Protein AF-A0AAF0ZI24-F1 (afdb_monomer_lite)

Secondary structure (DSSP, 8-state):
----------PPPTTTTTGGGS-----------HHHHHHHHHHHHHHHHHHHHHHHHHHHHHHHHHHHHHHHHHHHHHHHHHHHHHHHH-GGGGGS-HHHHHHHHHS-HHHHHHHHHHHHHHHHHHHHHHS----S----TT-SB-PPP-----S-----------TT-S---HHHHHHHIIIII-EEE-TT-SSEEEPPEE-STTEEEEEEEEEEETTTTEEEEEEEEEETTEEEEEEEEEEEEEEE---------PPEEE--TTSBPPSEEEE--TT---TT-EEESEEEEE-SSS---SPPP-GGGS-TT-SS--EEEEE-PPPPPPPPPSS-PEEEEEEE--SSS-EEEESSSTTTS-B-TT--EEEEEEEEEE-TT-EEEE-S-EEEEE-S-EEE-SS-EEEEPTT--EEEEE-TT--EEEEES-PPTT-EEEEEEEEEEEEEES--SSSSSEEEEEEEEEE-SS---S--EEE---BSTTTSTT--EEEPP--------EEEEEEEEEEEEEEEE--

pLDDT: mean 76.44, std 18.34, range [29.88, 98.5]

Radius of gyration: 43.98 Å; chains: 1; bounding box: 102×53×142 Å

Foldseek 3Di:
DDDDDDDDDDDDDPPPPPVPPDDPPDDDDDDDDPPVVVVVVVVVVVVVVVVVVVVVVVVVVVVVLVVQQVLQVVLQVVLLVLVLVLCLLVVLVQQDWVVVVQVLLLDPLVVVVVSSVVSLVVVVVVVVVPPPPPDDDDDPLQDQFLDPDDDDDDDDDDPDPDPPPDLSDDDDDSVVSNVSCCQSQVFHDDPPDSGTDWDWHDPPPQKTKTWDTWAHDPPFSGIKTWMWMGHPHFIKIKIFTWGWDWDQPFDDPPPDFDFDFADQQPPFDAQEEAEADQLFDCALEAEQGEHEYADNGSDGNYDDDDQVSHDPPHPGGYHYTYGNFDDDAQADDPDDAAEDEAAEDDDDAEEAEPPPDLVPFDADPVSEGGHEYAEYHAEDAYEYEYAAAYEYAYAAEYDHYHHYEYHYDVPYEYEYGYDPRYAEYEAELQYDAPHHYEYAHANYEYEYEYHYPHVQSAEEHYYYHHYPPDNHPYHHYRYNYDIVCVHHPPDTGRRGDNPPRPPRNTNRPRGGPGPDMDMDGDD

Organism: NCBI:txid3090662

Sequence (523 aa):
MLTNNQNKNQKKPLVTNFIRNLLPFGVRSQQGSTLPMAIGLGSAMMIVGAVAVMKGGQENTNTISSEQTKQAMAAAEGGITNIQAFLAENPALAMIDSSDWEKIVEEPTTKTEDIVKKGNLDLEKKINDKTPTSSNNNNDENSLICKDSPVGANSAKPTSTSSTVSPLGDEFSADEIKTGLESVVGIKLDSSSSDAKPEWVSMGNNQYYKFIGYTRNSNNDGGQVIIQGKKGDAVAQLVADLKGTYQVNGGTSSSSSSPTMVDGSSEGAPVLWVTDSKNNSFGNNNFDGIVKISQASCTFEGEKPTQSKNFEQTTNKLSLLLTKEVMPSVPTPLVTPKKIGAINSPKGNSTLTFPLDATNDPKDSEGRYYYEVSSIDLSGKTTVNIEKNVVFYLTGNMTMSGNPDFVTKNGSKLEIYGGNGTTNITLNGKATAGANIFIHAPNAHIGVNGGGSSNPNIAGSIWAKSWGLSDSNSGILIGKPGTYGDYIVGENRQVPETSTPSNPVTTYDNVGQMSRVTRQAVK

Structure (mmCIF, N/CA/C/O backbone):
data_AF-A0AAF0ZI24-F1
#
_entry.id   AF-A0AAF0ZI24-F1
#
loop_
_atom_site.group_PDB
_atom_site.id
_atom_site.type_symbol
_atom_site.label_atom_id
_atom_site.label_alt_id
_atom_site.label_comp_id
_atom_site.label_asym_id
_atom_site.label_entity_id
_atom_site.label_seq_id
_atom_site.pdbx_PDB_ins_code
_atom_site.Cartn_x
_atom_site.Cartn_y
_atom_site.Cartn_z
_atom_site.occupancy
_atom_site.B_iso_or_equiv
_atom_site.auth_seq_id
_atom_site.auth_comp_id
_atom_site.auth_asym_id
_atom_site.auth_atom_id
_atom_site.pdbx_PDB_model_num
ATOM 1 N N . MET A 1 1 ? -9.743 3.721 70.268 1.00 43.56 1 MET A N 1
ATOM 2 C CA . MET A 1 1 ? -10.210 4.364 71.514 1.00 43.56 1 MET A CA 1
ATOM 3 C C . MET A 1 1 ? -11.560 5.006 71.230 1.00 43.56 1 MET A C 1
ATOM 5 O O . MET A 1 1 ? -11.693 5.610 70.177 1.00 43.56 1 MET A O 1
ATOM 9 N N . LEU A 1 2 ? -12.491 4.855 72.176 1.00 35.06 2 LEU A N 1
ATOM 10 C CA . LEU A 1 2 ? -13.892 5.305 72.222 1.00 35.06 2 LEU A CA 1
ATOM 11 C C . LEU A 1 2 ? -14.953 4.397 71.561 1.00 35.06 2 LEU A C 1
ATOM 13 O O . LEU A 1 2 ? -14.939 4.073 70.381 1.00 35.06 2 LEU A O 1
ATOM 17 N N . THR A 1 3 ? -15.835 3.967 72.459 1.00 48.78 3 THR A N 1
ATOM 18 C CA . THR A 1 3 ? -16.891 2.950 72.469 1.00 48.78 3 THR A CA 1
ATOM 19 C C . THR A 1 3 ? -18.224 3.468 71.927 1.00 48.78 3 THR A C 1
ATOM 21 O O . THR A 1 3 ? -18.543 4.633 72.150 1.00 48.78 3 THR A O 1
ATOM 24 N N . ASN A 1 4 ? -19.058 2.597 71.338 1.00 37.44 4 ASN A N 1
ATOM 25 C CA . ASN A 1 4 ? -20.461 2.916 71.046 1.00 37.44 4 ASN A CA 1
ATOM 26 C C . ASN A 1 4 ? -21.437 1.862 71.605 1.00 37.44 4 ASN A C 1
ATOM 28 O O . ASN A 1 4 ? -21.208 0.656 71.540 1.00 37.44 4 ASN A O 1
ATOM 32 N N . ASN A 1 5 ? -22.502 2.407 72.185 1.00 41.59 5 ASN A N 1
ATOM 33 C CA . ASN A 1 5 ? -23.543 1.866 73.045 1.00 41.59 5 ASN A CA 1
ATOM 34 C C . ASN A 1 5 ? -24.371 0.727 72.434 1.00 41.59 5 ASN A C 1
ATOM 36 O O . ASN A 1 5 ? -24.978 0.884 71.376 1.00 41.59 5 ASN A O 1
ATOM 40 N N . GLN A 1 6 ? -24.550 -0.355 73.199 1.00 49.28 6 GLN A N 1
ATOM 41 C CA . GLN A 1 6 ? -25.682 -1.263 73.020 1.00 49.28 6 GLN A CA 1
ATOM 42 C C . GLN A 1 6 ? -26.887 -0.774 73.829 1.00 49.28 6 GLN A C 1
ATOM 44 O O . GLN A 1 6 ? -26.895 -0.800 75.058 1.00 49.28 6 GLN A O 1
ATOM 49 N N . ASN A 1 7 ? -27.931 -0.368 73.114 1.00 42.09 7 ASN A N 1
ATOM 50 C CA . ASN A 1 7 ? -29.231 -0.013 73.663 1.00 42.09 7 ASN A CA 1
ATOM 51 C C . ASN A 1 7 ? -30.033 -1.301 73.949 1.00 42.09 7 ASN A C 1
ATOM 53 O O . ASN A 1 7 ? -30.626 -1.892 73.047 1.00 42.09 7 ASN A O 1
ATOM 57 N N . LYS A 1 8 ? -30.027 -1.768 75.205 1.00 48.06 8 LYS A N 1
ATOM 58 C CA . LYS A 1 8 ? -30.902 -2.847 75.691 1.00 48.06 8 LYS A CA 1
ATOM 59 C C . LYS A 1 8 ? -32.182 -2.245 76.267 1.00 48.06 8 LYS A C 1
ATOM 61 O O . LYS A 1 8 ? -32.219 -1.870 77.431 1.00 48.06 8 LYS A O 1
ATOM 66 N N . ASN A 1 9 ? -33.250 -2.244 75.475 1.00 45.41 9 ASN A N 1
ATOM 67 C CA . ASN A 1 9 ? -34.617 -2.070 75.966 1.00 45.41 9 ASN A CA 1
ATOM 68 C C . ASN A 1 9 ? -35.477 -3.254 75.510 1.00 45.41 9 ASN A C 1
ATOM 70 O O . ASN A 1 9 ? -36.255 -3.167 74.562 1.00 45.41 9 ASN A O 1
ATOM 74 N N . GLN A 1 10 ? -35.323 -4.389 76.197 1.00 48.28 10 GLN A N 1
ATOM 75 C CA . GLN A 1 10 ? -36.285 -5.485 76.120 1.00 48.28 10 GLN A CA 1
ATOM 76 C C . GLN A 1 10 ? -37.523 -5.107 76.939 1.00 48.28 10 GLN A C 1
ATOM 78 O O . GLN A 1 10 ? -37.496 -5.071 78.171 1.00 48.28 10 GLN A O 1
ATOM 83 N N . LYS A 1 11 ? -38.621 -4.813 76.238 1.00 47.69 11 LYS A N 1
ATOM 84 C CA . LYS A 1 11 ? -39.953 -4.692 76.832 1.00 47.69 11 LYS A CA 1
ATOM 85 C C . LYS A 1 11 ? -40.331 -6.037 77.461 1.00 47.69 11 LYS A C 1
ATOM 87 O O . LYS A 1 11 ? -40.371 -7.057 76.779 1.00 47.69 11 LYS A O 1
ATOM 92 N N . LYS A 1 12 ? -40.598 -6.026 78.767 1.00 52.97 12 LYS A N 1
ATOM 93 C CA . LYS A 1 12 ? -41.117 -7.179 79.515 1.00 52.97 12 LYS A CA 1
ATOM 94 C C . LYS A 1 12 ? -42.516 -7.552 78.989 1.00 52.97 12 LYS A C 1
ATOM 96 O O . LYS A 1 12 ? -43.306 -6.642 78.728 1.00 52.97 12 LYS A O 1
ATOM 101 N N . PRO A 1 13 ? -42.857 -8.844 78.853 1.00 49.12 13 PRO A N 1
ATOM 102 C CA . PRO A 1 13 ? -44.186 -9.256 78.419 1.00 49.12 13 PRO A CA 1
ATOM 103 C C . PRO A 1 13 ? -45.222 -8.927 79.502 1.00 49.12 13 PRO A C 1
ATOM 105 O O . PRO A 1 13 ? -45.109 -9.341 80.653 1.00 49.12 13 PRO A O 1
ATOM 108 N N . LEU A 1 14 ? -46.250 -8.176 79.105 1.00 51.66 14 LEU A N 1
ATOM 109 C CA . LEU A 1 14 ? -47.316 -7.632 79.958 1.00 51.66 14 LEU A CA 1
ATOM 110 C C . LEU A 1 14 ? -48.260 -8.707 80.541 1.00 51.66 14 LEU A C 1
ATOM 112 O O . LEU A 1 14 ? -49.133 -8.400 81.344 1.00 51.66 14 LEU A O 1
ATOM 116 N N . VAL A 1 15 ? -48.095 -9.970 80.145 1.00 52.34 15 VAL A N 1
ATOM 117 C CA . VAL A 1 15 ? -49.034 -11.057 80.463 1.00 52.34 15 VAL A CA 1
ATOM 118 C C . VAL A 1 15 ? -48.737 -11.712 81.820 1.00 52.34 15 VAL A C 1
ATOM 120 O O . VAL A 1 15 ? -49.634 -12.272 82.444 1.00 52.34 15 VAL A O 1
ATOM 123 N N . THR A 1 16 ? -47.521 -11.580 82.358 1.00 51.69 16 THR A N 1
ATOM 124 C CA . THR A 1 16 ? -47.131 -12.323 83.573 1.00 51.69 16 THR A CA 1
ATOM 125 C C . THR A 1 16 ? -47.638 -11.694 84.881 1.00 51.69 16 THR A C 1
ATOM 127 O O . THR A 1 16 ? -47.695 -12.378 85.899 1.00 51.69 16 THR A O 1
ATOM 130 N N . ASN A 1 17 ? -48.069 -10.426 84.873 1.00 50.66 17 ASN A N 1
ATOM 131 C CA . ASN A 1 17 ? -48.539 -9.742 86.089 1.00 50.66 17 ASN A CA 1
ATOM 132 C C . ASN A 1 17 ? -50.061 -9.779 86.303 1.00 50.66 17 ASN A C 1
ATOM 134 O O . ASN A 1 17 ? -50.508 -9.464 87.402 1.00 50.66 17 ASN A O 1
ATOM 138 N N . PHE A 1 18 ? -50.864 -10.189 85.316 1.00 52.50 18 PHE A N 1
ATOM 139 C CA . PHE A 1 18 ? -52.326 -10.173 85.470 1.00 52.50 18 PHE A CA 1
ATOM 140 C C . PHE A 1 18 ? -52.888 -11.458 86.105 1.00 52.50 18 PHE A C 1
ATOM 142 O O . PHE A 1 18 ? -53.883 -11.413 86.821 1.00 52.50 18 PHE A O 1
ATOM 149 N N . ILE A 1 19 ? -52.218 -12.604 85.936 1.00 54.50 19 ILE A N 1
ATOM 150 C CA . ILE A 1 19 ? -52.713 -13.889 86.467 1.00 54.50 19 ILE A CA 1
ATOM 151 C C . ILE A 1 19 ? -52.469 -14.031 87.983 1.00 54.50 19 ILE A C 1
ATOM 153 O O . ILE A 1 19 ? -53.156 -14.799 88.651 1.00 54.50 19 ILE A O 1
ATOM 157 N N . ARG A 1 20 ? -51.551 -13.254 88.576 1.00 50.59 20 ARG A N 1
ATOM 158 C CA . ARG A 1 20 ? -51.190 -13.409 89.998 1.00 50.59 20 ARG A CA 1
ATOM 159 C C . ARG A 1 20 ? -52.122 -12.709 90.997 1.00 50.59 20 ARG A C 1
ATOM 161 O O . ARG A 1 20 ? -52.015 -13.003 92.180 1.00 50.59 20 ARG A O 1
ATOM 168 N N . ASN A 1 21 ? -53.043 -11.852 90.543 1.00 54.25 21 ASN A N 1
ATOM 169 C CA . ASN A 1 21 ? -53.924 -11.068 91.426 1.00 54.25 21 ASN A CA 1
ATOM 170 C C . ASN A 1 21 ? -55.412 -11.462 91.392 1.00 54.25 21 ASN A C 1
ATOM 172 O O . ASN A 1 21 ? -56.217 -10.793 92.034 1.00 54.25 21 ASN A O 1
ATOM 176 N N . LEU A 1 22 ? -55.801 -12.529 90.682 1.00 50.00 22 LEU A N 1
ATOM 177 C CA . LEU A 1 22 ? -57.220 -12.865 90.481 1.00 50.00 22 LEU A CA 1
ATOM 178 C C . LEU A 1 22 ? -57.751 -14.073 91.266 1.00 50.00 22 LEU A C 1
ATOM 180 O O . LEU A 1 22 ? -58.924 -14.396 91.116 1.00 50.00 22 LEU A O 1
ATOM 184 N N . LEU A 1 23 ? -56.959 -14.729 92.121 1.00 54.88 23 LEU A N 1
ATOM 185 C CA . LEU A 1 23 ? -57.441 -15.898 92.873 1.00 54.88 23 LEU A CA 1
ATOM 186 C C . LEU A 1 23 ? -56.956 -15.912 94.333 1.00 54.88 23 LEU A C 1
ATOM 188 O O . LEU A 1 23 ? -55.953 -16.558 94.639 1.00 54.88 23 LEU A O 1
ATOM 192 N N . PRO A 1 24 ? -57.673 -15.264 95.270 1.00 54.31 24 PRO A N 1
ATOM 193 C CA . PRO A 1 24 ? -57.571 -15.607 96.676 1.00 54.31 24 PRO A CA 1
ATOM 194 C C . PRO A 1 24 ? -58.468 -16.826 96.931 1.00 54.31 24 PRO A C 1
ATOM 196 O O . PRO A 1 24 ? -59.661 -16.693 97.195 1.00 54.31 24 PRO A O 1
ATOM 199 N N . PHE A 1 25 ? -57.918 -18.039 96.843 1.00 51.34 25 PHE A N 1
ATOM 200 C CA . PHE A 1 25 ? -58.625 -19.224 97.334 1.00 51.34 25 PHE A CA 1
ATOM 201 C C . PHE A 1 25 ? -58.533 -19.284 98.863 1.00 51.34 25 PHE A C 1
ATOM 203 O O . PHE A 1 25 ? -57.652 -19.921 99.436 1.00 51.34 25 PHE A O 1
ATOM 210 N N . GLY A 1 26 ? -59.463 -18.581 99.512 1.00 50.00 26 GLY A N 1
ATOM 211 C CA . GLY A 1 26 ? -59.862 -18.795 100.899 1.00 50.00 26 GLY A CA 1
ATOM 212 C C . GLY A 1 26 ? -60.972 -19.847 100.975 1.00 50.00 26 GLY A C 1
ATOM 213 O O . GLY A 1 26 ? -61.963 -19.789 100.257 1.00 50.00 26 GLY A O 1
ATOM 214 N N . VAL A 1 27 ? -60.759 -20.835 101.835 1.00 50.91 27 VAL A N 1
ATOM 215 C CA . VAL A 1 27 ? -61.528 -22.073 1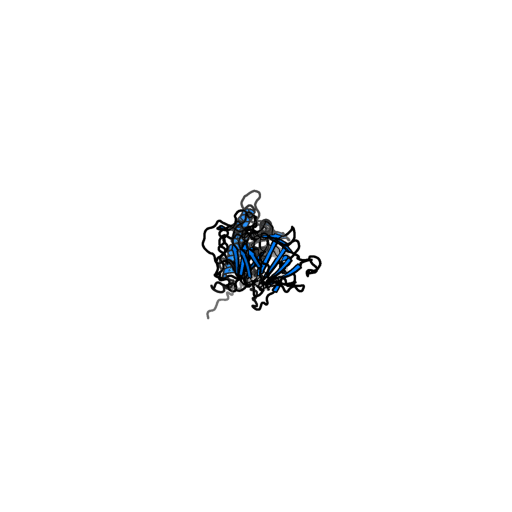02.024 1.00 50.91 27 VAL A CA 1
ATOM 216 C C . VAL A 1 27 ? -62.935 -21.813 102.591 1.00 50.91 27 VAL A C 1
ATOM 218 O O . VAL A 1 27 ? -63.045 -21.089 103.577 1.00 50.91 27 VAL A O 1
ATOM 221 N N . ARG A 1 28 ? -63.980 -22.488 102.077 1.00 43.72 28 ARG A N 1
ATOM 222 C CA . ARG A 1 28 ? -64.942 -23.307 102.862 1.00 43.72 28 ARG A CA 1
ATOM 223 C C . ARG A 1 28 ? -66.083 -23.870 102.003 1.00 43.72 28 ARG A C 1
ATOM 225 O O . ARG A 1 28 ? -66.711 -23.178 101.215 1.00 43.72 28 ARG A O 1
ATOM 232 N N . SER A 1 29 ? -66.331 -25.157 102.233 1.00 59.34 29 SER A N 1
ATOM 233 C CA . SER A 1 29 ? -67.521 -25.934 101.878 1.00 59.34 29 SER A CA 1
ATOM 234 C C . SER A 1 29 ? -68.821 -25.141 102.057 1.00 59.34 29 SER A C 1
ATOM 236 O O . SER A 1 29 ? -69.067 -24.692 103.172 1.00 59.34 29 SER A O 1
ATOM 238 N N . GLN A 1 30 ? -69.671 -25.080 101.027 1.00 45.03 30 GLN A N 1
ATOM 239 C CA . GLN A 1 30 ? -71.009 -25.696 101.013 1.00 45.03 30 GLN A CA 1
ATOM 240 C C . GLN A 1 30 ? -71.532 -25.790 99.569 1.00 45.03 30 GLN A C 1
ATOM 242 O O . GLN A 1 30 ? -71.268 -24.938 98.723 1.00 45.03 30 GLN A O 1
ATOM 247 N N . GLN A 1 31 ? -72.216 -26.898 99.293 1.00 53.00 31 GLN A N 1
ATOM 248 C CA . GLN A 1 31 ? -72.790 -27.273 98.007 1.00 53.00 31 GLN A CA 1
ATOM 249 C C . GLN A 1 31 ? -73.945 -26.338 97.619 1.00 53.00 31 GLN A C 1
ATOM 251 O O . GLN A 1 31 ? -74.803 -26.049 98.445 1.00 53.00 31 GLN A O 1
ATOM 256 N N . GLY A 1 32 ? -73.997 -25.946 96.340 1.00 57.88 32 GLY A N 1
ATOM 257 C CA . GLY A 1 32 ? -75.212 -25.406 95.718 1.00 57.88 32 GLY A CA 1
ATOM 258 C C . GLY A 1 32 ? -75.060 -24.060 95.008 1.00 57.88 32 GLY A C 1
ATOM 259 O O . GLY A 1 32 ? -75.695 -23.100 95.416 1.00 57.88 32 GLY A O 1
ATOM 260 N N . SER A 1 33 ? -74.260 -23.973 93.935 1.00 53.72 33 SER A N 1
ATOM 261 C CA . SER A 1 33 ? -74.394 -22.903 92.917 1.00 53.72 33 SER A CA 1
ATOM 262 C C . SER A 1 33 ? -73.585 -23.203 91.640 1.00 53.72 33 SER A C 1
ATOM 264 O O . SER A 1 33 ? -72.758 -22.416 91.187 1.00 53.72 33 SER A O 1
ATOM 266 N N . THR A 1 34 ? -73.766 -24.385 91.049 1.00 55.75 34 THR A N 1
ATOM 267 C CA . THR A 1 34 ? -73.040 -24.789 89.828 1.00 55.75 34 THR A CA 1
ATOM 268 C C . THR A 1 34 ? -73.540 -24.091 88.556 1.00 55.75 34 THR A C 1
ATOM 270 O O . THR A 1 34 ? -72.796 -24.000 87.583 1.00 55.75 34 THR A O 1
ATOM 273 N N . LEU A 1 35 ? -74.764 -23.550 88.547 1.00 49.00 35 LEU A N 1
ATOM 274 C CA . LEU A 1 35 ? -75.384 -23.002 87.332 1.00 49.00 35 LEU A CA 1
ATOM 275 C C . LEU A 1 35 ? -74.891 -21.586 86.940 1.00 49.00 35 LEU A C 1
ATOM 277 O O . LEU A 1 35 ? -74.519 -21.402 85.780 1.00 49.00 35 LEU A O 1
ATOM 281 N N . PRO A 1 36 ? -74.796 -20.587 87.848 1.00 56.88 36 PRO A N 1
ATOM 282 C CA . PRO A 1 36 ? -74.312 -19.248 87.483 1.00 56.88 36 PRO A CA 1
ATOM 283 C C . PRO A 1 36 ? -72.812 -19.243 87.163 1.00 56.88 36 PRO A C 1
ATOM 285 O O . PRO A 1 36 ? -72.349 -18.474 86.322 1.00 56.88 36 PRO A O 1
ATOM 288 N N . MET A 1 37 ? -72.056 -20.144 87.798 1.00 57.75 37 MET A N 1
ATOM 289 C CA . MET A 1 37 ? -70.620 -20.293 87.573 1.00 57.75 37 MET A CA 1
ATOM 290 C C . MET A 1 37 ? -70.321 -20.870 86.180 1.00 57.75 37 MET A C 1
ATOM 292 O O . MET A 1 37 ? -69.396 -20.404 85.520 1.00 57.75 37 MET A O 1
ATOM 296 N N . ALA A 1 38 ? -71.139 -21.815 85.695 1.00 58.22 38 ALA A N 1
ATOM 297 C CA . ALA A 1 38 ? -71.006 -22.385 84.352 1.00 58.22 38 ALA A CA 1
ATOM 298 C C . ALA A 1 38 ? -71.324 -21.366 83.241 1.00 58.22 38 ALA A C 1
ATOM 300 O O . ALA A 1 38 ? -70.604 -21.295 82.245 1.00 58.22 38 ALA A O 1
ATOM 301 N N . ILE A 1 39 ? -72.348 -20.525 83.428 1.00 61.91 39 ILE A N 1
ATOM 302 C CA . ILE A 1 39 ? -72.706 -19.465 82.468 1.00 61.91 39 ILE A CA 1
ATOM 303 C C . ILE A 1 39 ? -71.651 -18.342 82.474 1.00 61.91 39 ILE A C 1
ATOM 305 O O . ILE A 1 39 ? -71.244 -17.864 81.412 1.00 61.91 39 ILE A O 1
ATOM 309 N N . GLY A 1 40 ? -71.133 -17.972 83.651 1.00 60.16 40 GLY A N 1
ATOM 310 C CA . GLY A 1 40 ? -70.045 -16.999 83.782 1.00 60.16 40 GLY A CA 1
ATOM 311 C C . GLY A 1 40 ? -68.749 -17.458 83.106 1.00 60.16 40 GLY A C 1
ATOM 312 O O . GLY A 1 40 ? -68.169 -16.705 82.324 1.00 60.16 40 GLY A O 1
ATOM 313 N N . LEU A 1 41 ? -68.339 -18.714 83.314 1.00 60.84 41 LEU A N 1
ATOM 314 C CA . LEU A 1 41 ? -67.166 -19.296 82.646 1.00 60.84 41 LEU A CA 1
ATOM 315 C C . LEU A 1 41 ? -67.353 -19.450 81.128 1.00 60.84 41 LEU A C 1
ATOM 317 O O . LEU A 1 41 ? -66.418 -19.171 80.376 1.00 60.84 41 LEU A O 1
ATOM 321 N N . GLY A 1 42 ? -68.554 -19.818 80.667 1.00 64.12 42 GLY A N 1
ATOM 322 C CA . GLY A 1 42 ? -68.875 -19.900 79.237 1.00 64.12 42 GLY A CA 1
ATOM 323 C C . GLY A 1 42 ? -68.761 -18.548 78.523 1.00 64.12 42 GLY A C 1
ATOM 324 O O . GLY A 1 42 ? -68.137 -18.452 77.466 1.00 64.12 42 GLY A O 1
ATOM 325 N N . SER A 1 43 ? -69.286 -17.479 79.132 1.00 58.84 43 SER A N 1
ATOM 326 C CA . SER A 1 43 ? -69.198 -16.117 78.579 1.00 58.84 43 SER A CA 1
ATOM 327 C C . SER A 1 43 ? -67.761 -15.577 78.546 1.00 58.84 43 SER A C 1
ATOM 329 O O . SER A 1 43 ? -67.340 -14.999 77.542 1.00 58.84 43 SER A O 1
ATOM 331 N N . ALA A 1 44 ? -66.964 -15.841 79.587 1.00 61.44 44 ALA A N 1
ATOM 332 C CA . ALA A 1 44 ? -65.557 -15.452 79.628 1.00 61.44 44 ALA A CA 1
ATOM 333 C C . ALA A 1 44 ? -64.730 -16.161 78.539 1.00 61.44 44 ALA A C 1
ATOM 335 O O . ALA A 1 44 ? -63.922 -15.516 77.870 1.00 61.44 44 ALA A O 1
ATOM 336 N N . MET A 1 45 ? -64.964 -17.458 78.296 1.00 67.62 45 MET A N 1
ATOM 337 C CA . MET A 1 45 ? -64.304 -18.179 77.200 1.00 67.62 45 MET A CA 1
ATOM 338 C C . MET A 1 45 ? -64.712 -17.660 75.817 1.00 67.62 45 MET A C 1
ATOM 340 O O . MET A 1 45 ? -63.863 -17.585 74.929 1.00 67.62 45 MET A O 1
ATOM 344 N N . MET A 1 46 ? -65.966 -17.242 75.629 1.00 69.94 46 MET A N 1
ATOM 345 C CA . MET A 1 46 ? -66.422 -16.689 74.350 1.00 69.94 46 MET A CA 1
ATOM 346 C C . MET A 1 46 ? -65.773 -15.329 74.043 1.00 69.94 46 MET A C 1
ATOM 348 O O . MET A 1 46 ? -65.359 -15.087 72.910 1.00 69.94 46 MET A O 1
ATOM 352 N N . ILE A 1 47 ? -65.598 -14.472 75.057 1.00 64.56 47 ILE A N 1
ATOM 353 C CA . ILE A 1 47 ? -64.892 -13.187 74.915 1.00 64.56 47 ILE A CA 1
ATOM 354 C C . ILE A 1 47 ? -63.406 -13.417 74.600 1.00 64.56 47 ILE A C 1
ATOM 356 O O . ILE A 1 47 ? -62.861 -12.779 73.699 1.00 64.56 47 ILE A O 1
ATOM 360 N N . VAL A 1 48 ? -62.751 -14.364 75.280 1.00 66.06 48 VAL A N 1
ATOM 361 C CA . VAL A 1 48 ? -61.345 -14.713 75.001 1.00 66.06 48 VAL A CA 1
ATOM 362 C C . VAL A 1 48 ? -61.185 -15.301 73.593 1.00 66.06 48 VAL A C 1
ATOM 364 O O . VAL A 1 48 ? -60.240 -14.941 72.891 1.00 66.06 48 VAL A O 1
ATOM 367 N N . GLY A 1 49 ? -62.128 -16.134 73.140 1.00 69.50 49 GLY A N 1
ATOM 368 C CA . GLY A 1 49 ? -62.157 -16.671 71.777 1.00 69.50 49 GLY A CA 1
ATOM 369 C C . GLY A 1 49 ? -62.312 -15.583 70.711 1.00 69.50 49 GLY A C 1
ATOM 370 O O . GLY A 1 49 ? -61.550 -15.558 69.746 1.00 69.50 49 GLY A O 1
ATOM 371 N N . ALA A 1 50 ? -63.227 -14.630 70.909 1.00 65.25 50 ALA A N 1
ATOM 372 C CA . ALA A 1 50 ? -63.420 -13.508 69.989 1.00 65.25 50 ALA A CA 1
ATOM 373 C C . ALA A 1 50 ? -62.172 -12.610 69.896 1.00 65.25 50 ALA A C 1
ATOM 375 O O . ALA A 1 50 ? -61.763 -12.232 68.798 1.00 65.25 50 ALA A O 1
ATOM 376 N N . VAL A 1 51 ? -61.513 -12.327 71.026 1.00 59.53 51 VAL A N 1
ATOM 377 C CA . VAL A 1 51 ? -60.268 -11.540 71.053 1.00 59.53 51 VAL A CA 1
ATOM 378 C C . VAL A 1 51 ? -59.114 -12.288 70.376 1.00 59.53 51 VAL A C 1
ATOM 380 O O . VAL A 1 51 ? -58.341 -11.668 69.647 1.00 59.53 51 VAL A O 1
ATOM 383 N N . ALA A 1 52 ? -59.002 -13.607 70.554 1.00 65.25 52 ALA A N 1
ATOM 384 C CA . ALA A 1 52 ? -57.984 -14.414 69.880 1.00 65.25 52 ALA A CA 1
ATOM 385 C C . ALA A 1 52 ? -58.185 -14.450 68.353 1.00 65.25 52 ALA A C 1
ATOM 387 O O . ALA A 1 52 ? -57.214 -14.319 67.610 1.00 65.25 52 ALA A O 1
ATOM 388 N N . VAL A 1 53 ? -59.434 -14.541 67.878 1.00 67.50 53 VAL A N 1
ATOM 389 C CA . VAL A 1 53 ? -59.765 -14.497 66.441 1.00 67.50 53 VAL A CA 1
ATOM 390 C C . VAL A 1 53 ? -59.511 -13.106 65.849 1.00 67.50 53 VAL A C 1
ATOM 392 O O . VAL A 1 53 ? -58.906 -12.995 64.784 1.00 67.50 53 VAL A O 1
ATOM 395 N N . MET A 1 54 ? -59.889 -12.032 66.552 1.00 62.69 54 MET A N 1
ATOM 396 C CA . MET A 1 54 ? -59.614 -10.658 66.107 1.00 62.69 54 MET A CA 1
ATOM 397 C C . MET A 1 54 ? -58.112 -10.355 66.051 1.00 62.69 54 MET A C 1
ATOM 399 O O . MET A 1 54 ? -57.637 -9.734 65.098 1.00 62.69 54 MET A O 1
ATOM 403 N N . LYS A 1 55 ? -57.345 -10.826 67.040 1.00 58.38 55 LYS A N 1
ATOM 404 C CA . LYS A 1 55 ? -55.892 -10.640 67.079 1.00 58.38 55 LYS A CA 1
ATOM 405 C C . LYS A 1 55 ? -55.174 -11.493 66.026 1.00 58.38 55 LYS A C 1
ATOM 407 O O . LYS A 1 55 ? -54.262 -10.994 65.372 1.00 58.38 55 LYS A O 1
ATOM 412 N N . GLY A 1 56 ? -55.653 -12.716 65.779 1.00 58.28 56 GLY A N 1
ATOM 413 C CA . GLY A 1 56 ? -55.180 -13.564 64.681 1.00 58.28 56 GLY A CA 1
ATOM 414 C C . GLY A 1 56 ? -55.419 -12.945 63.298 1.00 58.28 56 GLY A C 1
ATOM 415 O O . GLY A 1 56 ? -54.555 -13.038 62.431 1.00 58.28 56 GLY A O 1
ATOM 416 N N . GLY A 1 57 ? -56.536 -12.232 63.103 1.00 56.53 57 GLY A N 1
ATOM 417 C CA . GLY A 1 57 ? -56.815 -11.493 61.865 1.00 56.53 57 GLY A CA 1
ATOM 418 C C . GLY A 1 57 ? -55.830 -10.346 61.601 1.00 56.53 57 GLY A C 1
ATOM 419 O O . GLY A 1 57 ? -55.319 -10.225 60.490 1.00 56.53 57 GLY A O 1
ATOM 420 N N . GLN A 1 58 ? -55.508 -9.548 62.626 1.00 55.88 58 GLN A N 1
ATOM 421 C CA . GLN A 1 58 ? -54.551 -8.435 62.512 1.00 55.88 58 GLN A CA 1
ATOM 422 C C . GLN A 1 58 ? -53.101 -8.908 62.306 1.00 55.88 58 GLN A C 1
ATOM 424 O O . GLN A 1 58 ? -52.332 -8.281 61.573 1.00 55.88 58 GLN A O 1
ATOM 429 N N . GLU A 1 59 ? -52.709 -10.023 62.926 1.00 60.50 59 GLU A N 1
ATOM 430 C CA . GLU A 1 59 ? -51.386 -10.625 62.723 1.00 60.50 59 GLU A CA 1
ATOM 431 C C . GLU A 1 59 ? -51.255 -11.238 61.314 1.00 60.50 59 GLU A C 1
ATOM 433 O O . GLU A 1 59 ? -50.201 -11.120 60.683 1.00 60.50 59 GLU A O 1
ATOM 438 N N . ASN A 1 60 ? -52.342 -11.785 60.757 1.00 62.00 60 ASN A N 1
ATOM 439 C CA . ASN A 1 60 ? -52.365 -12.306 59.388 1.00 62.00 60 ASN A CA 1
ATOM 440 C C . ASN A 1 60 ? -52.288 -11.186 58.327 1.00 62.00 60 ASN A C 1
ATOM 442 O O . ASN A 1 60 ? -51.553 -11.298 57.351 1.00 62.00 60 ASN A O 1
ATOM 446 N N . THR A 1 61 ? -52.962 -10.047 58.530 1.00 65.31 61 THR A N 1
ATOM 447 C CA . THR A 1 61 ? -52.851 -8.901 57.601 1.00 65.31 61 THR A CA 1
ATOM 448 C C . THR A 1 61 ? -51.460 -8.267 57.616 1.00 65.31 61 THR A C 1
ATOM 450 O O . THR A 1 61 ? -50.930 -7.907 56.565 1.00 65.31 61 THR A O 1
ATOM 453 N N . ASN A 1 62 ? -50.826 -8.180 58.790 1.00 69.44 62 ASN A N 1
ATOM 454 C CA . ASN A 1 62 ? -49.472 -7.635 58.912 1.00 69.44 62 ASN A CA 1
ATOM 455 C C . ASN A 1 62 ? -48.416 -8.556 58.280 1.00 69.44 62 ASN A C 1
ATOM 457 O O . ASN A 1 62 ? -47.458 -8.074 57.674 1.00 69.44 62 ASN A O 1
ATOM 461 N N . THR A 1 63 ? -48.591 -9.876 58.388 1.00 74.31 63 THR A N 1
ATOM 462 C CA . THR A 1 63 ? -47.680 -10.854 57.772 1.00 74.31 63 THR A CA 1
ATOM 463 C C . THR A 1 63 ? -47.839 -10.910 56.254 1.00 74.31 63 THR A C 1
ATOM 465 O O . THR A 1 63 ? -46.826 -10.895 55.558 1.00 74.31 63 THR A O 1
ATOM 468 N N . ILE A 1 64 ? -49.067 -10.852 55.723 1.00 74.88 64 ILE A N 1
ATOM 469 C CA . ILE A 1 64 ? -49.317 -10.765 54.272 1.00 74.88 64 ILE A CA 1
ATOM 470 C C . ILE A 1 64 ? -48.735 -9.471 53.684 1.00 74.88 64 ILE A C 1
ATOM 472 O O . ILE A 1 64 ? -48.039 -9.520 52.672 1.00 74.88 64 ILE A O 1
ATOM 476 N N . SER A 1 65 ? -48.960 -8.320 54.329 1.00 77.44 65 SER A N 1
ATOM 477 C CA . SER A 1 65 ? -48.414 -7.032 53.873 1.00 77.44 65 SER A CA 1
ATOM 478 C C . SER A 1 65 ? -46.878 -7.014 53.895 1.00 77.44 65 SER A C 1
ATOM 480 O O . SER A 1 65 ? -46.235 -6.545 52.949 1.00 77.44 65 SER A O 1
ATOM 482 N N . SER A 1 66 ? -46.269 -7.588 54.939 1.00 82.12 66 SER A N 1
ATOM 483 C CA . SER A 1 66 ? -44.814 -7.754 55.010 1.00 82.12 66 SER A CA 1
ATOM 484 C C . SER A 1 66 ? -44.281 -8.650 53.890 1.00 82.12 66 SER A C 1
ATOM 486 O O . SER A 1 66 ? -43.269 -8.316 53.273 1.00 82.12 66 SER A O 1
ATOM 488 N N . GLU A 1 67 ? -44.965 -9.753 53.593 1.00 86.88 67 GLU A N 1
ATOM 489 C CA . GLU A 1 67 ? -44.560 -10.688 52.545 1.00 86.88 67 GLU A CA 1
ATOM 490 C C . GLU A 1 67 ? -44.684 -10.068 51.148 1.00 86.88 67 GLU A C 1
ATOM 492 O O . GLU A 1 67 ? -43.750 -10.141 50.350 1.00 86.88 67 GLU A O 1
ATOM 497 N N . GLN A 1 68 ? -45.777 -9.355 50.871 1.00 87.62 68 GLN A N 1
ATOM 498 C CA . GLN A 1 68 ? -45.938 -8.612 49.619 1.00 87.62 68 GLN A CA 1
ATOM 499 C C . GLN A 1 68 ? -44.864 -7.528 49.454 1.00 87.62 68 GLN A C 1
ATOM 501 O O . GLN A 1 68 ? -44.333 -7.365 48.360 1.00 87.62 68 GLN A O 1
ATOM 506 N N . THR A 1 69 ? -44.475 -6.842 50.534 1.00 88.38 69 THR A N 1
ATOM 507 C CA . THR A 1 69 ? -43.393 -5.842 50.503 1.00 88.38 69 THR A CA 1
ATOM 508 C C . THR A 1 69 ? -42.036 -6.486 50.205 1.00 88.38 69 THR A C 1
ATOM 510 O O . THR A 1 69 ? -41.256 -5.941 49.426 1.00 88.38 69 THR A O 1
ATOM 513 N N . LYS A 1 70 ? -41.745 -7.668 50.767 1.00 88.12 70 LYS A N 1
ATOM 514 C CA . LYS A 1 70 ? -40.529 -8.429 50.425 1.00 88.12 70 LYS A CA 1
ATOM 515 C C . LYS A 1 70 ? -40.531 -8.857 48.962 1.00 88.12 70 LYS A C 1
ATOM 517 O O . LYS A 1 70 ? -39.511 -8.732 48.295 1.00 88.12 70 LYS A O 1
ATOM 522 N N . GLN A 1 71 ? -41.671 -9.316 48.454 1.00 92.12 71 GLN A N 1
ATOM 523 C CA . GLN A 1 71 ? -41.810 -9.692 47.049 1.00 92.12 71 GLN A CA 1
ATOM 524 C C . GLN A 1 71 ? -41.709 -8.482 46.113 1.00 92.12 71 GLN A C 1
ATOM 526 O O . GLN A 1 71 ? -41.134 -8.604 45.038 1.00 92.12 71 GLN A O 1
ATOM 531 N N . ALA A 1 72 ? -42.212 -7.316 46.521 1.00 90.19 72 ALA A N 1
ATOM 532 C CA . ALA A 1 72 ? -42.023 -6.058 45.809 1.00 90.19 72 ALA A CA 1
ATOM 533 C C . ALA A 1 72 ? -40.546 -5.617 45.821 1.00 90.19 72 ALA A C 1
ATOM 535 O O . ALA A 1 72 ? -40.046 -5.133 44.813 1.00 90.19 72 ALA A O 1
ATOM 536 N N . MET A 1 73 ? -39.807 -5.839 46.915 1.00 88.62 73 MET A N 1
ATOM 537 C CA . MET A 1 73 ? -38.354 -5.619 46.931 1.00 88.62 73 MET A CA 1
ATOM 538 C C . MET A 1 73 ? -37.615 -6.581 46.003 1.00 88.62 73 MET A C 1
ATOM 540 O O . MET A 1 73 ? -36.769 -6.131 45.241 1.00 88.62 73 MET A O 1
ATOM 544 N N . ALA A 1 74 ? -37.957 -7.872 46.024 1.00 88.12 74 ALA A N 1
ATOM 545 C CA . ALA A 1 74 ? -37.374 -8.856 45.112 1.00 88.12 74 ALA A CA 1
ATOM 546 C C . ALA A 1 74 ? -37.639 -8.484 43.644 1.00 88.12 74 ALA A C 1
ATOM 548 O O . ALA A 1 74 ? -36.768 -8.624 42.792 1.00 88.12 74 ALA A O 1
ATOM 549 N N . ALA A 1 75 ? -38.824 -7.935 43.364 1.00 91.25 75 ALA A N 1
ATOM 550 C CA . ALA A 1 75 ? -39.166 -7.400 42.058 1.00 91.25 75 ALA A CA 1
ATOM 551 C C . ALA A 1 75 ? -38.271 -6.205 41.667 1.00 91.25 75 ALA A C 1
ATOM 553 O O . ALA A 1 75 ? -37.742 -6.160 40.559 1.00 91.25 75 ALA A O 1
ATOM 554 N N . ALA A 1 76 ? -38.043 -5.260 42.583 1.00 91.69 76 ALA A N 1
ATOM 555 C CA . ALA A 1 76 ? -37.127 -4.147 42.336 1.00 91.69 76 ALA A CA 1
ATOM 556 C C . ALA A 1 76 ? -35.683 -4.630 42.093 1.00 91.69 76 ALA A C 1
ATOM 558 O O . ALA A 1 76 ? -35.015 -4.110 41.205 1.00 91.69 76 ALA A O 1
ATOM 559 N N . GLU A 1 77 ? -35.215 -5.636 42.840 1.00 87.06 77 GLU A N 1
ATOM 560 C CA . GLU A 1 77 ? -33.892 -6.252 42.652 1.00 87.06 77 GLU A CA 1
ATOM 561 C C . GLU A 1 77 ? -33.757 -6.897 41.266 1.00 87.06 77 GLU A C 1
ATOM 563 O O . GLU A 1 77 ? -32.763 -6.650 40.586 1.00 87.06 77 GLU A O 1
ATOM 568 N N . GLY A 1 78 ? -34.777 -7.633 40.809 1.00 89.25 78 GLY A N 1
ATOM 569 C CA . GLY A 1 78 ? -34.817 -8.186 39.451 1.00 89.25 78 GLY A CA 1
ATOM 570 C C . GLY A 1 78 ? -34.746 -7.105 38.370 1.00 89.25 78 GLY A C 1
ATOM 571 O O . GLY A 1 78 ? -33.976 -7.229 37.419 1.00 89.25 78 GLY A O 1
ATOM 572 N N . GLY A 1 79 ? -35.463 -5.992 38.561 1.00 90.00 79 GLY A N 1
ATOM 573 C CA . GLY A 1 79 ? -35.359 -4.830 37.677 1.00 90.00 79 GLY A CA 1
ATOM 574 C C . GLY A 1 79 ? -33.941 -4.253 37.611 1.00 90.00 79 GLY A C 1
ATOM 575 O O . GLY A 1 79 ? -33.481 -3.881 36.534 1.00 90.00 79 GLY A O 1
ATOM 576 N N . ILE A 1 80 ? -33.216 -4.213 38.739 1.00 88.56 80 ILE A N 1
ATOM 577 C CA . ILE A 1 80 ? -31.837 -3.699 38.768 1.00 88.56 80 ILE A CA 1
ATOM 578 C C . ILE A 1 80 ? -30.923 -4.613 37.963 1.00 88.56 80 ILE A C 1
ATOM 580 O O . ILE A 1 80 ? -30.132 -4.115 37.165 1.00 88.56 80 ILE A O 1
ATOM 584 N N . THR A 1 81 ? -31.057 -5.929 38.124 1.00 87.06 81 THR A N 1
ATOM 585 C CA . THR A 1 81 ? -30.290 -6.905 37.343 1.00 87.06 81 THR A CA 1
ATOM 586 C C . THR A 1 81 ? -30.534 -6.753 35.841 1.00 87.06 81 THR A C 1
ATOM 588 O O . THR A 1 81 ? -29.574 -6.777 35.074 1.00 87.06 81 THR A O 1
ATOM 591 N N . ASN A 1 82 ? -31.778 -6.514 35.416 1.00 89.06 82 ASN A N 1
ATOM 592 C CA . ASN A 1 82 ? -32.082 -6.304 33.999 1.00 89.06 82 ASN A CA 1
ATOM 593 C C . ASN A 1 82 ? -31.411 -5.033 33.449 1.00 89.06 82 ASN A C 1
ATOM 595 O O . ASN A 1 82 ? -30.792 -5.077 32.389 1.00 89.06 82 ASN A O 1
ATOM 599 N N . ILE A 1 83 ? -31.465 -3.915 34.184 1.00 89.25 83 ILE A N 1
ATOM 600 C CA . ILE A 1 83 ? -30.805 -2.666 33.760 1.00 89.25 83 ILE A CA 1
ATOM 601 C C . ILE A 1 83 ? -29.282 -2.825 33.720 1.00 89.25 83 ILE A C 1
ATOM 603 O O . ILE A 1 83 ? -28.631 -2.300 32.822 1.00 89.25 83 ILE A O 1
ATOM 607 N N . GLN A 1 84 ? -28.702 -3.561 34.667 1.00 86.75 84 GLN A N 1
ATOM 608 C CA . GLN A 1 84 ? -27.266 -3.844 34.668 1.00 86.75 84 GLN A CA 1
ATOM 609 C C . GLN A 1 84 ? -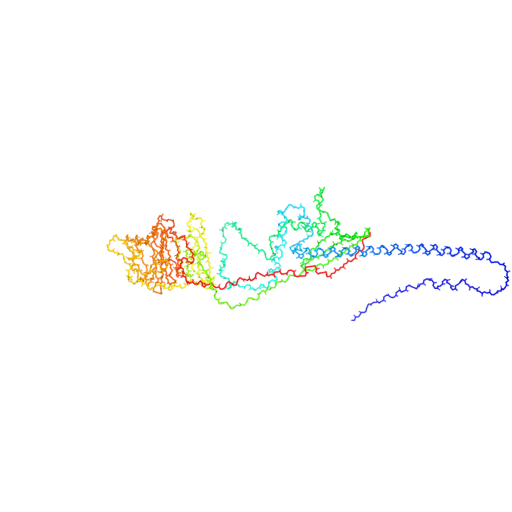26.837 -4.628 33.431 1.00 86.75 84 GLN A C 1
ATOM 611 O O . GLN A 1 84 ? -25.858 -4.245 32.799 1.00 86.75 84 GLN A O 1
ATOM 616 N N . ALA A 1 85 ? -27.578 -5.681 33.074 1.00 84.31 85 ALA A N 1
ATOM 617 C CA . ALA A 1 85 ? -27.315 -6.456 31.865 1.00 84.31 85 ALA A CA 1
ATOM 618 C C . ALA A 1 85 ? -27.401 -5.572 30.611 1.00 84.31 85 ALA A C 1
ATOM 620 O O . ALA A 1 85 ? -26.479 -5.561 29.802 1.00 84.31 85 ALA A O 1
ATOM 621 N N . PHE A 1 86 ? -28.439 -4.737 30.518 1.00 87.25 86 PHE A N 1
ATOM 622 C CA . PHE A 1 86 ? -28.616 -3.820 29.393 1.00 87.25 86 PHE A CA 1
ATOM 623 C C . PHE A 1 86 ? -27.474 -2.800 29.252 1.00 87.25 86 PHE A C 1
ATOM 625 O O . PHE A 1 86 ? -26.994 -2.560 28.145 1.00 87.25 86 PHE A O 1
ATOM 632 N N . LEU A 1 87 ? -26.995 -2.221 30.360 1.00 88.00 87 LEU A N 1
ATOM 633 C CA . LEU A 1 87 ? -25.854 -1.296 30.345 1.00 88.00 87 LEU A CA 1
ATOM 634 C C . LEU A 1 87 ? -24.518 -1.995 30.066 1.00 88.00 87 LEU A C 1
ATOM 636 O O . LEU A 1 87 ? -23.604 -1.358 29.548 1.00 88.00 87 LEU A O 1
ATOM 640 N N . ALA A 1 88 ? -24.389 -3.278 30.412 1.00 82.25 88 ALA A N 1
ATOM 641 C CA . ALA A 1 88 ? -23.216 -4.075 30.066 1.00 82.25 88 ALA A CA 1
ATOM 642 C C . ALA A 1 88 ? -23.152 -4.359 28.558 1.00 82.25 88 ALA A C 1
ATOM 644 O O . ALA A 1 88 ? -22.074 -4.293 27.974 1.00 82.25 88 ALA A O 1
ATOM 645 N N . GLU A 1 89 ? -24.304 -4.611 27.933 1.00 82.81 89 GLU A N 1
ATOM 646 C CA . GLU A 1 89 ? -24.433 -4.750 26.477 1.00 82.81 89 GLU A CA 1
ATOM 647 C C . GLU A 1 89 ? -24.266 -3.404 25.750 1.00 82.81 89 GLU A C 1
ATOM 649 O O . GLU A 1 89 ? -23.762 -3.365 24.633 1.00 82.81 89 GLU A O 1
ATOM 654 N N . ASN A 1 90 ? -24.636 -2.292 26.398 1.00 85.25 90 ASN A N 1
ATOM 655 C CA . ASN A 1 90 ? -24.635 -0.949 25.812 1.00 85.25 90 ASN A CA 1
ATOM 656 C C . ASN A 1 90 ? -23.832 0.054 26.671 1.00 85.25 90 ASN A C 1
ATOM 658 O O . ASN A 1 90 ? -24.409 0.979 27.258 1.00 85.25 90 ASN A O 1
ATOM 662 N N . PRO A 1 91 ? -22.492 -0.071 26.742 1.00 83.12 91 PRO A N 1
ATOM 663 C CA . PRO A 1 91 ? -21.643 0.718 27.644 1.00 83.12 91 PRO A CA 1
ATOM 664 C C . PRO A 1 91 ? -21.733 2.235 27.418 1.00 83.12 91 PRO A C 1
ATOM 666 O O . PRO A 1 91 ? -21.608 3.018 28.362 1.00 83.12 91 PRO A O 1
ATOM 669 N N . ALA A 1 92 ? -22.007 2.664 26.183 1.00 83.00 92 ALA A N 1
ATOM 670 C CA . ALA A 1 92 ? -22.194 4.069 25.828 1.00 83.00 92 ALA A CA 1
ATOM 671 C C . ALA A 1 92 ? -23.359 4.728 26.592 1.00 83.00 92 ALA A C 1
ATOM 673 O O . ALA A 1 92 ? -23.284 5.904 26.950 1.00 83.00 92 ALA A O 1
ATOM 674 N N . LEU A 1 93 ? -24.416 3.968 26.903 1.00 85.19 93 LEU A N 1
ATOM 675 C CA . LEU A 1 93 ? -25.590 4.484 27.614 1.00 85.19 93 LEU A CA 1
ATOM 676 C C . LEU A 1 93 ? -25.304 4.761 29.091 1.00 85.19 93 LEU A C 1
ATOM 678 O O . LEU A 1 93 ? -25.907 5.661 29.674 1.00 85.19 93 LEU A O 1
ATOM 682 N N . ALA A 1 94 ? -24.342 4.053 29.692 1.00 86.19 94 ALA A N 1
ATOM 683 C CA . ALA A 1 94 ? -23.911 4.316 31.064 1.00 86.19 94 ALA A CA 1
ATOM 684 C C . ALA A 1 94 ? -23.213 5.685 31.203 1.00 86.19 94 ALA A C 1
ATOM 686 O O . ALA A 1 94 ? -23.109 6.220 32.314 1.00 86.19 94 ALA A O 1
ATOM 687 N N . MET A 1 95 ? -22.752 6.261 30.084 1.00 82.38 95 MET A N 1
ATOM 688 C CA . MET A 1 95 ? -22.061 7.551 30.018 1.00 82.38 95 MET A CA 1
ATOM 689 C C . MET A 1 95 ? -22.987 8.759 29.844 1.00 82.38 95 MET A C 1
ATOM 691 O O . MET A 1 95 ? -22.502 9.890 29.885 1.00 82.38 95 MET A O 1
ATOM 695 N N . ILE A 1 96 ? -24.295 8.557 29.712 1.00 84.25 96 ILE A N 1
ATOM 696 C CA . ILE A 1 96 ? -25.281 9.635 29.554 1.00 84.25 96 ILE A CA 1
ATOM 697 C C . ILE A 1 96 ? -26.344 9.561 30.662 1.00 84.25 96 ILE A C 1
ATOM 699 O O . ILE A 1 96 ? -26.578 8.500 31.238 1.00 84.25 96 ILE A O 1
ATOM 703 N N . ASP A 1 97 ? -26.948 10.697 31.013 1.00 85.19 97 ASP A N 1
ATOM 704 C CA . ASP A 1 97 ? -27.969 10.771 32.068 1.00 85.19 97 ASP A CA 1
ATOM 705 C C . ASP A 1 97 ? -29.346 10.296 31.571 1.00 85.19 97 ASP A C 1
ATOM 707 O O . ASP A 1 97 ? -29.627 10.316 30.373 1.00 85.19 97 ASP A O 1
ATOM 711 N N . SER A 1 98 ? -30.244 9.916 32.492 1.00 84.31 98 SER A N 1
ATOM 712 C CA . SER A 1 98 ? -31.595 9.435 32.133 1.00 84.31 98 SER A CA 1
ATOM 713 C C . SER A 1 98 ? -32.424 10.421 31.304 1.00 84.31 98 SER A C 1
ATOM 715 O O . SER A 1 98 ? -33.198 9.985 30.458 1.00 84.31 98 SER A O 1
ATOM 717 N N . SER A 1 99 ? -32.217 11.732 31.460 1.00 82.88 99 SER A N 1
ATOM 718 C CA . SER A 1 99 ? -32.881 12.739 30.619 1.00 82.88 99 SER A CA 1
ATOM 719 C C . SER A 1 99 ? -32.510 12.628 29.139 1.00 82.88 99 SER A C 1
ATOM 721 O O . SER A 1 99 ? -33.251 13.083 28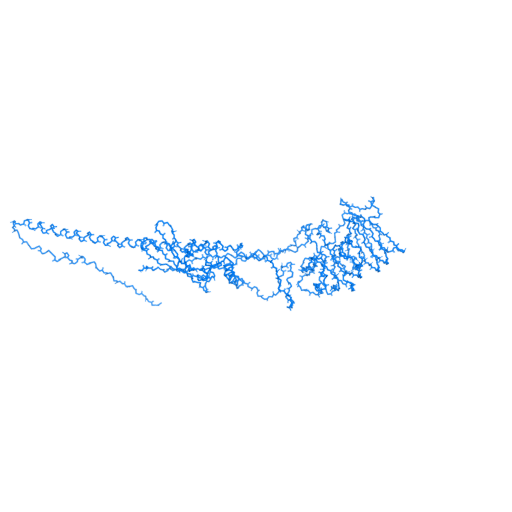.276 1.00 82.88 99 SER A O 1
ATOM 723 N N . ASP A 1 100 ? -31.334 12.079 28.833 1.00 84.62 100 ASP A N 1
ATOM 724 C CA . ASP A 1 100 ? -30.922 11.821 27.456 1.00 84.62 100 ASP A CA 1
ATOM 725 C C . ASP A 1 100 ? -31.456 10.465 26.962 1.00 84.62 100 ASP A C 1
ATOM 727 O O . ASP A 1 100 ? -31.702 10.321 25.768 1.00 84.62 100 ASP A O 1
ATOM 731 N N . TRP A 1 101 ? -31.731 9.503 27.856 1.00 84.62 101 TRP A N 1
ATOM 732 C CA . TRP A 1 101 ? -32.429 8.256 27.498 1.00 84.62 101 TRP A CA 1
ATOM 733 C C . TRP A 1 101 ? -33.869 8.525 27.059 1.00 84.62 101 TRP A C 1
ATOM 735 O O . TRP A 1 101 ? -34.327 7.943 26.081 1.00 84.62 101 TRP A O 1
ATOM 745 N N . GLU A 1 102 ? -34.570 9.431 27.743 1.00 80.44 102 GLU A N 1
ATOM 746 C CA . GLU A 1 102 ? -35.930 9.844 27.370 1.00 80.44 102 GLU A CA 1
ATOM 747 C C . GLU A 1 102 ? -35.952 10.450 25.958 1.00 80.44 102 GLU A C 1
ATOM 749 O O . GLU A 1 102 ? -36.729 10.011 25.111 1.00 80.44 102 GLU A O 1
ATOM 754 N N . LYS A 1 103 ? -35.002 11.343 25.646 1.00 83.06 103 LYS A N 1
ATOM 755 C CA . LYS A 1 103 ? -34.858 11.925 24.298 1.00 83.06 103 LYS A CA 1
ATOM 756 C C . LYS A 1 103 ? -34.572 10.879 23.224 1.00 83.06 103 LYS A C 1
ATOM 758 O O . LYS A 1 103 ? -35.095 10.997 22.123 1.00 83.06 103 LYS A O 1
ATOM 763 N N . ILE A 1 104 ? -33.764 9.859 23.528 1.00 82.00 104 ILE A N 1
ATOM 764 C CA . ILE A 1 104 ? -33.475 8.756 22.594 1.00 82.00 104 ILE A CA 1
ATOM 765 C C . ILE A 1 104 ? -34.757 8.009 22.207 1.00 82.00 104 ILE A C 1
ATOM 767 O O . ILE A 1 104 ? -34.904 7.585 21.061 1.00 82.00 104 ILE A O 1
ATOM 771 N N . VAL A 1 105 ? -35.682 7.835 23.154 1.00 81.00 105 VAL A N 1
ATOM 772 C CA . VAL A 1 105 ? -36.960 7.169 22.884 1.00 81.00 105 VAL A CA 1
ATOM 773 C C . VAL A 1 105 ? -37.893 8.097 22.096 1.00 81.00 105 VAL A C 1
ATOM 775 O O . VAL A 1 105 ? -38.533 7.630 21.150 1.00 81.00 105 VAL A O 1
ATOM 778 N N . GLU A 1 106 ? -37.935 9.390 22.443 1.00 79.69 106 GLU A N 1
ATOM 779 C CA . GLU A 1 106 ? -38.821 10.407 21.853 1.00 79.69 106 GLU A CA 1
ATOM 780 C C . GLU A 1 106 ? -38.447 10.843 20.427 1.00 79.69 106 GLU A C 1
ATOM 782 O O . GLU A 1 106 ? -39.330 11.122 19.611 1.00 79.69 106 GLU A O 1
ATOM 787 N N . GLU A 1 107 ? -37.156 10.925 20.109 1.00 77.44 107 GLU A N 1
ATOM 788 C CA . GLU A 1 107 ? -36.673 11.514 18.861 1.00 77.44 107 GLU A CA 1
ATOM 789 C C . GLU A 1 107 ? -36.535 10.497 17.704 1.00 77.44 107 GLU A C 1
ATOM 791 O O . GLU A 1 107 ? -36.408 9.289 17.917 1.00 77.44 107 GLU A O 1
ATOM 796 N N . PRO A 1 108 ? -36.573 10.959 16.435 1.00 67.81 108 PRO A N 1
ATOM 797 C CA . PRO A 1 108 ? -36.265 10.110 15.287 1.00 67.81 108 PRO A CA 1
ATOM 798 C C . PRO A 1 108 ? -34.818 9.601 15.346 1.00 67.81 108 PRO A C 1
ATOM 800 O O . PRO A 1 108 ? -33.917 10.302 15.811 1.00 67.81 108 PRO A O 1
ATOM 803 N N . THR A 1 109 ? -34.598 8.409 14.788 1.00 70.44 109 THR A N 1
ATOM 804 C CA . THR A 1 109 ? -33.337 7.641 14.818 1.00 70.44 109 THR A CA 1
ATOM 805 C C . THR A 1 109 ? -32.076 8.462 14.530 1.00 70.44 109 THR A C 1
ATOM 807 O O . THR A 1 109 ? -31.048 8.259 15.170 1.00 70.44 109 THR A O 1
ATOM 810 N N . THR A 1 110 ? -32.153 9.458 13.645 1.00 67.94 110 THR A N 1
ATOM 811 C CA . THR A 1 110 ? -31.013 10.313 13.280 1.00 67.94 110 THR A CA 1
ATOM 812 C C . THR A 1 110 ? -30.463 11.158 14.433 1.00 67.94 110 THR A C 1
ATOM 814 O O . THR A 1 110 ? -29.279 11.468 14.435 1.00 67.94 110 THR A O 1
ATOM 817 N N . LYS A 1 111 ? -31.290 11.560 15.410 1.00 74.81 111 LYS A N 1
ATOM 818 C CA . LYS A 1 111 ? -30.825 12.338 16.575 1.00 74.81 111 LYS A CA 1
ATOM 819 C C . LYS A 1 111 ? -30.348 11.447 17.723 1.00 74.81 111 LYS A C 1
ATOM 821 O O . LYS A 1 111 ? -29.442 11.828 18.463 1.00 74.81 111 LYS A O 1
ATOM 826 N N . THR A 1 112 ? -30.897 10.237 17.819 1.00 72.62 112 THR A N 1
ATOM 827 C CA . THR A 1 112 ? -30.417 9.182 18.721 1.00 72.62 112 THR A CA 1
ATOM 828 C C . THR A 1 112 ? -28.942 8.887 18.479 1.00 72.62 112 THR A C 1
ATOM 830 O O . THR A 1 112 ? -28.166 8.803 19.431 1.00 72.62 112 THR A O 1
ATOM 833 N N . GLU A 1 113 ? -28.526 8.826 17.213 1.00 73.94 113 GLU A N 1
ATOM 834 C CA . GLU A 1 113 ? -27.117 8.654 16.867 1.00 73.94 113 GLU A CA 1
ATOM 835 C C . GLU A 1 113 ? -26.221 9.755 17.442 1.00 73.94 113 GLU A C 1
ATOM 837 O O . GLU A 1 113 ? -25.130 9.455 17.914 1.00 73.94 113 GLU A O 1
ATOM 842 N N . ASP A 1 114 ? -26.649 11.019 17.433 1.00 78.69 114 ASP A N 1
ATOM 843 C CA . ASP A 1 114 ? -25.833 12.135 17.927 1.00 78.69 114 ASP A CA 1
ATOM 844 C C . ASP A 1 114 ? -25.645 12.081 19.451 1.00 78.69 114 ASP A C 1
ATOM 846 O O . ASP A 1 114 ? -24.553 12.351 19.963 1.00 78.69 114 ASP A O 1
ATOM 850 N N . ILE A 1 115 ? -26.684 11.674 20.186 1.00 77.06 115 ILE A N 1
ATOM 851 C CA . ILE A 1 115 ? -26.624 11.490 21.643 1.00 77.06 115 ILE A CA 1
ATOM 852 C C . ILE A 1 115 ? -25.713 10.306 21.997 1.00 77.06 115 ILE A C 1
ATOM 854 O O . ILE A 1 115 ? -24.858 10.424 22.878 1.00 77.06 115 ILE A O 1
ATOM 858 N N . VAL A 1 116 ? -25.836 9.185 21.281 1.00 77.88 116 VAL A N 1
ATOM 859 C CA . VAL A 1 116 ? -24.980 8.005 21.482 1.00 77.88 116 VAL A CA 1
ATOM 860 C C . VAL A 1 116 ? -23.529 8.311 21.094 1.00 77.88 116 VAL A C 1
ATOM 862 O O . VAL A 1 116 ? -22.614 7.977 21.846 1.00 77.88 116 VAL A O 1
ATOM 865 N N . LYS A 1 117 ? -23.297 9.044 19.995 1.00 79.25 117 LYS A N 1
ATOM 866 C CA . LYS A 1 117 ? -21.967 9.543 19.596 1.00 79.25 117 LYS A CA 1
ATOM 867 C C . LYS A 1 117 ? -21.344 10.400 20.693 1.00 79.25 117 LYS A C 1
ATOM 869 O O . LYS A 1 117 ? -20.164 10.234 20.982 1.00 79.25 117 LYS A O 1
ATOM 874 N N . LYS A 1 118 ? -22.113 11.271 21.356 1.00 80.88 118 LYS A N 1
ATOM 875 C CA . LYS A 1 118 ? -21.622 12.043 22.510 1.00 80.88 118 LYS A CA 1
ATOM 876 C C . LYS A 1 118 ? -21.179 11.130 23.661 1.00 80.88 118 LYS A C 1
ATOM 878 O O . LYS A 1 118 ? -20.114 11.362 24.229 1.00 80.88 118 LYS A O 1
ATOM 883 N N . GLY A 1 119 ? -21.954 10.091 23.980 1.00 74.00 119 GLY A N 1
ATOM 884 C CA . GLY A 1 119 ? -21.576 9.077 24.973 1.00 74.00 119 GLY A CA 1
ATOM 885 C C . GLY A 1 119 ? -20.290 8.329 24.598 1.00 74.00 119 GLY A C 1
ATOM 886 O O . GLY A 1 119 ? -19.406 8.166 25.440 1.00 74.00 119 GLY A O 1
ATOM 887 N N . ASN A 1 120 ? -20.147 7.959 23.322 1.00 75.56 120 ASN A N 1
ATOM 888 C CA . ASN A 1 120 ? -18.942 7.326 22.783 1.00 75.56 120 ASN A CA 1
ATOM 889 C C . ASN A 1 120 ? -17.721 8.249 22.837 1.00 75.56 120 ASN A C 1
ATOM 891 O O . ASN A 1 120 ? -16.653 7.806 23.237 1.00 75.56 120 ASN A O 1
ATOM 895 N N . LEU A 1 121 ? -17.868 9.536 22.521 1.00 78.12 121 LEU A N 1
ATOM 896 C CA . LEU A 1 121 ? -16.774 10.510 22.611 1.00 78.12 121 LEU A CA 1
ATOM 897 C C . LEU A 1 121 ? -16.267 10.675 24.051 1.00 78.12 121 LEU A C 1
ATOM 899 O O . LEU A 1 121 ? -15.060 10.715 24.292 1.00 78.12 121 LEU A O 1
ATOM 903 N N . ASP A 1 122 ? -17.181 10.744 25.022 1.00 74.38 122 ASP A N 1
ATOM 904 C CA . ASP A 1 122 ? -16.841 10.780 26.449 1.00 74.38 122 ASP A CA 1
ATOM 905 C C . ASP A 1 122 ? -16.104 9.505 26.890 1.00 74.38 122 ASP A C 1
ATOM 907 O O . ASP A 1 122 ? -15.182 9.559 27.711 1.00 74.38 122 ASP A O 1
ATOM 911 N N . LEU A 1 123 ? -16.519 8.359 26.349 1.00 71.88 123 LEU A N 1
ATOM 912 C CA . LEU A 1 123 ? -15.929 7.056 26.614 1.00 71.88 123 LEU A CA 1
ATOM 913 C C . LEU A 1 123 ? -14.522 6.929 26.010 1.00 71.88 123 LEU A C 1
ATOM 915 O O . LEU A 1 123 ? -13.574 6.598 26.721 1.00 71.88 123 LEU A O 1
ATOM 919 N N . GLU A 1 124 ? -14.360 7.276 24.736 1.00 72.44 124 GLU A N 1
ATOM 920 C CA . GLU A 1 124 ? -13.075 7.307 24.034 1.00 72.44 124 GLU A CA 1
ATOM 921 C C . GLU A 1 124 ? -12.079 8.234 24.730 1.00 72.44 124 GLU A C 1
ATOM 923 O O . GLU A 1 124 ? -10.928 7.857 24.948 1.00 72.44 124 GLU A O 1
ATOM 928 N N . LYS A 1 125 ? -12.522 9.420 25.166 1.00 78.50 125 LYS A N 1
ATOM 929 C CA . LYS A 1 125 ? -11.677 10.340 25.932 1.00 78.50 125 LYS A CA 1
ATOM 930 C C . LYS A 1 125 ? -11.138 9.687 27.209 1.00 78.50 125 LYS A C 1
ATOM 932 O O . LYS A 1 125 ? -9.947 9.786 27.483 1.00 78.50 125 LYS A O 1
ATOM 937 N N . LYS A 1 126 ? -11.981 8.971 27.961 1.00 70.00 126 LYS A N 1
ATOM 938 C CA . LYS A 1 126 ? -11.561 8.270 29.188 1.00 70.00 126 LYS A CA 1
ATOM 939 C C . LYS A 1 126 ? -10.630 7.091 28.919 1.00 70.00 126 LYS A C 1
ATOM 941 O O . LYS A 1 126 ? -9.728 6.849 29.719 1.00 70.00 126 LYS A O 1
ATOM 946 N N . ILE A 1 127 ? -10.837 6.365 27.821 1.00 67.56 127 ILE A N 1
ATOM 947 C CA . ILE A 1 127 ? -9.929 5.298 27.382 1.00 67.56 127 ILE A CA 1
ATOM 948 C C . ILE A 1 127 ? -8.558 5.898 27.055 1.00 67.56 127 ILE A C 1
ATOM 950 O O . ILE A 1 127 ? -7.540 5.395 27.529 1.00 67.56 127 ILE A O 1
ATOM 954 N N . ASN A 1 128 ? -8.528 7.014 26.328 1.00 68.44 128 ASN A N 1
ATOM 955 C CA . ASN A 1 128 ? -7.294 7.707 25.963 1.00 68.44 128 ASN A CA 1
ATOM 956 C C . ASN A 1 128 ? -6.564 8.300 27.181 1.00 68.44 128 ASN A C 1
ATOM 958 O O . ASN A 1 128 ? -5.341 8.229 27.234 1.00 68.44 128 ASN A O 1
ATOM 962 N N . ASP A 1 129 ? -7.294 8.814 28.177 1.00 70.25 129 ASP A N 1
ATOM 963 C CA . ASP A 1 129 ? -6.714 9.351 29.418 1.00 70.25 129 ASP A CA 1
ATOM 964 C C . ASP A 1 129 ? -6.148 8.248 30.346 1.00 70.25 129 ASP A C 1
ATOM 966 O O . ASP A 1 129 ? -5.225 8.506 31.121 1.00 70.25 129 ASP A O 1
ATOM 970 N N . LYS A 1 130 ? -6.707 7.024 30.311 1.00 61.75 130 LYS A N 1
ATOM 971 C CA . LYS A 1 130 ? -6.284 5.888 31.164 1.00 61.75 130 LYS A CA 1
ATOM 972 C C . LYS A 1 130 ? -5.286 4.944 30.512 1.00 61.75 130 LYS A C 1
ATOM 974 O O . LYS A 1 130 ? -4.557 4.255 31.227 1.00 61.75 130 LYS A O 1
ATOM 979 N N . THR A 1 131 ? -5.259 4.878 29.186 1.00 55.53 131 THR A N 1
ATOM 980 C CA . THR A 1 131 ? -4.157 4.221 28.485 1.00 55.53 131 THR A CA 1
ATOM 981 C C . THR A 1 131 ? -2.903 4.989 28.884 1.00 55.53 131 THR A C 1
ATOM 983 O O . THR A 1 131 ? -2.921 6.214 28.769 1.00 55.53 131 THR A O 1
ATOM 986 N N . PRO A 1 132 ? -1.845 4.349 29.418 1.00 46.34 132 PRO A N 1
ATOM 987 C CA . PRO A 1 132 ? -0.632 5.067 29.756 1.00 46.34 132 PRO A CA 1
ATOM 988 C C . PRO A 1 132 ? -0.140 5.718 28.471 1.00 46.34 132 PRO A C 1
ATOM 990 O O . PRO A 1 132 ? 0.413 5.051 27.600 1.00 46.34 132 PRO A O 1
ATOM 993 N N . THR A 1 133 ? -0.377 7.023 28.339 1.00 43.16 133 THR A N 1
ATOM 994 C CA . THR A 1 133 ? 0.314 7.853 27.373 1.00 43.16 133 THR A CA 1
ATOM 995 C C . THR A 1 133 ? 1.778 7.658 27.703 1.00 43.16 133 THR A C 1
ATOM 997 O O . THR A 1 133 ? 2.282 8.224 28.678 1.00 43.16 133 THR A O 1
ATOM 1000 N N . SER A 1 134 ? 2.457 6.812 26.927 1.00 40.75 134 SER A N 1
ATOM 1001 C CA . SER A 1 134 ? 3.886 6.944 26.749 1.00 40.75 134 SER A CA 1
ATOM 1002 C C . SER A 1 134 ? 4.075 8.388 26.317 1.00 40.75 134 SER A C 1
ATOM 1004 O O . SER A 1 134 ? 3.703 8.787 25.214 1.00 40.75 134 SER A O 1
ATOM 1006 N N . SER A 1 135 ? 4.494 9.179 27.295 1.00 34.78 135 SER A N 1
ATOM 1007 C CA . SER A 1 135 ? 4.849 10.577 27.210 1.00 34.78 135 SER A CA 1
ATOM 1008 C C . SER A 1 135 ? 5.392 10.927 25.830 1.00 34.78 135 SER A C 1
ATOM 1010 O O . SER A 1 135 ? 6.361 10.313 25.395 1.00 34.78 135 SER A O 1
ATOM 1012 N N . ASN A 1 136 ? 4.784 11.935 25.201 1.00 39.00 136 ASN A N 1
ATOM 1013 C CA . ASN A 1 136 ? 5.416 12.900 24.305 1.00 39.00 136 ASN A CA 1
ATOM 1014 C C . ASN A 1 136 ? 6.830 12.518 23.850 1.00 39.00 136 ASN A C 1
ATOM 1016 O O . ASN A 1 136 ? 7.809 12.929 24.467 1.00 39.00 136 ASN A O 1
ATOM 1020 N N . ASN A 1 137 ? 6.911 11.750 22.770 1.00 37.19 137 ASN A N 1
ATOM 1021 C CA . ASN A 1 137 ? 7.924 11.883 21.736 1.00 37.19 137 ASN A CA 1
ATOM 1022 C C . ASN A 1 137 ? 7.348 11.244 20.476 1.00 37.19 137 ASN A C 1
ATOM 1024 O O . ASN A 1 137 ? 6.977 10.073 20.469 1.00 37.19 137 ASN A O 1
ATOM 1028 N N . ASN A 1 138 ? 7.236 12.056 19.428 1.00 45.78 138 ASN A N 1
ATOM 1029 C CA . ASN A 1 138 ? 7.001 11.605 18.066 1.00 45.78 138 ASN A CA 1
ATOM 1030 C C . ASN A 1 138 ? 7.950 10.444 17.774 1.00 45.78 138 ASN A C 1
ATOM 1032 O O . ASN A 1 138 ? 9.154 10.663 17.849 1.00 45.78 138 ASN A O 1
ATOM 1036 N N . ASN A 1 139 ? 7.406 9.252 17.530 1.00 44.69 139 ASN A N 1
ATOM 1037 C CA . ASN A 1 139 ? 7.940 8.181 16.688 1.00 44.69 139 ASN A CA 1
ATOM 1038 C C . ASN A 1 139 ? 7.139 6.907 16.992 1.00 44.69 139 ASN A C 1
ATOM 1040 O O . ASN A 1 139 ? 7.530 6.095 17.827 1.00 44.69 139 ASN A O 1
ATOM 1044 N N . ASP A 1 140 ? 6.026 6.708 16.280 1.00 43.81 140 ASP A N 1
ATOM 1045 C CA . ASP A 1 140 ? 5.460 5.366 16.104 1.00 43.81 140 ASP A CA 1
ATOM 1046 C C . ASP A 1 140 ? 6.476 4.556 15.266 1.00 43.81 140 ASP A C 1
ATOM 1048 O O . ASP A 1 140 ? 6.326 4.411 14.052 1.00 43.81 140 ASP A O 1
ATOM 1052 N N . GLU A 1 141 ? 7.568 4.076 15.880 1.00 49.19 141 GLU A N 1
ATOM 1053 C CA . GLU A 1 141 ? 8.658 3.384 15.172 1.00 49.19 141 GLU A CA 1
ATOM 1054 C C . GLU A 1 141 ? 8.201 2.091 14.477 1.00 49.19 141 GLU A C 1
ATOM 1056 O O . GLU A 1 141 ? 8.875 1.633 13.555 1.00 49.19 141 GLU A O 1
ATOM 1061 N N . ASN A 1 142 ? 7.027 1.560 14.820 1.00 46.19 142 ASN A N 1
ATOM 1062 C CA . ASN A 1 142 ? 6.517 0.315 14.248 1.00 46.19 142 ASN A CA 1
ATOM 1063 C C . ASN A 1 142 ? 5.414 0.499 13.188 1.00 46.19 142 ASN A C 1
ATOM 1065 O O . ASN A 1 142 ? 4.931 -0.488 12.636 1.00 46.19 142 ASN A O 1
ATOM 1069 N N . SER A 1 143 ? 5.011 1.733 12.860 1.00 49.28 143 SER A N 1
ATOM 1070 C CA . SER A 1 143 ? 4.083 1.956 11.743 1.00 49.28 143 SER A CA 1
ATOM 1071 C C . SER A 1 143 ? 4.824 1.868 10.403 1.00 49.28 143 SER A C 1
ATOM 1073 O O . SER A 1 143 ? 5.775 2.610 10.154 1.00 49.28 143 SER A O 1
ATOM 1075 N N . LEU A 1 144 ? 4.357 0.984 9.512 1.00 54.12 144 LEU A N 1
ATOM 1076 C CA . LEU A 1 144 ? 4.828 0.864 8.121 1.00 54.12 144 LEU A CA 1
ATOM 1077 C C . LEU A 1 144 ? 4.576 2.111 7.284 1.00 54.12 144 LEU A C 1
ATOM 1079 O O . LEU A 1 144 ? 5.283 2.342 6.303 1.00 54.12 144 LEU A O 1
ATOM 1083 N N . ILE A 1 145 ? 3.547 2.868 7.655 1.00 74.81 145 ILE A N 1
ATOM 1084 C CA . ILE A 1 145 ? 3.167 4.121 7.023 1.00 74.81 145 ILE A 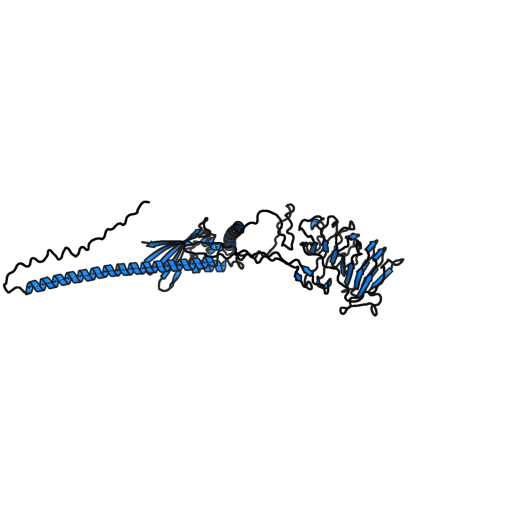CA 1
ATOM 1085 C C . ILE A 1 145 ? 3.677 5.234 7.925 1.00 74.81 145 ILE A C 1
ATOM 1087 O O . ILE A 1 145 ? 3.265 5.343 9.085 1.00 74.81 145 ILE A O 1
ATOM 1091 N N . CYS A 1 146 ? 4.569 6.063 7.397 1.00 76.19 146 CYS A N 1
ATOM 1092 C CA . CYS A 1 146 ? 4.970 7.270 8.098 1.00 76.19 146 CYS A CA 1
ATOM 1093 C C . CYS A 1 146 ? 3.775 8.227 8.074 1.00 76.19 146 CYS A C 1
ATOM 1095 O O . CYS A 1 146 ? 3.381 8.701 7.008 1.00 76.19 146 CYS A O 1
ATOM 1097 N N . LYS A 1 147 ? 3.164 8.480 9.237 1.00 68.19 147 LYS A N 1
ATOM 1098 C CA . LYS A 1 147 ? 2.130 9.510 9.361 1.00 68.19 147 LYS A CA 1
ATOM 1099 C C . LYS A 1 147 ? 2.789 10.847 9.044 1.00 68.19 147 LYS A C 1
ATOM 1101 O O . LYS A 1 147 ? 3.738 11.238 9.723 1.00 68.19 147 LYS A O 1
ATOM 1106 N N . ASP A 1 148 ? 2.309 11.528 8.010 1.00 53.59 148 ASP A N 1
ATOM 1107 C CA . ASP A 1 148 ? 2.748 12.889 7.735 1.00 53.59 148 ASP A CA 1
ATOM 1108 C C . ASP A 1 148 ? 2.445 13.752 8.965 1.00 53.59 148 ASP A C 1
ATOM 1110 O O . ASP A 1 148 ? 1.293 13.897 9.378 1.00 53.59 148 ASP A O 1
ATOM 1114 N N . SER A 1 149 ? 3.490 14.316 9.573 1.00 41.16 149 SER A N 1
ATOM 1115 C CA . SER A 1 149 ? 3.322 15.409 10.530 1.00 41.16 149 SER A CA 1
ATOM 1116 C C . SER A 1 149 ? 2.554 16.536 9.824 1.00 41.16 149 SER A C 1
ATOM 1118 O O . SER A 1 149 ? 2.864 16.818 8.663 1.00 41.16 149 SER A O 1
ATOM 1120 N N . PRO A 1 150 ? 1.550 17.172 10.455 1.00 40.38 150 PRO A N 1
ATOM 1121 C CA . PRO A 1 150 ? 0.679 18.117 9.768 1.00 40.38 150 PRO A CA 1
ATOM 1122 C C . PRO A 1 150 ? 1.483 19.334 9.299 1.00 40.38 150 PRO A C 1
ATOM 1124 O O . PRO A 1 150 ? 1.818 20.228 10.076 1.00 40.38 150 PRO A O 1
ATOM 1127 N N . VAL A 1 151 ? 1.786 19.377 8.004 1.00 35.59 151 VAL A N 1
ATOM 1128 C CA . VAL A 1 151 ? 2.306 20.567 7.337 1.00 35.59 151 VAL A CA 1
ATOM 1129 C C . VAL A 1 151 ? 1.116 21.479 7.043 1.00 35.59 151 VAL A C 1
ATOM 1131 O O . VAL A 1 151 ? 0.273 21.140 6.225 1.00 35.59 151 VAL A O 1
ATOM 1134 N N . GLY A 1 152 ? 1.064 22.619 7.737 1.00 34.88 152 GLY A N 1
ATOM 1135 C CA . GLY A 1 152 ? 0.455 23.880 7.290 1.00 34.88 152 GLY A CA 1
ATOM 1136 C C . GLY A 1 152 ? -0.971 23.836 6.726 1.00 34.88 152 GLY A C 1
ATOM 1137 O O . GLY A 1 152 ? -1.195 23.515 5.565 1.00 34.88 152 GLY A O 1
ATOM 1138 N N . ALA A 1 153 ? -1.924 24.294 7.534 1.00 41.72 153 ALA A N 1
ATOM 1139 C CA . ALA A 1 153 ? -3.312 24.556 7.170 1.00 41.72 153 ALA A CA 1
ATOM 1140 C C . ALA A 1 153 ? -3.485 25.378 5.874 1.00 41.72 153 ALA A C 1
ATOM 1142 O O . ALA A 1 153 ? -2.990 26.499 5.782 1.00 41.72 153 ALA A O 1
ATOM 1143 N N . ASN A 1 154 ? -4.237 24.827 4.912 1.00 38.59 154 ASN A N 1
ATOM 1144 C CA . ASN A 1 154 ? -5.378 25.453 4.219 1.00 38.59 154 ASN A CA 1
ATOM 1145 C C . ASN A 1 154 ? -5.753 24.632 2.978 1.00 38.59 154 ASN A C 1
ATOM 1147 O O . ASN A 1 154 ? -5.352 24.944 1.861 1.00 38.59 154 ASN A O 1
ATOM 1151 N N . SER A 1 155 ? -6.577 23.603 3.157 1.00 32.75 155 SER A N 1
ATOM 1152 C CA . SER A 1 155 ? -7.286 22.979 2.038 1.00 32.75 155 SER A CA 1
ATOM 1153 C C . SER A 1 155 ? -8.509 22.234 2.552 1.00 32.75 155 SER A C 1
ATOM 1155 O O . SER A 1 155 ? -8.491 21.633 3.623 1.00 32.75 155 SER A O 1
ATOM 1157 N N . ALA A 1 156 ? -9.594 22.393 1.801 1.00 35.62 156 ALA A N 1
ATOM 1158 C CA . ALA A 1 156 ? -10.964 22.090 2.168 1.00 35.62 156 ALA A CA 1
ATOM 1159 C C . ALA A 1 156 ? -11.179 20.694 2.773 1.00 35.62 156 ALA A C 1
ATOM 1161 O O . ALA A 1 156 ? -10.563 19.711 2.369 1.00 35.62 156 ALA A O 1
ATOM 1162 N N . LYS A 1 157 ? -12.132 20.662 3.714 1.00 30.67 157 LYS A N 1
ATOM 1163 C CA . LYS A 1 157 ? -12.742 19.493 4.355 1.00 30.67 157 LYS A CA 1
ATOM 1164 C C . LYS A 1 157 ? -12.804 18.288 3.399 1.00 30.67 157 LYS A C 1
ATOM 1166 O O . LYS A 1 157 ? -13.615 18.314 2.471 1.00 30.67 157 LYS A O 1
ATOM 1171 N N . PRO A 1 158 ? -12.004 17.231 3.618 1.00 29.88 158 PRO A N 1
ATOM 1172 C CA . PRO A 1 158 ? -12.195 15.988 2.901 1.00 29.88 158 PRO A CA 1
ATOM 1173 C C . PRO A 1 158 ? -13.454 15.312 3.446 1.00 29.88 158 PRO A C 1
ATOM 1175 O O . PRO A 1 158 ? -13.536 14.932 4.613 1.00 29.88 158 PRO A O 1
ATOM 1178 N N . THR A 1 159 ? -14.458 15.166 2.589 1.00 33.56 159 THR A N 1
ATOM 1179 C CA . THR A 1 159 ? -15.497 14.147 2.732 1.00 33.56 159 THR A CA 1
ATOM 1180 C C . THR A 1 159 ? -14.839 12.799 2.451 1.00 33.56 159 THR A C 1
ATOM 1182 O O . THR A 1 159 ? -14.838 12.311 1.326 1.00 33.56 159 THR A O 1
ATOM 1185 N N . SER A 1 160 ? -14.196 12.230 3.467 1.00 32.31 160 SER A N 1
ATOM 1186 C CA . SER A 1 160 ? -13.736 10.846 3.456 1.00 32.31 160 SER A CA 1
ATOM 1187 C C . SER A 1 160 ? -14.622 10.036 4.389 1.00 32.31 160 SER A C 1
ATOM 1189 O O . SER A 1 160 ? -14.533 10.155 5.611 1.00 32.31 160 SER A O 1
ATOM 1191 N N . THR A 1 161 ? -15.461 9.199 3.790 1.00 32.16 161 THR A N 1
ATOM 1192 C CA . THR A 1 161 ? -15.969 7.949 4.356 1.00 32.16 161 THR A CA 1
ATOM 1193 C C . THR A 1 161 ? -14.776 7.046 4.671 1.00 32.16 161 THR A C 1
ATOM 1195 O O . THR A 1 161 ? -14.377 6.202 3.876 1.00 32.16 161 THR A O 1
ATOM 1198 N N . SER A 1 162 ? -14.145 7.302 5.813 1.00 33.12 162 SER A N 1
ATOM 1199 C CA . SER A 1 162 ? -13.184 6.414 6.454 1.00 33.12 162 SER A CA 1
ATOM 1200 C C . SER A 1 162 ? -13.951 5.657 7.522 1.00 33.12 162 SER A C 1
ATOM 1202 O O . SER A 1 162 ? -14.441 6.266 8.469 1.00 33.12 162 SER A O 1
ATOM 1204 N N . SER A 1 163 ? -14.057 4.346 7.350 1.00 34.81 163 SER A N 1
ATOM 1205 C CA . SER A 1 163 ? -14.559 3.389 8.329 1.00 34.81 163 SER A CA 1
ATOM 1206 C C . SER A 1 163 ? -13.721 3.454 9.609 1.00 34.81 163 SER A C 1
ATOM 1208 O O . SER A 1 163 ? -12.741 2.729 9.774 1.00 34.81 163 SER A O 1
ATOM 1210 N N . THR A 1 164 ? -14.093 4.356 10.514 1.00 33.09 164 THR A N 1
ATOM 1211 C CA . THR A 1 164 ? -13.776 4.260 11.935 1.00 33.09 164 THR A CA 1
ATOM 1212 C C . THR A 1 164 ? -14.593 3.105 12.490 1.00 33.09 164 THR A C 1
ATOM 1214 O O . THR A 1 164 ? -15.736 3.288 12.898 1.00 33.09 164 THR A O 1
ATOM 1217 N N . VAL A 1 165 ? -14.032 1.898 12.465 1.00 38.31 165 VAL A N 1
ATOM 1218 C CA . VAL A 1 165 ? -14.548 0.824 13.312 1.00 38.31 165 VAL A CA 1
ATOM 1219 C C . VAL A 1 165 ? -14.153 1.222 14.731 1.00 38.31 165 VAL A C 1
ATOM 1221 O O . VAL A 1 165 ? -12.994 1.067 15.119 1.00 38.31 165 VAL A O 1
ATOM 1224 N N . SER A 1 166 ? -15.078 1.861 15.457 1.00 43.38 166 SER A N 1
ATOM 1225 C CA . SER A 1 166 ? -14.878 2.155 16.876 1.00 43.38 166 SER A CA 1
ATOM 1226 C C . SER A 1 166 ? -14.515 0.848 17.587 1.00 43.38 166 SER A C 1
ATOM 1228 O O . SER A 1 166 ? -15.120 -0.189 17.312 1.00 43.38 166 SER A O 1
ATOM 1230 N N . PRO A 1 167 ? -13.588 0.865 18.555 1.00 38.97 167 PRO A N 1
ATOM 1231 C CA . PRO A 1 167 ? -13.253 -0.301 19.378 1.00 38.97 167 PRO A CA 1
ATOM 1232 C C . PRO A 1 167 ? -14.403 -0.755 20.309 1.00 38.97 167 PRO A C 1
ATOM 1234 O O . PRO A 1 167 ? -14.174 -1.526 21.236 1.00 38.97 167 PRO A O 1
ATOM 1237 N N . LEU A 1 168 ? -15.629 -0.272 20.076 1.00 47.22 168 LEU A N 1
ATOM 1238 C CA . LEU A 1 168 ? -16.827 -0.466 20.893 1.00 47.22 168 LEU A CA 1
ATOM 1239 C C . LEU A 1 168 ? -17.840 -1.454 20.284 1.00 47.22 168 LEU A C 1
ATOM 1241 O O . LEU A 1 168 ? -18.935 -1.582 20.818 1.00 47.22 168 LEU A O 1
ATOM 1245 N N . GLY A 1 169 ? -17.462 -2.189 19.232 1.00 45.50 169 GLY A N 1
ATOM 1246 C CA . GLY A 1 169 ? -18.340 -3.145 18.545 1.00 45.50 169 GLY A CA 1
ATOM 1247 C C . GLY A 1 169 ? -19.037 -2.536 17.327 1.00 45.50 169 GLY A C 1
ATOM 1248 O O . GLY A 1 169 ? -18.889 -1.344 17.065 1.00 45.50 169 GLY A O 1
ATOM 1249 N N . ASP A 1 170 ? -19.713 -3.394 16.557 1.00 48.03 170 ASP A N 1
ATOM 1250 C CA . ASP A 1 170 ? -20.381 -3.096 15.282 1.00 48.03 170 ASP A CA 1
ATOM 1251 C C . ASP A 1 170 ? -21.292 -1.850 15.336 1.00 48.03 170 ASP A C 1
ATOM 1253 O O . ASP A 1 170 ? -21.682 -1.395 16.410 1.00 48.03 170 ASP A O 1
ATOM 1257 N N . GLU A 1 171 ? -21.609 -1.273 14.168 1.00 58.59 171 GLU A N 1
ATOM 1258 C CA . GLU A 1 171 ? -22.469 -0.085 14.035 1.00 58.59 171 GLU A CA 1
ATOM 1259 C C . GLU A 1 171 ? -23.687 -0.150 14.973 1.00 58.59 171 GLU A C 1
ATOM 1261 O O . GLU A 1 171 ? -24.552 -1.012 14.838 1.00 58.59 171 GLU A O 1
ATOM 1266 N N . PHE A 1 172 ? -23.750 0.779 15.931 1.00 65.88 172 PHE A N 1
ATOM 1267 C CA . PHE A 1 172 ? -24.861 0.895 16.870 1.00 65.88 172 PHE A CA 1
ATOM 1268 C C . PHE A 1 172 ? -26.191 1.035 16.116 1.00 65.88 172 PHE A C 1
ATOM 1270 O O . PHE A 1 172 ? -26.417 2.038 15.435 1.00 65.88 172 PHE A O 1
ATOM 1277 N N . SER A 1 173 ? -27.105 0.079 16.288 1.00 79.69 173 SER A N 1
ATOM 1278 C CA . SER A 1 173 ? -28.473 0.205 15.788 1.00 79.69 173 SER A CA 1
ATOM 1279 C C . SER A 1 173 ? -29.309 1.033 16.765 1.00 79.69 173 SER A C 1
ATOM 1281 O O . SER A 1 173 ? -29.617 0.603 17.879 1.00 79.69 173 SER A O 1
ATOM 1283 N N . ALA A 1 174 ? -29.706 2.239 16.347 1.00 76.12 174 ALA A N 1
ATOM 1284 C CA . ALA A 1 174 ? -30.597 3.097 17.132 1.00 76.12 174 ALA A CA 1
ATOM 1285 C C . ALA A 1 174 ? -31.911 2.379 17.510 1.00 76.12 174 ALA A C 1
ATOM 1287 O O . ALA A 1 174 ? -32.448 2.601 18.597 1.00 76.12 174 ALA A O 1
ATOM 1288 N N . ASP A 1 175 ? -32.389 1.482 16.643 1.00 78.69 175 ASP A N 1
ATOM 1289 C CA . ASP A 1 175 ? -33.609 0.704 16.858 1.00 78.69 175 ASP A CA 1
ATOM 1290 C C . ASP A 1 175 ? -33.434 -0.374 17.937 1.00 78.69 175 ASP A C 1
ATOM 1292 O O . ASP A 1 175 ? -34.348 -0.602 18.732 1.00 78.69 175 ASP A O 1
ATOM 1296 N N . GLU A 1 176 ? -32.260 -1.006 18.026 1.00 82.06 176 GLU A N 1
ATOM 1297 C CA . GLU A 1 176 ? -31.958 -1.986 19.079 1.00 82.06 176 GLU A CA 1
ATOM 1298 C C . GLU A 1 176 ? -31.859 -1.311 20.448 1.00 82.06 176 GLU A C 1
ATOM 1300 O O . GLU A 1 176 ? -32.458 -1.787 21.414 1.00 82.06 176 GLU A O 1
ATOM 1305 N N . ILE A 1 177 ? -31.194 -0.152 20.522 1.00 81.62 177 ILE A N 1
ATOM 1306 C CA . ILE A 1 177 ? -31.112 0.655 21.748 1.00 81.62 177 ILE A CA 1
ATOM 1307 C C . ILE A 1 177 ? -32.509 1.080 22.201 1.00 81.62 177 ILE A C 1
ATOM 1309 O O . ILE A 1 177 ? -32.849 0.943 23.378 1.00 81.62 177 ILE A O 1
ATOM 1313 N N . LYS A 1 178 ? -33.334 1.572 21.272 1.00 83.25 178 LYS A N 1
ATOM 1314 C CA . LYS A 1 178 ? -34.709 1.977 21.568 1.00 83.25 178 LYS A CA 1
ATOM 1315 C C . LYS A 1 178 ? -35.542 0.798 22.068 1.00 83.25 178 LYS A C 1
ATOM 1317 O O . LYS A 1 178 ? -36.174 0.901 23.117 1.00 83.25 178 LYS A O 1
ATOM 1322 N N . THR A 1 179 ? -35.474 -0.341 21.381 1.00 84.25 179 THR A N 1
ATOM 1323 C CA . THR A 1 179 ? -36.169 -1.575 21.781 1.00 84.25 179 THR A CA 1
ATOM 1324 C C . THR A 1 179 ? -35.713 -2.052 23.163 1.00 84.25 179 THR A C 1
ATOM 1326 O O . THR A 1 179 ? -36.528 -2.481 23.984 1.00 84.25 179 THR A O 1
ATOM 1329 N N . GLY A 1 180 ? -34.418 -1.946 23.463 1.00 82.81 180 GLY A N 1
ATOM 1330 C CA . GLY A 1 180 ? -33.857 -2.260 24.774 1.00 82.81 180 GLY A CA 1
ATOM 1331 C C . GLY A 1 180 ? -34.354 -1.324 25.879 1.00 82.81 180 GLY A C 1
ATOM 1332 O O . GLY A 1 180 ? -34.799 -1.796 26.924 1.00 82.81 180 GLY A O 1
ATOM 1333 N N . LEU A 1 181 ? -34.379 -0.009 25.642 1.00 83.31 181 LEU A N 1
ATOM 1334 C CA . LEU A 1 181 ? -34.923 0.971 26.592 1.00 83.31 181 LEU A CA 1
ATOM 1335 C C . LEU A 1 181 ? -36.422 0.743 26.860 1.00 83.31 181 LEU A C 1
ATOM 1337 O O . LEU A 1 181 ? -36.862 0.769 28.013 1.00 83.31 181 LEU A O 1
ATOM 1341 N N . GLU A 1 182 ? -37.201 0.446 25.821 1.00 83.12 182 GLU A N 1
ATOM 1342 C CA . GLU A 1 182 ? -38.636 0.171 25.948 1.00 83.12 182 GLU A CA 1
ATOM 1343 C C . GLU A 1 182 ? -38.917 -1.136 26.705 1.00 83.12 182 GLU A C 1
ATOM 1345 O O . GLU A 1 182 ? -39.815 -1.186 27.551 1.00 83.12 182 GLU A O 1
ATOM 1350 N N . SER A 1 183 ? -38.143 -2.193 26.437 1.00 82.19 183 SER A N 1
ATOM 1351 C CA . SER A 1 183 ? -38.366 -3.527 27.012 1.00 82.19 183 SER A CA 1
ATOM 1352 C C . SER A 1 183 ? -37.766 -3.708 28.407 1.00 82.19 183 SER A C 1
ATOM 1354 O O . SER A 1 183 ? -38.426 -4.252 29.294 1.00 82.19 183 SER A O 1
ATOM 1356 N N . VAL A 1 184 ? -36.531 -3.249 28.622 1.00 79.38 184 VAL A N 1
ATOM 1357 C CA . VAL A 1 184 ? -35.778 -3.464 29.863 1.00 79.38 184 VAL A CA 1
ATOM 1358 C C . VAL A 1 184 ? -36.031 -2.353 30.869 1.00 79.38 184 VAL A C 1
ATOM 1360 O O . VAL A 1 184 ? -36.187 -2.624 32.060 1.00 79.38 184 VAL A O 1
ATOM 1363 N N . VAL A 1 185 ? -36.087 -1.103 30.418 1.00 77.69 185 VAL A N 1
ATOM 1364 C CA . VAL A 1 185 ? -36.246 0.049 31.314 1.00 77.69 185 VAL A CA 1
ATOM 1365 C C . VAL A 1 185 ? -37.729 0.397 31.495 1.00 77.69 185 VAL A C 1
ATOM 1367 O O . VAL A 1 185 ? -38.112 0.987 32.504 1.00 77.69 185 VAL A O 1
ATOM 1370 N N . GLY A 1 186 ? -38.592 -0.044 30.574 1.00 74.94 186 GLY A N 1
ATOM 1371 C CA . GLY A 1 186 ? -40.023 0.249 30.615 1.00 74.94 186 GLY A CA 1
ATOM 1372 C C . GLY A 1 186 ? -40.329 1.706 30.289 1.00 74.94 186 GLY A C 1
ATOM 1373 O O . GLY A 1 186 ? -41.372 2.211 30.695 1.00 74.94 186 GLY A O 1
ATOM 1374 N N . ILE A 1 187 ? -39.418 2.404 29.607 1.00 76.31 187 ILE A N 1
ATOM 1375 C CA . ILE A 1 187 ? -39.648 3.765 29.123 1.00 76.31 187 ILE A CA 1
ATOM 1376 C C . ILE A 1 187 ? -40.411 3.634 27.814 1.00 76.31 187 ILE A C 1
ATOM 1378 O O . ILE A 1 187 ? -39.835 3.212 26.818 1.00 76.31 187 ILE A O 1
ATOM 1382 N N . LYS A 1 188 ? -41.702 3.970 27.808 1.00 76.38 188 LYS A N 1
ATOM 1383 C CA . LYS A 1 188 ? -42.495 3.991 26.577 1.00 76.38 188 LYS A CA 1
ATOM 1384 C C . LYS A 1 188 ? -42.910 5.407 26.227 1.00 76.38 188 LYS A C 1
ATOM 1386 O O . LYS A 1 188 ? -43.225 6.214 27.104 1.00 76.38 188 LYS A O 1
ATOM 1391 N N . LEU A 1 189 ? -42.964 5.663 24.925 1.00 67.56 189 LEU A N 1
ATOM 1392 C CA . LEU A 1 189 ? -43.705 6.783 24.369 1.00 67.56 189 LEU A CA 1
ATOM 1393 C C . LEU A 1 189 ? -45.196 6.549 24.601 1.00 67.56 189 LEU A C 1
ATOM 1395 O O . LEU A 1 189 ? -45.764 5.553 24.145 1.00 67.56 189 LEU A O 1
ATOM 1399 N N . ASP A 1 190 ? -45.838 7.476 25.301 1.00 66.12 190 ASP A N 1
ATOM 1400 C CA . ASP A 1 190 ? -47.289 7.505 25.362 1.00 66.12 190 ASP A CA 1
ATOM 1401 C C . ASP A 1 190 ? -47.809 7.874 23.966 1.00 66.12 190 ASP A C 1
ATOM 1403 O O . ASP A 1 190 ? -47.562 8.964 23.461 1.00 66.12 190 ASP A O 1
ATOM 1407 N N . SER A 1 191 ? -48.558 6.980 23.319 1.00 61.09 191 SER A N 1
ATOM 1408 C CA . SER A 1 191 ? -49.150 7.258 21.997 1.00 61.09 191 SER A CA 1
ATOM 1409 C C . SER A 1 191 ? -50.026 8.526 21.955 1.00 61.09 191 SER A C 1
ATOM 1411 O O . SER A 1 191 ? -50.348 9.012 20.872 1.00 61.09 191 SER A O 1
ATOM 1413 N N . SER A 1 192 ? -50.410 9.061 23.122 1.00 62.84 192 SER A N 1
ATOM 1414 C CA . SER A 1 192 ? -51.214 10.270 23.285 1.00 62.84 192 SER A CA 1
ATOM 1415 C C . SER A 1 192 ? -50.455 11.495 23.823 1.00 62.84 192 SER A C 1
ATOM 1417 O O . SER A 1 192 ? -51.032 12.585 23.836 1.00 62.84 192 SER A O 1
ATOM 1419 N N . SER A 1 193 ? -49.178 11.373 24.220 1.00 62.88 193 SER A N 1
ATOM 1420 C CA . SER A 1 193 ? -48.350 12.510 24.657 1.00 62.88 193 SER A CA 1
ATOM 1421 C C . SER A 1 193 ? -46.900 12.383 24.201 1.00 62.88 193 SER A C 1
ATOM 1423 O O . SER A 1 193 ? -46.331 11.303 24.262 1.00 62.88 193 SER A O 1
ATOM 1425 N N . SER A 1 194 ? -46.265 13.496 23.826 1.00 63.81 194 SER A N 1
ATOM 1426 C CA . SER A 1 194 ? -44.834 13.531 23.478 1.00 63.81 194 SER A CA 1
ATOM 1427 C C . SER A 1 194 ? -43.900 13.121 24.618 1.00 63.81 194 SER A C 1
ATOM 1429 O O . SER A 1 194 ? -42.725 12.913 24.361 1.00 63.81 194 SER A O 1
ATOM 1431 N N . ASP A 1 195 ? -44.414 13.020 25.844 1.00 69.06 195 ASP A N 1
ATOM 1432 C CA . ASP A 1 195 ? -43.615 12.768 27.034 1.00 69.06 195 ASP A CA 1
ATOM 1433 C C . ASP A 1 195 ? -43.476 11.259 27.262 1.00 69.06 195 ASP A C 1
ATOM 1435 O O . ASP A 1 195 ? -44.472 10.552 27.482 1.00 69.06 195 ASP A O 1
ATOM 1439 N N . ALA A 1 196 ? -42.241 10.762 27.255 1.00 69.75 196 ALA A N 1
ATOM 1440 C CA . ALA A 1 196 ? -41.951 9.399 27.671 1.00 69.75 196 ALA A CA 1
ATOM 1441 C C . ALA A 1 196 ? -42.292 9.216 29.159 1.00 69.75 196 ALA A C 1
ATOM 1443 O O . ALA A 1 196 ? -41.900 10.011 30.017 1.00 69.75 196 ALA A O 1
ATOM 1444 N N . LYS A 1 197 ? -43.035 8.154 29.497 1.00 75.06 197 LYS A N 1
ATOM 1445 C CA . LYS A 1 197 ? -43.375 7.838 30.892 1.00 75.06 197 LYS A CA 1
ATOM 1446 C C . LYS A 1 197 ? -42.896 6.442 31.262 1.00 75.06 197 LYS A C 1
ATOM 1448 O O . LYS A 1 197 ? -43.092 5.499 30.496 1.00 75.06 197 LYS A O 1
ATOM 1453 N N . PRO A 1 198 ? -42.323 6.272 32.464 1.00 79.19 198 PRO A N 1
ATOM 1454 C CA . PRO A 1 198 ? -41.943 4.952 32.927 1.00 79.19 198 PRO A CA 1
ATOM 1455 C C . PRO A 1 198 ? -43.189 4.107 33.228 1.00 79.19 198 PRO A C 1
ATOM 1457 O O . PRO A 1 198 ? -44.061 4.500 34.015 1.00 79.19 198 PRO A O 1
ATOM 1460 N N . GLU A 1 199 ? -43.259 2.925 32.630 1.00 88.75 199 GLU A N 1
ATOM 1461 C CA . GLU A 1 199 ? -44.310 1.928 32.812 1.00 88.75 199 GLU A CA 1
ATOM 1462 C C . GLU A 1 199 ? -43.862 0.768 33.710 1.00 88.75 199 GLU A C 1
ATOM 1464 O O . GLU A 1 199 ? -42.683 0.566 33.998 1.00 88.75 199 GLU A O 1
ATOM 1469 N N . TRP A 1 200 ? -44.843 -0.001 34.187 1.00 92.06 200 TRP A N 1
ATOM 1470 C CA . TRP A 1 200 ? -44.588 -1.240 34.912 1.00 92.06 200 TRP A CA 1
ATOM 1471 C C . TRP A 1 200 ? -44.228 -2.359 33.932 1.00 92.06 200 TRP A C 1
ATOM 1473 O O . TRP A 1 200 ? -45.059 -2.780 33.129 1.00 92.06 200 TRP A O 1
ATOM 1483 N N . VAL A 1 201 ? -43.015 -2.886 34.052 1.00 91.94 201 VAL A N 1
ATOM 1484 C CA . VAL A 1 201 ? -42.526 -4.055 33.319 1.00 91.94 201 VAL A CA 1
ATOM 1485 C C . VAL A 1 201 ? -42.830 -5.313 34.129 1.00 91.94 201 VAL A C 1
ATOM 1487 O O . VAL A 1 201 ? -42.534 -5.381 35.324 1.00 91.94 201 VAL A O 1
ATOM 1490 N N . SER A 1 202 ? -43.461 -6.311 33.506 1.00 92.44 202 SER A N 1
ATOM 1491 C CA . SER A 1 202 ? -43.806 -7.571 34.176 1.00 92.44 202 SER A CA 1
ATOM 1492 C C . SER A 1 202 ? -42.601 -8.506 34.275 1.00 92.44 202 SER A C 1
ATOM 1494 O O . SER A 1 202 ? -41.886 -8.695 33.299 1.00 92.44 202 SER A O 1
ATOM 1496 N N . MET A 1 203 ? -42.429 -9.154 35.430 1.00 90.50 203 MET A N 1
ATOM 1497 C CA . MET A 1 203 ? -41.470 -10.257 35.628 1.00 90.50 203 MET A CA 1
ATOM 1498 C C . MET A 1 203 ? -42.168 -11.611 35.834 1.00 90.50 203 MET A C 1
ATOM 1500 O O . MET A 1 203 ? -41.552 -12.579 36.276 1.00 90.50 203 MET A 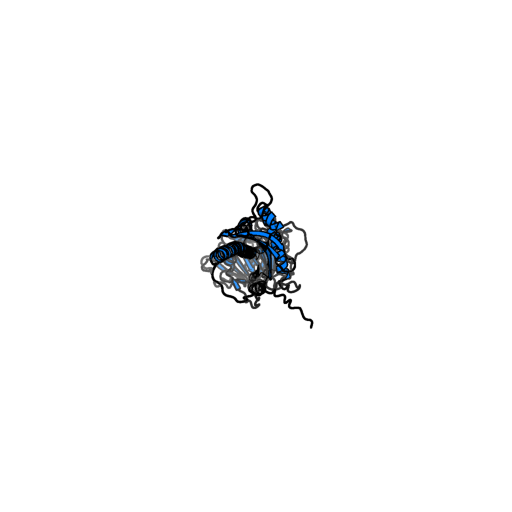O 1
ATOM 1504 N N . GLY A 1 204 ? -43.474 -11.686 35.558 1.00 91.12 204 GLY A N 1
ATOM 1505 C CA . GLY A 1 204 ? -44.303 -12.844 35.893 1.00 91.12 204 GLY A CA 1
ATOM 1506 C C . GLY A 1 204 ? -44.733 -12.872 37.365 1.00 91.12 204 GLY A C 1
ATOM 1507 O O . GLY A 1 204 ? -44.413 -11.987 38.154 1.00 91.12 204 GLY A O 1
ATOM 1508 N N . ASN A 1 205 ? -45.535 -13.871 37.748 1.00 92.19 205 ASN A N 1
ATOM 1509 C CA . ASN A 1 205 ? -46.027 -14.060 39.122 1.00 92.19 205 ASN A CA 1
ATOM 1510 C C . ASN A 1 205 ? -46.679 -12.810 39.757 1.00 92.19 205 ASN A C 1
ATOM 1512 O O . ASN A 1 205 ? -46.571 -12.611 40.968 1.00 92.19 205 ASN A O 1
ATOM 1516 N N . ASN A 1 206 ? -47.347 -11.951 38.977 1.00 93.31 206 ASN A N 1
ATOM 1517 C CA . ASN A 1 206 ? -47.887 -10.655 39.426 1.00 93.31 206 ASN A CA 1
ATOM 1518 C C . ASN A 1 206 ? -46.844 -9.727 40.081 1.00 93.31 206 ASN A C 1
ATOM 1520 O O . ASN A 1 206 ? -47.195 -8.908 40.934 1.00 93.31 206 ASN A O 1
ATOM 1524 N N . GLN A 1 207 ? -45.570 -9.885 39.726 1.00 94.06 207 GLN A N 1
ATOM 1525 C CA . GLN A 1 207 ? -44.486 -8.987 40.092 1.00 94.06 207 GLN A CA 1
ATOM 1526 C C . GLN A 1 207 ? -44.175 -8.064 38.923 1.00 94.06 207 GLN A C 1
ATOM 1528 O O . GLN A 1 207 ? -44.138 -8.486 37.764 1.00 94.06 207 GLN A O 1
ATOM 1533 N N . TYR A 1 208 ? -43.939 -6.802 39.250 1.00 94.81 208 TYR A N 1
ATOM 1534 C CA . TYR A 1 208 ? -43.611 -5.773 38.279 1.00 94.81 208 TYR A CA 1
ATOM 1535 C C . TYR A 1 208 ? -42.474 -4.916 38.811 1.00 94.81 208 TYR A C 1
ATOM 1537 O O . TYR A 1 208 ? -42.363 -4.740 40.025 1.00 94.81 208 TYR A O 1
ATOM 1545 N N . TYR A 1 209 ? -41.669 -4.347 37.926 1.00 95.62 209 TYR A N 1
ATOM 1546 C CA . TYR A 1 209 ? -40.758 -3.266 38.278 1.00 95.62 209 TYR A CA 1
ATOM 1547 C C . TYR A 1 209 ? -40.976 -2.063 37.371 1.00 95.62 209 TYR A C 1
ATOM 1549 O O . TYR A 1 209 ? -41.596 -2.166 36.318 1.00 95.62 209 TYR A O 1
ATOM 1557 N N . LYS A 1 210 ? -40.511 -0.906 37.814 1.00 93.31 210 LYS A N 1
ATOM 1558 C CA . LYS A 1 210 ? -40.614 0.358 37.105 1.00 93.31 210 LYS A CA 1
ATOM 1559 C C . LYS A 1 210 ? -39.332 1.137 37.334 1.00 93.31 210 LYS A C 1
ATOM 1561 O O . LYS A 1 210 ? -38.953 1.385 38.482 1.00 93.31 210 LYS A O 1
ATOM 1566 N N . PHE A 1 211 ? -38.665 1.511 36.251 1.00 92.00 211 PHE A N 1
ATOM 1567 C CA . PHE A 1 211 ? -37.541 2.432 36.312 1.00 92.00 211 PHE A CA 1
ATOM 1568 C C . PHE A 1 211 ? -38.028 3.826 36.706 1.00 92.00 211 PHE A C 1
ATOM 1570 O O . PHE A 1 211 ? -39.053 4.292 36.218 1.00 92.00 211 PHE A O 1
ATOM 1577 N N . ILE A 1 212 ? -37.314 4.481 37.616 1.00 91.62 212 ILE A N 1
ATOM 1578 C CA . ILE A 1 212 ? -37.646 5.834 38.077 1.00 91.62 212 ILE A CA 1
ATOM 1579 C C . ILE A 1 212 ? -36.606 6.844 37.608 1.00 91.62 212 ILE A C 1
ATOM 1581 O O . ILE A 1 212 ? -36.960 7.980 37.319 1.00 91.62 212 ILE A O 1
ATOM 1585 N N . GLY A 1 213 ? -35.335 6.449 37.542 1.00 90.06 213 GLY A N 1
ATOM 1586 C CA . GLY A 1 213 ? -34.286 7.335 37.063 1.00 90.06 213 GLY A CA 1
ATOM 1587 C C . GLY A 1 213 ? -32.896 6.721 37.130 1.00 90.06 213 GLY A C 1
ATOM 1588 O O . GLY A 1 213 ? -32.647 5.752 37.855 1.00 90.06 213 GLY A O 1
ATOM 1589 N N . TYR A 1 214 ? -31.993 7.332 36.369 1.00 91.69 214 TYR A N 1
ATOM 1590 C CA . TYR A 1 214 ? -30.563 7.053 36.368 1.00 91.69 214 TYR A CA 1
ATOM 1591 C C . TYR A 1 214 ? -29.790 8.371 36.421 1.00 91.69 214 TYR A C 1
ATOM 1593 O O . TYR A 1 214 ? -30.073 9.297 35.656 1.00 91.69 214 TYR A O 1
ATOM 1601 N N . THR A 1 215 ? -28.822 8.457 37.327 1.00 91.12 215 THR A N 1
ATOM 1602 C CA . THR A 1 215 ? -27.950 9.626 37.474 1.00 91.12 215 THR A CA 1
ATOM 1603 C C . THR A 1 215 ? -26.503 9.188 37.349 1.00 91.12 215 THR A C 1
ATOM 1605 O O . THR A 1 215 ? -26.025 8.391 38.162 1.00 91.12 215 THR A O 1
ATOM 1608 N N . ARG A 1 216 ? -25.784 9.715 36.355 1.00 88.75 216 ARG A N 1
ATOM 1609 C CA . ARG A 1 216 ? -24.365 9.415 36.166 1.00 88.75 216 ARG A CA 1
ATOM 1610 C C . ARG A 1 216 ? -23.559 9.961 37.343 1.00 88.75 216 ARG A C 1
ATOM 1612 O O . ARG A 1 216 ? -23.708 11.107 37.762 1.00 88.75 216 ARG A O 1
ATOM 1619 N N . ASN A 1 217 ? -22.648 9.147 37.863 1.00 85.50 217 ASN A N 1
ATOM 1620 C CA . ASN A 1 217 ? -21.643 9.587 38.818 1.00 85.50 217 ASN A CA 1
ATOM 1621 C C . ASN A 1 217 ? -20.370 9.954 38.053 1.00 85.50 217 ASN A C 1
ATOM 1623 O O . ASN A 1 217 ? -19.605 9.082 37.637 1.00 85.50 217 ASN A O 1
ATOM 1627 N N . SER A 1 218 ? -20.127 11.255 37.897 1.00 77.69 218 SER A N 1
ATOM 1628 C CA . SER A 1 218 ? -18.965 11.788 37.176 1.00 77.69 218 SER A CA 1
ATOM 1629 C C . SER A 1 218 ? -17.618 11.296 37.718 1.00 77.69 218 SER A C 1
ATOM 1631 O O . SER A 1 218 ? -16.655 11.237 36.956 1.00 77.69 218 SER A O 1
ATOM 1633 N N . ASN A 1 219 ? -17.552 10.898 38.994 1.00 78.38 219 ASN A N 1
ATOM 1634 C CA . ASN A 1 219 ? -16.304 10.542 39.670 1.00 78.38 219 ASN A CA 1
ATOM 1635 C C . ASN A 1 219 ? -15.906 9.063 39.535 1.00 78.38 219 ASN A C 1
ATOM 1637 O O . ASN A 1 219 ? -14.726 8.755 39.663 1.00 78.38 219 ASN A O 1
ATOM 1641 N N . ASN A 1 220 ? -16.855 8.144 39.311 1.00 70.56 220 ASN A N 1
ATOM 1642 C CA . ASN A 1 220 ? -16.617 6.696 39.461 1.00 70.56 220 ASN A CA 1
ATOM 1643 C C . ASN A 1 220 ? -16.989 5.864 38.225 1.00 70.56 220 ASN A C 1
ATOM 1645 O O . ASN A 1 220 ? -17.215 4.662 38.357 1.00 70.56 220 ASN A O 1
ATOM 1649 N N . ASP A 1 221 ? -17.076 6.492 37.047 1.00 74.31 221 ASP A N 1
ATOM 1650 C CA . ASP A 1 221 ? -17.361 5.809 35.773 1.00 74.31 221 ASP A CA 1
ATOM 1651 C C . ASP A 1 221 ? -18.619 4.916 35.804 1.00 74.31 221 ASP A C 1
ATOM 1653 O O . ASP A 1 221 ? -18.733 3.968 35.033 1.00 74.31 221 ASP A O 1
ATOM 1657 N N . GLY A 1 222 ? -19.558 5.227 36.699 1.00 81.88 222 GLY A N 1
ATOM 1658 C CA . GLY A 1 222 ? -20.799 4.495 36.933 1.00 81.88 222 GLY A CA 1
ATOM 1659 C C . GLY A 1 222 ? -21.948 5.456 37.230 1.00 81.88 222 GLY A C 1
ATOM 1660 O O . GLY A 1 222 ? -21.865 6.642 36.909 1.00 81.88 222 GLY A O 1
ATOM 1661 N N . GLY A 1 223 ? -23.009 4.985 37.879 1.00 88.81 223 GLY A N 1
ATOM 1662 C CA . GLY A 1 223 ? -24.192 5.806 38.145 1.00 88.81 223 GLY A CA 1
ATOM 1663 C C . GLY A 1 223 ? -25.113 5.221 39.205 1.00 88.81 223 GLY A C 1
ATOM 1664 O O . GLY A 1 223 ? -24.936 4.091 39.652 1.00 88.81 223 GLY A O 1
ATOM 1665 N N . GLN A 1 224 ? -26.086 6.012 39.638 1.00 91.56 224 GLN A N 1
ATOM 1666 C CA . GLN A 1 224 ? -27.111 5.601 40.584 1.00 91.56 224 GLN A CA 1
ATOM 1667 C C . GLN A 1 224 ? -28.402 5.291 39.831 1.00 91.56 224 GLN A C 1
ATOM 1669 O O . GLN A 1 224 ? -28.900 6.136 39.091 1.00 91.56 224 GLN A O 1
ATOM 1674 N N . VAL A 1 225 ? -28.947 4.094 40.037 1.00 91.75 225 VAL A N 1
ATOM 1675 C CA . VAL A 1 225 ? -30.223 3.654 39.465 1.00 91.75 225 VAL A CA 1
ATOM 1676 C C . VAL A 1 225 ? -31.302 3.613 40.543 1.00 91.75 225 VAL A C 1
ATOM 1678 O O . VAL A 1 225 ? -31.066 3.143 41.659 1.00 91.75 225 VAL A O 1
ATOM 1681 N N . ILE A 1 226 ? -32.495 4.103 40.207 1.00 92.69 226 ILE A N 1
ATOM 1682 C CA . ILE A 1 226 ? -33.674 4.092 41.075 1.00 92.69 226 ILE A CA 1
ATOM 1683 C C . ILE A 1 226 ? -34.752 3.233 40.414 1.00 92.69 226 ILE A C 1
ATOM 1685 O O . ILE A 1 226 ? -35.204 3.536 39.310 1.00 92.69 226 ILE A O 1
ATOM 1689 N N . ILE A 1 227 ? -35.186 2.175 41.102 1.00 93.12 227 ILE A N 1
ATOM 1690 C CA . ILE A 1 227 ? -36.224 1.250 40.627 1.00 93.12 227 ILE A CA 1
ATOM 1691 C C . ILE A 1 227 ? -37.289 1.065 41.698 1.00 93.12 227 ILE A C 1
ATOM 1693 O O . ILE A 1 227 ? -36.987 0.943 42.884 1.00 93.12 227 ILE A O 1
ATOM 1697 N N . GLN A 1 228 ? -38.546 1.005 41.275 1.00 94.50 228 GLN A N 1
ATOM 1698 C CA . GLN A 1 228 ? -39.653 0.551 42.102 1.00 94.50 228 GLN A CA 1
ATOM 1699 C C . GLN A 1 228 ? -40.073 -0.858 41.702 1.00 94.50 228 GLN A C 1
ATOM 1701 O O . GLN A 1 228 ? -40.130 -1.177 40.524 1.00 94.50 228 GLN A O 1
ATOM 1706 N N . GLY A 1 229 ? -40.388 -1.699 42.677 1.00 94.00 229 GLY A N 1
ATOM 1707 C CA . GLY A 1 229 ? -40.992 -3.009 42.474 1.00 94.00 229 GLY A CA 1
ATOM 1708 C C . GLY A 1 229 ? -42.391 -3.051 43.075 1.00 94.00 229 GLY A C 1
ATOM 1709 O O . GLY A 1 229 ? -42.666 -2.363 44.059 1.00 94.00 229 GLY A O 1
ATOM 1710 N N . LYS A 1 230 ? -43.283 -3.847 42.485 1.00 95.38 230 LYS A N 1
ATOM 1711 C CA . LYS A 1 230 ? -44.688 -3.973 42.884 1.00 95.38 230 LYS A CA 1
ATOM 1712 C C . LYS A 1 230 ? -45.130 -5.431 42.936 1.00 95.38 230 LYS A C 1
ATOM 1714 O O . LYS A 1 230 ? -44.830 -6.210 42.032 1.00 95.38 230 LYS A O 1
ATOM 1719 N N . LYS A 1 231 ? -45.893 -5.779 43.977 1.00 94.56 231 LYS A N 1
ATOM 1720 C CA . LYS A 1 231 ? -46.596 -7.062 44.133 1.00 94.56 231 LYS A CA 1
ATOM 1721 C C . LYS A 1 231 ? -47.980 -6.814 44.734 1.00 94.56 231 LYS A C 1
ATOM 1723 O O . LYS A 1 231 ? -48.094 -6.479 45.911 1.00 94.56 231 LYS A O 1
ATOM 1728 N N . GLY A 1 232 ? -49.035 -7.017 43.943 1.00 91.69 232 GLY A N 1
ATOM 1729 C CA . GLY A 1 232 ? -50.378 -6.577 44.342 1.00 91.69 232 GLY A CA 1
ATOM 1730 C C . GLY A 1 232 ? -50.390 -5.057 44.513 1.00 91.69 232 GLY A C 1
ATOM 1731 O O . GLY A 1 232 ? -49.949 -4.354 43.607 1.00 91.69 232 GLY A O 1
ATOM 1732 N N . ASP A 1 233 ? -50.811 -4.567 45.678 1.00 90.00 233 ASP A N 1
ATOM 1733 C CA . ASP A 1 233 ? -50.803 -3.132 46.005 1.00 90.00 233 ASP A CA 1
ATOM 1734 C C . ASP A 1 233 ? -49.518 -2.672 46.712 1.00 90.00 233 ASP A C 1
ATOM 1736 O O . ASP A 1 233 ? -49.287 -1.475 46.863 1.00 90.00 233 ASP A O 1
ATOM 1740 N N . ALA A 1 234 ? -48.653 -3.603 47.127 1.00 89.69 234 ALA A N 1
ATOM 1741 C CA . ALA A 1 234 ? -47.400 -3.258 47.787 1.00 89.69 234 ALA A CA 1
ATOM 1742 C C . ALA A 1 234 ? -46.376 -2.737 46.772 1.00 89.69 234 ALA A C 1
ATOM 1744 O O . ALA A 1 234 ? -46.100 -3.409 45.774 1.00 89.69 234 ALA A O 1
ATOM 1745 N N . VAL A 1 235 ? -45.777 -1.579 47.067 1.00 92.56 235 VAL A N 1
ATOM 1746 C CA . VAL A 1 235 ? -44.703 -0.958 46.280 1.00 92.56 235 VAL A CA 1
ATOM 1747 C C . VAL A 1 235 ? -43.472 -0.746 47.162 1.00 92.56 235 VAL A C 1
ATOM 1749 O O . VAL A 1 235 ? -43.560 -0.254 48.288 1.00 92.56 235 VAL A O 1
ATOM 1752 N N . ALA A 1 236 ? -42.303 -1.107 46.647 1.00 91.38 236 ALA A N 1
ATOM 1753 C CA . ALA A 1 236 ? -41.021 -0.871 47.297 1.00 91.38 236 ALA A CA 1
ATOM 1754 C C . ALA A 1 236 ? -40.084 -0.139 46.339 1.00 91.38 236 ALA A C 1
ATOM 1756 O O . ALA A 1 236 ? -40.107 -0.408 45.143 1.00 91.38 236 ALA A O 1
ATOM 1757 N N . GLN A 1 237 ? -39.246 0.754 46.862 1.00 93.50 237 GLN A N 1
ATOM 1758 C CA . GLN A 1 237 ? -38.229 1.450 46.082 1.00 93.50 237 GLN A CA 1
ATOM 1759 C C . GLN A 1 237 ? -36.830 1.006 46.497 1.00 93.50 237 GLN A C 1
ATOM 1761 O O . GLN A 1 237 ? -36.528 0.827 47.684 1.00 93.50 237 GLN A O 1
ATOM 1766 N N . LEU A 1 238 ? -35.981 0.863 45.488 1.00 90.75 238 LEU A N 1
ATOM 1767 C CA . LEU A 1 238 ? -34.595 0.469 45.594 1.00 90.75 238 LEU A CA 1
ATOM 1768 C C . LEU A 1 238 ? -33.720 1.500 44.886 1.00 90.75 238 LEU A C 1
ATOM 1770 O O . LEU A 1 238 ? -34.003 1.898 43.758 1.00 90.75 238 LEU A O 1
ATOM 1774 N N . VAL A 1 239 ? -32.660 1.927 45.566 1.00 90.06 239 VAL A N 1
ATOM 1775 C CA . VAL A 1 239 ? -31.614 2.780 44.994 1.00 90.06 239 VAL A CA 1
ATOM 1776 C C . VAL A 1 239 ? -30.315 1.991 45.016 1.00 90.06 239 VAL A C 1
ATOM 1778 O O . VAL A 1 239 ? -29.910 1.559 46.102 1.00 90.06 239 VAL A O 1
ATOM 1781 N N . ALA A 1 240 ? -29.683 1.800 43.855 1.00 87.81 240 ALA A N 1
ATOM 1782 C CA . ALA A 1 240 ? -28.399 1.115 43.753 1.00 87.81 240 ALA A CA 1
ATOM 1783 C C . ALA A 1 240 ? -27.328 1.951 43.057 1.00 87.81 240 ALA A C 1
ATOM 1785 O O . ALA A 1 240 ? -27.574 2.577 42.030 1.00 87.81 240 ALA A O 1
ATOM 1786 N N . ASP A 1 241 ? -26.119 1.895 43.608 1.00 87.31 241 ASP A N 1
ATOM 1787 C CA . ASP A 1 241 ? -24.929 2.504 43.021 1.00 87.31 241 ASP A CA 1
ATOM 1788 C C . ASP A 1 241 ? -24.206 1.468 42.143 1.00 87.31 241 ASP A C 1
ATOM 1790 O O . ASP A 1 241 ? -23.609 0.516 42.665 1.00 87.31 241 ASP A O 1
ATOM 1794 N N . LEU A 1 242 ? -24.265 1.662 40.824 1.00 85.81 242 LEU A N 1
ATOM 1795 C CA . LEU A 1 242 ? -23.591 0.862 39.803 1.00 85.81 242 LEU A CA 1
ATOM 1796 C C . LEU A 1 242 ? -22.156 1.368 39.627 1.00 85.81 242 LEU A C 1
ATOM 1798 O O . LEU A 1 242 ? -21.939 2.548 39.349 1.00 85.81 242 LEU A O 1
ATOM 1802 N N . LYS A 1 243 ? -21.168 0.484 39.782 1.00 80.56 243 LYS A N 1
ATOM 1803 C CA . LYS A 1 243 ? -19.772 0.776 39.426 1.00 80.56 243 LYS A CA 1
ATOM 1804 C C . LYS A 1 243 ? -19.505 0.407 37.967 1.00 80.56 243 LYS A C 1
ATOM 1806 O O . LYS A 1 243 ? -20.133 -0.512 37.453 1.00 80.56 243 LYS A O 1
ATOM 1811 N N . GLY A 1 244 ? -18.565 1.105 37.335 1.00 73.19 244 GLY A N 1
ATOM 1812 C CA . GLY A 1 244 ? -17.993 0.717 36.050 1.00 73.19 244 GLY A CA 1
ATOM 1813 C C . GLY A 1 244 ? -16.475 0.821 36.114 1.00 73.19 244 GLY A C 1
ATOM 1814 O O . GLY A 1 244 ? -15.944 1.834 36.566 1.00 73.19 244 GLY A O 1
ATOM 1815 N N . THR A 1 245 ? -15.758 -0.225 35.706 1.00 67.56 245 THR A N 1
ATOM 1816 C CA . THR A 1 245 ? -14.295 -0.186 35.604 1.00 67.56 245 THR A CA 1
ATOM 1817 C C . THR A 1 245 ? -13.874 -0.442 34.169 1.00 67.56 245 THR A C 1
ATOM 1819 O O . THR A 1 245 ? -14.090 -1.519 33.636 1.00 67.56 245 THR A O 1
ATOM 1822 N N . TYR A 1 246 ? -13.240 0.546 33.549 1.00 62.22 246 TYR A N 1
ATOM 1823 C CA . TYR A 1 246 ? -12.598 0.368 32.250 1.00 62.22 246 TYR A CA 1
ATOM 1824 C C . TYR A 1 246 ? -11.238 -0.290 32.452 1.00 62.22 246 TYR A C 1
ATOM 1826 O O . TYR A 1 246 ? -10.360 0.322 33.065 1.00 62.22 246 TYR A O 1
ATOM 1834 N N . GLN A 1 247 ? -11.078 -1.519 31.965 1.00 58.81 247 GLN A N 1
ATOM 1835 C CA . GLN A 1 247 ? -9.777 -2.172 31.860 1.00 58.81 247 GLN A CA 1
ATOM 1836 C C . GLN A 1 247 ? -9.354 -2.147 30.393 1.00 58.81 247 GLN A C 1
ATOM 1838 O O . GLN A 1 247 ? -10.041 -2.673 29.522 1.00 58.81 247 GLN A O 1
ATOM 1843 N N . VAL A 1 248 ? -8.219 -1.508 30.115 1.00 55.44 248 VAL A N 1
ATOM 1844 C CA . VAL A 1 248 ? -7.559 -1.607 28.812 1.00 55.44 248 VAL A CA 1
ATOM 1845 C C . VAL A 1 248 ? -6.522 -2.712 28.953 1.00 55.44 248 VAL A C 1
ATOM 1847 O O . VAL A 1 248 ? -5.429 -2.485 29.470 1.00 55.44 248 VAL A O 1
ATOM 1850 N N . ASN A 1 249 ? -6.873 -3.933 28.554 1.00 57.84 249 ASN A N 1
ATOM 1851 C CA . ASN A 1 249 ? -5.918 -5.037 28.549 1.00 57.84 249 ASN A CA 1
ATOM 1852 C C . ASN A 1 249 ? -4.965 -4.849 27.357 1.00 57.84 249 ASN A C 1
ATOM 1854 O O . ASN A 1 249 ? -5.273 -5.211 26.224 1.00 57.84 249 ASN A O 1
ATOM 1858 N N . GLY A 1 250 ? -3.822 -4.208 27.614 1.00 48.81 250 GLY A N 1
ATOM 1859 C CA . GLY A 1 250 ? -2.801 -3.921 26.610 1.00 48.81 250 GLY A CA 1
ATOM 1860 C C . GLY A 1 250 ? -2.028 -5.172 26.195 1.00 48.81 250 GLY A C 1
ATOM 1861 O O . GLY A 1 250 ? -1.385 -5.816 27.024 1.00 48.81 250 GLY A O 1
ATOM 1862 N N . GLY A 1 251 ? -2.059 -5.486 24.898 1.00 47.16 251 GLY A N 1
ATOM 1863 C CA . GLY A 1 251 ? -1.159 -6.456 24.285 1.00 47.16 251 GLY A CA 1
ATOM 1864 C C . GLY A 1 251 ? 0.292 -6.001 24.436 1.00 47.16 251 GLY A C 1
ATOM 1865 O O . GLY A 1 251 ? 0.657 -4.890 24.058 1.00 47.16 251 GLY A O 1
ATOM 1866 N N . THR A 1 252 ? 1.135 -6.851 25.012 1.00 44.44 252 THR A N 1
ATOM 1867 C CA . THR A 1 252 ? 2.582 -6.641 25.046 1.00 44.44 252 THR A CA 1
ATOM 1868 C C . THR A 1 252 ? 3.142 -6.731 23.629 1.00 44.44 252 THR A C 1
ATOM 1870 O O . THR A 1 252 ? 3.208 -7.819 23.060 1.00 44.44 252 THR A O 1
ATOM 1873 N N . SER A 1 253 ? 3.567 -5.599 23.070 1.00 46.69 253 SER A N 1
ATOM 1874 C CA . SER A 1 253 ? 4.319 -5.538 21.815 1.00 46.69 253 SER A CA 1
ATOM 1875 C C . SER A 1 253 ? 5.689 -6.201 21.998 1.00 46.69 253 SER A C 1
ATOM 1877 O O . SER A 1 253 ? 6.624 -5.574 22.494 1.00 46.69 253 SER A O 1
ATOM 1879 N N . SER A 1 254 ? 5.833 -7.475 21.629 1.00 45.41 254 SER A N 1
ATOM 1880 C CA . SER A 1 254 ? 7.151 -8.112 21.554 1.00 45.41 254 SER A CA 1
ATOM 1881 C C . SER A 1 254 ? 7.895 -7.602 20.317 1.00 45.41 254 SER A C 1
ATOM 1883 O O . SER A 1 254 ? 7.560 -7.942 19.186 1.00 45.41 254 SER A O 1
ATOM 1885 N N . SER A 1 255 ? 8.902 -6.764 20.539 1.00 46.97 255 SER A N 1
ATOM 1886 C CA . SER A 1 255 ? 9.705 -6.075 19.525 1.00 46.97 255 SER A CA 1
ATOM 1887 C C . SER A 1 255 ? 10.838 -6.944 18.958 1.00 46.97 255 SER A C 1
ATOM 1889 O O . SER A 1 255 ? 12.013 -6.593 19.073 1.00 46.97 255 SER A O 1
ATOM 1891 N N . SER A 1 256 ? 10.522 -8.091 18.359 1.00 50.44 256 SER A N 1
ATOM 1892 C CA . SER A 1 256 ? 11.510 -8.818 17.548 1.00 50.44 256 SER A CA 1
ATOM 1893 C C . SER A 1 256 ? 10.861 -9.377 16.291 1.00 50.44 256 SER A C 1
ATOM 1895 O O . SER A 1 256 ? 10.468 -10.541 16.236 1.00 50.44 256 SER A O 1
ATOM 1897 N N . SER A 1 257 ? 10.725 -8.521 15.291 1.00 52.72 257 SER A N 1
ATOM 1898 C CA . SER A 1 257 ? 10.038 -8.845 14.055 1.00 52.72 257 SER A CA 1
ATOM 1899 C C . SER A 1 257 ? 11.030 -9.020 12.908 1.00 52.72 257 SER A C 1
ATOM 1901 O O . SER A 1 257 ? 11.710 -8.085 12.485 1.00 52.72 257 SER A O 1
ATOM 1903 N N . SER A 1 258 ? 11.146 -10.251 12.413 1.00 59.22 258 SER A N 1
ATOM 1904 C CA . SER A 1 258 ? 11.785 -10.494 11.116 1.00 59.22 258 SER A CA 1
ATOM 1905 C C . SER A 1 258 ? 10.833 -10.006 10.014 1.00 59.22 258 SER A C 1
ATOM 1907 O O . SER A 1 258 ? 9.619 -10.084 10.197 1.00 59.22 258 SER A O 1
ATOM 1909 N N . PRO A 1 259 ? 11.327 -9.477 8.881 1.00 67.19 259 PRO A N 1
ATOM 1910 C CA . PRO A 1 259 ? 10.456 -9.062 7.781 1.00 67.19 259 PRO A CA 1
ATOM 1911 C C . PRO A 1 259 ? 9.569 -10.229 7.320 1.00 67.19 259 PRO A C 1
ATOM 1913 O O . PRO A 1 259 ? 10.048 -11.355 7.176 1.00 67.19 259 PRO A O 1
ATOM 1916 N N . THR A 1 260 ? 8.282 -9.962 7.077 1.00 74.81 260 THR A N 1
ATOM 1917 C CA . THR A 1 260 ? 7.366 -10.955 6.501 1.00 74.81 260 THR A CA 1
ATOM 1918 C C . THR A 1 260 ? 7.474 -10.918 4.983 1.00 74.81 260 THR A C 1
ATOM 1920 O O . THR A 1 260 ? 7.466 -9.855 4.361 1.00 74.81 260 THR A O 1
ATOM 1923 N N . MET A 1 261 ? 7.555 -12.100 4.381 1.00 76.25 261 MET A N 1
ATOM 1924 C CA . MET A 1 261 ? 7.490 -12.264 2.935 1.00 76.25 261 MET A CA 1
ATOM 1925 C C . MET A 1 261 ? 6.019 -12.277 2.509 1.00 76.25 261 MET A C 1
ATOM 1927 O O . MET A 1 261 ? 5.271 -13.152 2.942 1.00 76.25 261 MET A O 1
ATOM 1931 N N . VAL A 1 262 ? 5.600 -11.319 1.683 1.00 77.31 262 VAL A N 1
ATOM 1932 C CA . VAL A 1 262 ? 4.221 -11.236 1.171 1.00 77.31 262 VAL A CA 1
ATOM 1933 C C . VAL A 1 262 ? 4.214 -11.539 -0.325 1.00 77.31 262 VAL A C 1
ATOM 1935 O O . VAL A 1 262 ? 5.065 -11.039 -1.067 1.00 77.31 262 VAL A O 1
ATOM 1938 N N . ASP A 1 263 ? 3.251 -12.355 -0.762 1.00 77.06 263 ASP A N 1
ATOM 1939 C CA . ASP A 1 263 ? 2.957 -12.554 -2.182 1.00 77.06 263 ASP A CA 1
ATOM 1940 C C . ASP A 1 263 ? 2.283 -11.290 -2.737 1.00 77.06 263 ASP A C 1
ATOM 1942 O O . ASP A 1 263 ? 1.144 -10.970 -2.400 1.00 77.06 263 ASP A O 1
ATOM 1946 N N . GLY A 1 264 ? 3.018 -10.542 -3.560 1.00 69.00 264 GLY A N 1
ATOM 1947 C CA . GLY A 1 264 ? 2.542 -9.308 -4.183 1.00 69.00 264 GLY A CA 1
ATOM 1948 C C . GLY A 1 264 ? 1.748 -9.525 -5.473 1.00 69.00 264 GLY A C 1
ATOM 1949 O O . GLY A 1 264 ? 1.378 -8.546 -6.116 1.00 69.00 264 GLY A O 1
ATOM 1950 N N . SER A 1 265 ? 1.490 -10.764 -5.902 1.00 77.25 265 SER A N 1
ATOM 1951 C CA . SER A 1 265 ? 0.986 -11.046 -7.255 1.00 77.25 265 SER A CA 1
ATOM 1952 C C . SER A 1 265 ? -0.291 -10.279 -7.642 1.00 77.25 265 SER A C 1
ATOM 1954 O O . SER A 1 265 ? -0.422 -9.852 -8.793 1.00 77.25 265 SER A O 1
ATOM 1956 N N . SER A 1 266 ? -1.182 -10.015 -6.681 1.00 80.31 266 SER A N 1
ATOM 1957 C CA . SER A 1 266 ? -2.420 -9.245 -6.871 1.00 80.31 266 SER A CA 1
ATOM 1958 C C . SER A 1 266 ? -2.375 -7.791 -6.378 1.00 80.31 266 SER A C 1
ATOM 1960 O O . SER A 1 266 ? -3.328 -7.049 -6.612 1.00 80.31 266 SER A O 1
ATOM 1962 N N . GLU A 1 267 ? -1.327 -7.370 -5.664 1.00 85.50 267 GLU A N 1
ATOM 1963 C CA . GLU A 1 267 ? -1.226 -6.006 -5.129 1.00 85.50 267 GLU A CA 1
ATOM 1964 C C . GLU A 1 267 ? -0.800 -5.038 -6.242 1.00 85.50 267 GLU A C 1
ATOM 1966 O O . GLU A 1 267 ? 0.165 -5.290 -6.968 1.00 85.50 267 GLU A O 1
ATOM 1971 N N . GLY A 1 268 ? -1.510 -3.913 -6.372 1.00 88.38 268 GLY A N 1
ATOM 1972 C CA . GLY A 1 268 ? -1.141 -2.855 -7.310 1.00 88.38 268 GLY A CA 1
ATOM 1973 C C . GLY A 1 268 ? 0.257 -2.314 -7.007 1.00 88.38 268 GLY A C 1
ATOM 1974 O O . GLY A 1 268 ? 0.557 -1.934 -5.875 1.00 88.38 268 GLY A O 1
ATOM 1975 N N . ALA A 1 269 ? 1.117 -2.271 -8.021 1.00 92.00 269 ALA A N 1
ATOM 1976 C CA . ALA A 1 269 ? 2.438 -1.685 -7.891 1.00 92.00 269 ALA A CA 1
ATOM 1977 C C . ALA A 1 269 ? 2.347 -0.150 -7.830 1.00 92.00 269 ALA A C 1
ATOM 1979 O O . ALA A 1 269 ? 1.458 0.455 -8.439 1.00 92.00 269 ALA A O 1
ATOM 1980 N N . PRO A 1 270 ? 3.281 0.525 -7.142 1.00 94.75 270 PRO A N 1
ATOM 1981 C CA . PRO A 1 270 ? 3.380 1.971 -7.234 1.00 94.75 270 PRO A CA 1
ATOM 1982 C C . PRO A 1 270 ? 3.829 2.381 -8.643 1.00 94.75 270 PRO A C 1
ATOM 1984 O O . PRO A 1 270 ? 4.684 1.730 -9.256 1.00 94.75 270 PRO A O 1
ATOM 1987 N N . VAL A 1 271 ? 3.278 3.489 -9.144 1.00 94.44 271 VAL A N 1
ATOM 1988 C CA . VAL A 1 271 ? 3.703 4.096 -10.420 1.00 94.44 271 VAL A CA 1
ATOM 1989 C C . VAL A 1 271 ? 5.134 4.620 -10.316 1.00 94.44 271 VAL A C 1
ATOM 1991 O O . VAL A 1 271 ? 5.918 4.524 -11.257 1.00 94.44 271 VAL A O 1
ATOM 1994 N N . LEU A 1 272 ? 5.498 5.104 -9.129 1.00 95.56 272 LEU A N 1
ATOM 1995 C CA . LEU A 1 272 ? 6.852 5.500 -8.794 1.00 95.56 272 LEU A CA 1
ATOM 1996 C C . LEU A 1 272 ? 7.211 4.969 -7.412 1.00 95.56 272 LEU A C 1
ATOM 1998 O O . LEU A 1 272 ? 6.469 5.189 -6.457 1.00 95.56 272 LEU A O 1
ATOM 2002 N N . TRP A 1 273 ? 8.370 4.327 -7.302 1.00 96.88 273 TRP A N 1
ATOM 2003 C CA . TRP A 1 273 ? 8.974 3.986 -6.021 1.00 96.88 273 TRP A CA 1
ATOM 2004 C C . TRP A 1 273 ? 10.371 4.598 -5.946 1.00 96.88 273 TRP A C 1
ATOM 2006 O O . TRP A 1 273 ? 11.223 4.272 -6.765 1.00 96.88 273 TRP A O 1
ATOM 2016 N N . VAL A 1 274 ? 10.621 5.489 -4.986 1.00 96.88 274 VAL A N 1
ATOM 2017 C CA . VAL A 1 274 ? 11.961 6.042 -4.735 1.00 96.88 274 VAL A CA 1
ATOM 2018 C C . VAL A 1 274 ? 12.395 5.910 -3.287 1.00 96.88 274 VAL A C 1
ATOM 2020 O O . VAL A 1 274 ? 11.558 5.784 -2.397 1.00 96.88 274 VAL A O 1
ATOM 2023 N N . THR A 1 275 ? 13.700 5.973 -3.040 1.00 95.62 275 THR A N 1
ATOM 2024 C CA . THR A 1 275 ? 14.228 6.194 -1.692 1.00 95.62 275 THR A CA 1
ATOM 2025 C C . THR A 1 275 ? 14.242 7.690 -1.403 1.00 95.62 275 THR A C 1
ATOM 2027 O O . THR A 1 275 ? 14.564 8.510 -2.269 1.00 95.62 275 THR A O 1
ATOM 2030 N N . ASP A 1 276 ? 13.873 8.070 -0.185 1.00 94.25 276 ASP A N 1
ATOM 2031 C CA . ASP A 1 276 ? 13.954 9.455 0.243 1.00 94.25 276 ASP A CA 1
ATOM 2032 C C . ASP A 1 276 ? 15.407 9.945 0.226 1.00 94.25 276 ASP A C 1
ATOM 2034 O O . ASP A 1 276 ? 16.332 9.266 0.673 1.00 94.25 276 ASP A O 1
ATOM 2038 N N . SER A 1 277 ? 15.608 11.124 -0.350 1.00 91.94 277 SER A N 1
ATOM 2039 C CA . SER A 1 277 ? 16.903 11.779 -0.440 1.00 91.94 277 SER A CA 1
ATOM 2040 C C . SER A 1 277 ? 16.724 13.240 -0.836 1.00 91.94 277 SER A C 1
ATOM 2042 O O . SER A 1 277 ? 15.816 13.582 -1.594 1.00 91.94 277 SER A O 1
ATOM 2044 N N . LYS A 1 278 ? 17.667 14.096 -0.435 1.00 93.31 278 LYS A N 1
ATOM 2045 C CA . LYS A 1 278 ? 17.739 15.508 -0.868 1.00 93.31 278 LYS A CA 1
ATOM 2046 C C . LYS A 1 278 ? 17.895 15.692 -2.379 1.00 93.31 278 LYS A C 1
ATOM 2048 O O . LYS A 1 278 ? 17.682 16.787 -2.885 1.00 93.31 278 LYS A O 1
ATOM 2053 N N . ASN A 1 279 ? 18.277 14.631 -3.089 1.00 90.38 279 ASN A N 1
ATOM 2054 C CA . ASN A 1 279 ? 18.404 14.635 -4.543 1.00 90.38 279 ASN A CA 1
ATOM 2055 C C . ASN A 1 279 ? 17.057 14.426 -5.242 1.00 90.38 279 ASN A C 1
ATOM 2057 O O . ASN A 1 279 ? 17.010 14.502 -6.466 1.00 90.38 279 ASN A O 1
ATOM 2061 N N . ASN A 1 280 ? 15.988 14.129 -4.493 1.00 93.31 280 ASN A N 1
ATOM 2062 C CA . ASN A 1 280 ? 14.652 14.021 -5.053 1.00 93.31 280 ASN A CA 1
ATOM 2063 C C . ASN A 1 280 ? 14.134 15.403 -5.470 1.00 93.31 280 ASN A C 1
ATOM 2065 O O . ASN A 1 280 ? 13.872 16.245 -4.614 1.00 93.31 280 ASN A O 1
ATOM 2069 N N . SER A 1 281 ? 13.962 15.598 -6.777 1.00 92.44 281 SER A N 1
ATOM 2070 C CA . SER A 1 281 ? 13.355 16.777 -7.400 1.00 92.44 281 SER A CA 1
ATOM 2071 C C . SER A 1 281 ? 12.328 16.324 -8.428 1.00 92.44 281 SER A C 1
ATOM 2073 O O . SER A 1 281 ? 12.666 15.704 -9.437 1.00 92.44 281 SER A O 1
ATOM 2075 N N . PHE A 1 282 ? 11.053 16.606 -8.171 1.00 90.31 282 PHE A N 1
ATOM 2076 C CA . PHE A 1 282 ? 9.958 16.124 -9.020 1.00 90.31 282 PHE A CA 1
ATOM 2077 C C . PHE A 1 282 ? 9.673 17.064 -10.190 1.00 90.31 282 PHE A C 1
ATOM 2079 O O . PHE A 1 282 ? 9.125 16.629 -11.209 1.00 90.31 282 PHE A O 1
ATOM 2086 N N . GLY A 1 283 ? 10.121 18.320 -10.091 1.00 87.50 283 GLY A N 1
ATOM 2087 C CA . GLY A 1 283 ? 9.973 19.322 -11.141 1.00 87.50 283 GLY A CA 1
ATOM 2088 C C . GLY A 1 283 ? 8.507 19.500 -11.535 1.00 87.50 283 GLY A C 1
ATOM 2089 O O . GLY A 1 283 ? 7.651 19.703 -10.672 1.00 87.50 283 GLY A O 1
ATOM 2090 N N . ASN A 1 284 ? 8.236 19.399 -12.837 1.00 86.19 284 ASN A N 1
ATOM 2091 C CA . ASN A 1 284 ? 6.888 19.434 -13.410 1.00 86.19 284 ASN A CA 1
ATOM 2092 C C . ASN A 1 284 ? 6.348 18.035 -13.758 1.00 86.19 284 ASN A C 1
ATOM 2094 O O . ASN A 1 284 ? 5.397 17.928 -14.524 1.00 86.19 284 ASN A O 1
ATOM 2098 N N . ASN A 1 285 ? 6.962 16.956 -13.267 1.00 87.56 285 ASN A N 1
ATOM 2099 C CA . ASN A 1 285 ? 6.494 15.609 -13.582 1.00 87.56 285 ASN A CA 1
ATOM 2100 C C . ASN A 1 285 ? 5.236 15.255 -12.775 1.00 87.56 285 ASN A C 1
ATOM 2102 O O . ASN A 1 285 ? 5.105 15.582 -11.596 1.00 87.56 285 ASN A O 1
ATOM 2106 N N . ASN A 1 286 ? 4.346 14.530 -13.437 1.00 89.00 286 ASN A N 1
ATOM 2107 C CA . ASN A 1 286 ? 3.009 14.148 -13.022 1.00 89.00 286 ASN A CA 1
ATOM 2108 C C . ASN A 1 286 ? 2.919 12.628 -12.881 1.00 89.00 286 ASN A C 1
ATOM 2110 O O . ASN A 1 286 ? 3.574 11.877 -13.610 1.00 89.00 286 ASN A O 1
ATOM 2114 N N . PHE A 1 287 ? 2.062 12.168 -11.971 1.00 89.44 287 PHE A N 1
ATOM 2115 C CA . PHE A 1 287 ? 1.923 10.747 -11.651 1.00 89.44 287 PHE A CA 1
ATOM 2116 C C . PHE A 1 287 ? 0.450 10.364 -11.477 1.00 89.44 287 PHE A C 1
ATOM 2118 O O . PHE A 1 287 ? -0.245 10.930 -10.635 1.00 89.44 287 PHE A O 1
ATOM 2125 N N . ASP A 1 288 ? -0.005 9.375 -12.240 1.00 89.25 288 ASP A N 1
ATOM 2126 C CA . ASP A 1 288 ? -1.329 8.753 -12.154 1.00 89.25 288 ASP A CA 1
ATOM 2127 C C . ASP A 1 288 ? -1.203 7.407 -11.426 1.00 89.25 288 ASP A C 1
ATOM 2129 O O . ASP A 1 288 ? -1.013 6.352 -12.038 1.00 89.25 288 ASP A O 1
ATOM 2133 N N . GLY A 1 289 ? -1.217 7.467 -10.091 1.00 89.31 289 GLY A N 1
ATOM 2134 C CA . GLY A 1 289 ? -1.113 6.296 -9.222 1.00 89.31 289 GLY A CA 1
ATOM 2135 C C . GLY A 1 289 ? -0.487 6.587 -7.856 1.00 89.31 289 GLY A C 1
ATOM 2136 O O . GLY A 1 289 ? -0.397 7.736 -7.411 1.00 89.31 289 GLY A O 1
ATOM 2137 N N . ILE A 1 290 ? -0.059 5.513 -7.185 1.00 90.69 290 ILE A N 1
ATOM 2138 C CA . ILE A 1 290 ? 0.634 5.584 -5.894 1.00 90.69 290 ILE A CA 1
ATOM 2139 C C . ILE A 1 290 ? 2.109 5.917 -6.122 1.00 90.69 290 ILE A C 1
ATOM 2141 O O . ILE A 1 290 ? 2.817 5.162 -6.791 1.00 90.69 290 ILE A O 1
ATOM 2145 N N . VAL A 1 291 ? 2.582 7.008 -5.520 1.00 93.62 291 VAL A N 1
ATOM 2146 C CA . VAL A 1 291 ? 4.012 7.299 -5.379 1.00 93.62 291 VAL A CA 1
ATOM 2147 C C . VAL A 1 291 ? 4.458 6.820 -4.005 1.00 93.62 291 VAL A C 1
ATOM 2149 O O . VAL A 1 291 ? 4.042 7.369 -2.985 1.00 93.62 291 VAL A O 1
ATOM 2152 N N . LYS A 1 292 ? 5.296 5.786 -3.979 1.00 94.62 292 LYS A N 1
ATOM 2153 C CA . LYS A 1 292 ? 5.870 5.213 -2.762 1.00 94.62 292 LYS A CA 1
ATOM 2154 C C . LYS A 1 292 ? 7.255 5.819 -2.519 1.00 94.62 292 LYS A C 1
ATOM 2156 O O . LYS A 1 292 ? 8.112 5.776 -3.400 1.00 94.62 292 LYS A O 1
ATOM 2161 N N . ILE A 1 293 ? 7.485 6.384 -1.335 1.00 94.81 293 ILE A N 1
ATOM 2162 C CA . ILE A 1 293 ? 8.799 6.899 -0.929 1.00 94.81 293 ILE A CA 1
ATOM 2163 C C . ILE A 1 293 ? 9.287 6.136 0.304 1.00 94.81 293 ILE A C 1
ATOM 2165 O O . ILE A 1 293 ? 8.686 6.227 1.377 1.00 94.81 293 ILE A O 1
ATOM 2169 N N . SER A 1 294 ? 10.372 5.382 0.132 1.00 93.62 294 SER A N 1
ATOM 2170 C CA . SER A 1 294 ? 11.016 4.592 1.182 1.00 93.62 294 SER A CA 1
ATOM 2171 C C . SER A 1 294 ? 11.960 5.422 2.030 1.00 93.62 294 SER A C 1
ATOM 2173 O O . SER A 1 294 ? 12.818 6.121 1.500 1.00 93.62 294 SER A O 1
ATOM 2175 N N . GLN A 1 295 ? 11.877 5.277 3.345 1.00 90.81 295 GLN A N 1
ATOM 2176 C CA . GLN A 1 295 ? 12.782 5.920 4.293 1.00 90.81 295 GLN A CA 1
ATOM 2177 C C . GLN A 1 295 ? 12.926 5.093 5.568 1.00 90.81 295 GLN A C 1
ATOM 2179 O O . GLN A 1 295 ? 11.974 4.474 6.028 1.00 90.81 295 GLN A O 1
ATOM 2184 N N . ALA A 1 296 ? 14.104 5.121 6.189 1.00 86.38 296 ALA A N 1
ATOM 2185 C CA . ALA A 1 296 ? 14.337 4.370 7.422 1.00 86.38 296 ALA A CA 1
ATOM 2186 C C . ALA A 1 296 ? 13.685 5.026 8.659 1.00 86.38 296 ALA A C 1
ATOM 2188 O O . ALA A 1 296 ? 13.179 4.330 9.538 1.00 86.38 296 ALA A O 1
ATOM 2189 N N . SER A 1 297 ? 13.690 6.363 8.737 1.00 82.56 297 SER A N 1
ATOM 2190 C CA . SER A 1 297 ? 13.437 7.113 9.980 1.00 82.56 297 SER A CA 1
ATOM 2191 C C . SER A 1 297 ? 12.127 7.907 10.016 1.00 82.56 297 SER A C 1
ATOM 2193 O O . SER A 1 297 ? 11.904 8.646 10.970 1.00 82.56 297 SER A O 1
ATOM 2195 N N . CYS A 1 298 ? 11.264 7.798 8.999 1.00 80.25 298 CYS A N 1
ATOM 2196 C CA . CYS A 1 298 ? 10.057 8.630 8.849 1.00 80.25 298 CYS A CA 1
ATOM 2197 C C . CYS A 1 298 ? 10.293 10.159 8.897 1.00 80.25 298 CYS A C 1
ATOM 2199 O O . CYS A 1 298 ? 9.332 10.929 8.940 1.00 80.25 298 CYS A O 1
ATOM 2201 N N . THR A 1 299 ? 11.552 10.602 8.846 1.00 84.56 299 THR A N 1
ATOM 2202 C CA . THR A 1 299 ? 11.939 12.002 8.688 1.00 84.56 299 THR A CA 1
ATOM 2203 C C . THR A 1 299 ? 12.269 12.246 7.225 1.00 84.56 299 THR A C 1
ATOM 2205 O O . THR A 1 299 ? 13.262 11.726 6.725 1.00 84.56 299 THR A O 1
ATOM 2208 N N . PHE A 1 300 ? 11.443 13.054 6.565 1.00 83.56 300 PHE A N 1
ATOM 2209 C CA . PHE A 1 300 ? 11.575 13.318 5.139 1.00 83.56 300 PHE A CA 1
ATOM 2210 C C . PHE A 1 300 ? 12.639 14.384 4.839 1.00 83.56 300 PHE A C 1
ATOM 2212 O O . PHE A 1 300 ? 12.597 15.470 5.422 1.00 83.56 300 PHE A O 1
ATOM 2219 N N . GLU A 1 301 ? 13.553 14.106 3.909 1.00 89.00 301 GLU A N 1
ATOM 2220 C CA . GLU A 1 301 ? 14.630 15.018 3.502 1.00 89.00 301 GLU A CA 1
ATOM 2221 C C . GLU A 1 301 ? 14.455 15.630 2.100 1.00 89.00 301 GLU A C 1
ATOM 2223 O O . GLU A 1 301 ? 14.990 16.714 1.854 1.00 89.00 301 GLU A O 1
ATOM 2228 N N . GLY A 1 302 ? 13.776 14.944 1.172 1.00 86.94 302 GLY A N 1
ATOM 2229 C CA . GLY A 1 302 ? 13.635 15.364 -0.232 1.00 86.94 302 GLY A CA 1
ATOM 2230 C C . GLY A 1 302 ? 12.535 16.397 -0.522 1.00 86.94 302 GLY A C 1
ATOM 2231 O O . GLY A 1 302 ? 11.922 16.959 0.383 1.00 86.94 302 GLY A O 1
ATOM 2232 N N . GLU A 1 303 ? 12.251 16.650 -1.807 1.00 89.56 303 GLU A N 1
ATOM 2233 C CA . GLU A 1 303 ? 10.979 17.256 -2.254 1.00 89.56 303 GLU A CA 1
ATOM 2234 C C . GLU A 1 303 ? 9.884 16.173 -2.307 1.00 89.56 303 GLU A C 1
ATOM 2236 O O . GLU A 1 303 ? 10.186 15.017 -2.577 1.00 89.56 303 GLU A O 1
ATOM 2241 N N . LYS A 1 304 ? 8.607 16.513 -2.077 1.00 88.19 304 LYS A N 1
ATOM 2242 C CA . LYS A 1 304 ? 7.461 15.614 -2.332 1.00 88.19 304 LYS A CA 1
ATOM 2243 C C . LYS A 1 304 ? 6.778 16.003 -3.647 1.00 88.19 304 LYS A C 1
ATOM 2245 O O . LYS A 1 304 ? 6.638 17.201 -3.901 1.00 88.19 304 LYS A O 1
ATOM 2250 N N . PRO A 1 305 ? 6.256 15.053 -4.442 1.00 86.69 305 PRO A N 1
ATOM 2251 C CA . PRO A 1 305 ? 5.358 15.410 -5.533 1.00 86.69 305 PRO A CA 1
ATOM 2252 C C . PRO A 1 305 ? 4.087 16.044 -4.945 1.00 86.69 305 PRO A C 1
ATOM 2254 O O . PRO A 1 305 ? 3.515 15.526 -3.984 1.00 86.69 305 PRO A O 1
ATOM 2257 N N . THR A 1 306 ? 3.639 17.173 -5.496 1.00 79.12 306 THR A N 1
ATOM 2258 C CA . THR A 1 306 ? 2.452 17.886 -4.999 1.00 79.12 306 THR A CA 1
ATOM 2259 C C . THR A 1 306 ? 1.266 17.708 -5.938 1.00 79.12 306 THR A C 1
ATOM 2261 O O . THR A 1 306 ? 1.412 17.723 -7.158 1.00 79.12 306 THR A O 1
ATOM 2264 N N . GLN A 1 307 ? 0.056 17.601 -5.375 1.00 71.00 307 GLN A N 1
ATOM 2265 C CA . GLN A 1 307 ? -1.178 17.554 -6.173 1.00 71.00 307 GLN A CA 1
ATOM 2266 C C . GLN A 1 307 ? -1.369 18.812 -7.028 1.00 71.00 307 GLN A C 1
ATOM 2268 O O . GLN A 1 307 ? -1.838 18.699 -8.148 1.00 71.00 307 GLN A O 1
ATOM 2273 N N . SER A 1 308 ? -0.947 19.984 -6.540 1.00 65.06 308 SER A N 1
ATOM 2274 C CA . SER A 1 308 ? -1.054 21.261 -7.263 1.00 65.06 308 SER A CA 1
ATOM 2275 C C . SER A 1 308 ? -0.267 21.311 -8.571 1.00 65.06 308 SER A C 1
ATOM 2277 O O . SER A 1 308 ? -0.606 22.090 -9.457 1.00 65.06 308 SER A O 1
ATOM 2279 N N . LYS A 1 309 ? 0.803 20.518 -8.675 1.00 64.44 309 LYS A N 1
ATOM 2280 C CA . LYS A 1 309 ? 1.600 20.390 -9.895 1.00 64.44 309 LYS A CA 1
ATOM 2281 C C . LYS A 1 309 ? 1.125 19.225 -10.761 1.00 64.44 309 LYS A C 1
ATOM 2283 O O . LYS A 1 309 ? 1.463 19.212 -11.937 1.00 64.44 309 LYS A O 1
ATOM 2288 N N . ASN A 1 310 ? 0.352 18.292 -10.194 1.00 67.12 310 ASN A N 1
ATOM 2289 C CA . ASN A 1 310 ? -0.092 17.083 -10.870 1.00 67.12 310 ASN A CA 1
ATOM 2290 C C . ASN A 1 310 ? -1.266 17.356 -11.827 1.00 67.12 310 ASN A C 1
ATOM 2292 O O . ASN A 1 310 ? -2.080 18.250 -11.609 1.00 67.12 310 ASN A O 1
ATOM 2296 N N . PHE A 1 311 ? -1.337 16.593 -12.914 1.00 64.88 311 PHE A N 1
ATOM 2297 C CA . PHE A 1 311 ? -2.251 16.826 -14.031 1.00 64.88 311 PHE A CA 1
ATOM 2298 C C . PHE A 1 311 ? -3.726 16.690 -13.603 1.00 64.88 311 PHE A C 1
ATOM 2300 O O . PHE A 1 311 ? -4.167 15.603 -13.244 1.00 64.88 311 PHE A O 1
ATOM 2307 N N . GLU A 1 312 ? -4.521 17.765 -13.692 1.00 58.94 312 GLU A N 1
ATOM 2308 C CA . GLU A 1 312 ? -5.924 17.781 -13.220 1.00 58.94 312 GLU A CA 1
ATOM 2309 C C . GLU A 1 312 ? -6.893 16.870 -14.002 1.00 58.94 312 GLU A C 1
ATOM 2311 O O . GLU A 1 312 ? -8.035 16.686 -13.588 1.00 58.94 312 GLU A O 1
ATOM 2316 N N . GLN A 1 313 ? -6.480 16.297 -15.138 1.00 55.69 313 GLN A N 1
ATOM 2317 C CA . GLN A 1 313 ? -7.376 15.488 -15.976 1.00 55.69 313 GLN A CA 1
ATOM 2318 C C . GLN A 1 313 ? -7.378 13.988 -15.649 1.00 55.69 313 GLN A C 1
ATOM 2320 O O . GLN A 1 313 ? -8.100 13.240 -16.311 1.00 55.69 313 GLN A O 1
ATOM 2325 N N . THR A 1 314 ? -6.588 13.505 -14.684 1.00 57.88 314 THR A N 1
ATOM 2326 C CA . THR A 1 314 ? -6.633 12.082 -14.311 1.00 57.88 314 THR A CA 1
ATOM 2327 C C . THR A 1 314 ? -7.755 11.839 -13.306 1.00 57.88 314 THR A C 1
ATOM 2329 O O . THR A 1 314 ? -7.917 12.561 -12.324 1.00 57.88 314 THR A O 1
ATOM 2332 N N . THR A 1 315 ? -8.556 10.797 -13.533 1.00 58.22 315 THR A N 1
ATOM 2333 C CA . THR A 1 315 ? -9.609 10.389 -12.590 1.00 58.22 315 THR A CA 1
ATOM 2334 C C . THR A 1 315 ? -9.033 9.857 -11.279 1.00 58.22 315 THR A C 1
ATOM 2336 O O . THR A 1 315 ? -9.713 9.906 -10.255 1.00 58.22 315 THR A O 1
ATOM 2339 N N . ASN A 1 316 ? -7.782 9.380 -11.285 1.00 62.12 316 ASN A N 1
ATOM 2340 C CA . ASN A 1 316 ? -7.094 8.960 -10.072 1.00 62.12 316 ASN A CA 1
ATOM 2341 C C . ASN A 1 316 ? -6.223 10.104 -9.557 1.00 62.12 316 ASN A C 1
ATOM 2343 O O . ASN A 1 316 ? -5.366 10.638 -10.266 1.00 62.12 316 ASN A O 1
ATOM 2347 N N . LYS A 1 317 ? -6.456 10.480 -8.300 1.00 71.19 317 LYS A N 1
ATOM 2348 C CA . LYS A 1 317 ? -5.648 11.476 -7.599 1.00 71.19 317 LYS A CA 1
ATOM 2349 C C . LYS A 1 317 ? -4.310 10.862 -7.196 1.00 71.19 317 LYS A C 1
ATOM 2351 O O . LYS A 1 317 ? -4.265 9.720 -6.736 1.00 71.19 317 LYS A O 1
ATOM 2356 N N . LEU A 1 318 ? -3.246 11.664 -7.289 1.00 84.38 318 LEU A N 1
ATOM 2357 C CA . LEU A 1 318 ? -1.947 11.366 -6.683 1.00 84.38 318 LEU A CA 1
ATOM 2358 C C . LEU A 1 318 ? -2.129 10.838 -5.262 1.00 84.38 318 LEU A C 1
ATOM 2360 O O . LEU A 1 318 ? -2.665 11.553 -4.408 1.00 84.38 318 LEU A O 1
ATOM 2364 N N . SER A 1 319 ? -1.638 9.629 -5.019 1.00 87.56 319 SER A N 1
ATOM 2365 C CA . SER A 1 319 ? -1.605 9.033 -3.688 1.00 87.56 319 SER A CA 1
ATOM 2366 C C . SER A 1 319 ? -0.154 8.916 -3.250 1.00 87.56 319 SER A C 1
ATOM 2368 O O . SER A 1 319 ? 0.607 8.135 -3.814 1.00 87.56 319 SER A O 1
ATOM 2370 N N . LEU A 1 320 ? 0.251 9.727 -2.277 1.00 89.31 320 LEU A N 1
ATOM 2371 C CA . LEU A 1 320 ? 1.595 9.665 -1.715 1.00 89.31 320 LEU A CA 1
ATOM 2372 C C . LEU A 1 320 ? 1.612 8.673 -0.549 1.00 89.31 320 LEU A C 1
ATOM 2374 O O . LEU A 1 320 ? 0.833 8.814 0.391 1.00 89.31 320 LEU A O 1
ATOM 2378 N N . LEU A 1 321 ? 2.511 7.693 -0.605 1.00 90.38 321 LEU A N 1
ATOM 2379 C CA . LEU A 1 321 ? 2.717 6.701 0.444 1.00 90.38 321 LEU A CA 1
ATOM 2380 C C . LEU A 1 321 ? 4.159 6.774 0.947 1.00 90.38 321 LEU A C 1
ATOM 2382 O O . LEU A 1 321 ? 5.094 6.369 0.259 1.00 90.38 321 LEU A O 1
ATOM 2386 N N . LEU A 1 322 ? 4.338 7.270 2.167 1.00 90.56 322 LEU A N 1
ATOM 2387 C CA . LEU A 1 322 ? 5.628 7.258 2.849 1.00 90.56 322 LEU A CA 1
ATOM 2388 C C . LEU A 1 322 ? 5.764 5.966 3.651 1.00 90.56 322 LEU A C 1
ATOM 2390 O O . LEU A 1 322 ? 4.896 5.662 4.471 1.00 90.56 322 LEU A O 1
ATOM 2394 N N . THR A 1 323 ? 6.839 5.211 3.435 1.00 90.44 323 THR A N 1
ATOM 2395 C CA . THR A 1 323 ? 6.980 3.880 4.033 1.00 90.44 323 THR A CA 1
ATOM 2396 C C . THR A 1 323 ? 8.398 3.547 4.480 1.00 90.44 323 THR A C 1
ATOM 2398 O O . THR A 1 323 ? 9.368 4.096 3.965 1.00 90.44 323 THR A O 1
ATOM 2401 N N . LYS A 1 324 ? 8.512 2.617 5.434 1.00 89.25 324 LYS A N 1
ATOM 2402 C CA . LYS A 1 324 ? 9.775 1.964 5.817 1.00 89.25 324 LYS A CA 1
ATOM 2403 C C . LYS A 1 324 ? 10.116 0.741 4.971 1.00 89.25 324 LYS A C 1
ATOM 2405 O O . LYS A 1 324 ? 11.189 0.166 5.127 1.00 89.25 324 LYS A O 1
ATOM 2410 N N . GLU A 1 325 ? 9.197 0.320 4.107 1.00 89.00 325 GLU A N 1
ATOM 2411 C CA . GLU A 1 325 ? 9.413 -0.786 3.183 1.00 89.00 325 GLU A CA 1
ATOM 2412 C C . GLU A 1 325 ? 10.638 -0.509 2.313 1.00 89.00 325 GLU A C 1
ATOM 2414 O O . GLU A 1 325 ? 10.776 0.581 1.759 1.00 89.00 325 GLU A O 1
ATOM 2419 N N . VAL A 1 326 ? 11.541 -1.479 2.207 1.00 88.94 326 VAL A N 1
ATOM 2420 C CA . VAL A 1 326 ? 12.723 -1.365 1.352 1.00 88.94 326 VAL A CA 1
ATOM 2421 C C . VAL A 1 326 ? 12.338 -1.819 -0.051 1.00 88.94 326 VAL A C 1
ATOM 2423 O O . VAL A 1 326 ? 11.623 -2.806 -0.217 1.00 88.94 326 VAL A O 1
ATOM 2426 N N . MET A 1 327 ? 12.807 -1.092 -1.063 1.00 91.25 327 MET A N 1
ATOM 2427 C CA . MET A 1 327 ? 12.631 -1.494 -2.455 1.00 91.25 327 MET A CA 1
ATOM 2428 C C . MET A 1 327 ? 13.215 -2.901 -2.678 1.00 91.25 327 MET A C 1
ATOM 2430 O O . MET A 1 327 ? 14.315 -3.170 -2.186 1.00 91.25 327 MET A O 1
ATOM 2434 N N . PRO A 1 328 ? 12.521 -3.803 -3.397 1.00 90.94 328 PRO A N 1
ATOM 2435 C CA . PRO A 1 328 ? 13.011 -5.159 -3.619 1.00 90.94 328 PRO A CA 1
ATOM 2436 C C . PRO A 1 328 ? 14.350 -5.160 -4.361 1.00 90.94 328 PRO A C 1
ATOM 2438 O O . PRO A 1 328 ? 14.686 -4.224 -5.094 1.00 90.94 328 PRO A O 1
ATOM 2441 N N . SER A 1 329 ? 15.111 -6.239 -4.197 1.00 90.19 329 SER A N 1
ATOM 2442 C CA . SER A 1 329 ? 16.297 -6.500 -5.011 1.00 90.19 329 SER A CA 1
ATOM 2443 C C . SER A 1 329 ? 15.949 -6.585 -6.496 1.00 90.19 329 SER A C 1
ATOM 2445 O O . SER A 1 329 ? 14.791 -6.705 -6.887 1.00 90.19 329 SER A O 1
ATOM 2447 N N . VAL A 1 330 ? 16.965 -6.475 -7.349 1.00 92.81 330 VAL A N 1
ATOM 2448 C CA . VAL A 1 330 ? 16.801 -6.752 -8.777 1.00 92.81 330 VAL A CA 1
ATOM 2449 C C . VAL A 1 330 ? 16.632 -8.266 -8.970 1.00 92.81 330 VAL A C 1
ATOM 2451 O O . VAL A 1 330 ? 17.531 -8.996 -8.544 1.00 92.81 330 VAL A O 1
ATOM 2454 N N . PRO A 1 331 ? 15.561 -8.731 -9.643 1.00 92.00 331 PRO A N 1
ATOM 2455 C CA . PRO A 1 331 ? 15.316 -10.148 -9.861 1.00 92.00 331 PRO A CA 1
ATOM 2456 C C . PRO A 1 331 ? 16.448 -10.878 -10.562 1.00 92.00 331 PRO A C 1
ATOM 2458 O O . PRO A 1 331 ? 16.969 -10.406 -11.571 1.00 92.00 331 PRO A O 1
ATOM 2461 N N . THR A 1 332 ? 16.793 -12.075 -10.092 1.00 92.00 332 THR A N 1
ATOM 2462 C CA . THR A 1 332 ? 17.746 -12.931 -10.816 1.00 92.00 332 THR A CA 1
ATOM 2463 C C . THR A 1 332 ? 17.120 -13.426 -12.133 1.00 92.00 332 THR A C 1
ATOM 2465 O O . THR A 1 332 ? 15.973 -13.874 -12.114 1.00 92.00 332 THR A O 1
ATOM 2468 N N . PRO A 1 333 ? 17.833 -13.386 -13.281 1.00 93.19 333 PRO A N 1
ATOM 2469 C CA . PRO A 1 333 ? 17.295 -13.883 -14.546 1.00 93.19 333 PRO A CA 1
ATOM 2470 C C . PRO A 1 333 ? 16.870 -15.356 -14.470 1.00 93.19 333 PRO A C 1
ATOM 2472 O O . PRO A 1 333 ? 17.651 -16.204 -14.042 1.00 93.19 333 PRO A O 1
ATOM 2475 N N . LEU A 1 334 ? 15.661 -15.670 -14.952 1.00 92.12 334 LEU A N 1
ATOM 2476 C CA . LEU A 1 334 ? 15.140 -17.047 -15.003 1.00 92.12 334 LEU A CA 1
ATOM 2477 C C . LEU A 1 334 ? 15.838 -17.916 -16.060 1.00 92.12 334 LEU A C 1
ATOM 2479 O O . LEU A 1 334 ? 15.884 -19.139 -15.944 1.00 92.12 334 LEU A O 1
ATOM 2483 N N . VAL A 1 335 ? 16.384 -17.282 -17.096 1.00 95.50 335 VAL A N 1
ATOM 2484 C CA . VAL A 1 335 ? 17.205 -17.906 -18.139 1.00 95.50 335 VAL A CA 1
ATOM 2485 C C . VAL A 1 335 ? 18.457 -17.066 -18.354 1.00 95.50 335 VAL A C 1
ATOM 2487 O O . VAL A 1 335 ? 18.453 -15.866 -18.082 1.00 95.50 335 VAL A O 1
ATOM 2490 N N . THR A 1 336 ? 19.535 -17.671 -18.857 1.00 97.81 336 THR A N 1
ATOM 2491 C CA . THR A 1 336 ? 20.769 -16.937 -19.174 1.00 97.81 336 THR A CA 1
ATOM 2492 C C . THR A 1 336 ? 20.491 -15.873 -20.245 1.00 97.81 336 THR A C 1
ATOM 2494 O O . THR A 1 336 ? 20.164 -16.242 -21.377 1.00 97.81 336 THR A O 1
ATOM 2497 N N . PRO A 1 337 ? 20.626 -14.569 -19.933 1.00 98.00 337 PRO A N 1
ATOM 2498 C CA . PRO A 1 337 ? 20.323 -13.520 -20.898 1.00 98.00 337 PRO A CA 1
ATOM 2499 C C . PRO A 1 337 ? 21.300 -13.522 -22.078 1.00 98.00 337 PRO A C 1
ATOM 2501 O O . PRO A 1 337 ? 22.498 -13.775 -21.921 1.00 98.00 337 PRO A O 1
ATOM 2504 N N . LYS A 1 338 ? 20.809 -13.179 -23.273 1.00 98.25 338 LYS A N 1
ATOM 2505 C CA . LYS A 1 338 ? 21.665 -12.988 -24.449 1.00 98.25 338 LYS A CA 1
ATOM 2506 C C . LYS A 1 338 ? 22.425 -11.673 -24.317 1.00 98.25 338 LYS A C 1
ATOM 2508 O O . LYS A 1 338 ? 21.822 -10.604 -24.253 1.00 98.25 338 LYS A O 1
ATOM 2513 N N . LYS A 1 339 ? 23.755 -11.739 -24.313 1.00 98.31 339 LYS A N 1
ATOM 2514 C CA . LYS A 1 339 ? 24.616 -10.549 -24.288 1.00 98.31 339 LYS A CA 1
ATOM 2515 C C . LYS A 1 339 ? 24.592 -9.862 -25.647 1.00 98.31 339 LYS A C 1
ATOM 2517 O O . LYS A 1 339 ? 24.987 -10.471 -26.640 1.00 98.31 339 LYS A O 1
ATOM 2522 N N . ILE A 1 340 ? 24.153 -8.606 -25.689 1.00 97.75 340 ILE A N 1
ATOM 2523 C CA . ILE A 1 340 ? 24.057 -7.831 -26.942 1.00 97.75 340 ILE A CA 1
ATOM 2524 C C . ILE A 1 340 ? 24.932 -6.573 -26.959 1.00 97.75 340 ILE A C 1
ATOM 2526 O O . ILE A 1 340 ? 24.995 -5.881 -27.971 1.00 97.75 340 ILE A O 1
ATOM 2530 N N . GLY A 1 341 ? 25.647 -6.293 -25.866 1.00 96.94 341 GLY A N 1
ATOM 2531 C CA . GLY A 1 341 ? 26.463 -5.087 -25.741 1.00 96.94 341 GLY A CA 1
ATOM 2532 C C . GLY A 1 341 ? 25.605 -3.831 -25.588 1.00 96.94 341 GLY A C 1
ATOM 2533 O O . GLY A 1 341 ? 24.574 -3.860 -24.915 1.00 96.94 341 GLY A O 1
ATOM 2534 N N . ALA A 1 342 ? 26.059 -2.721 -26.169 1.00 97.19 342 ALA A N 1
ATOM 2535 C CA . ALA A 1 342 ? 25.393 -1.429 -26.057 1.00 97.19 342 ALA A CA 1
ATOM 2536 C C . ALA A 1 342 ? 24.301 -1.269 -27.122 1.00 97.19 342 ALA A C 1
ATOM 2538 O O . ALA A 1 342 ? 24.538 -1.519 -28.306 1.00 97.19 342 ALA A O 1
ATOM 2539 N N . ILE A 1 343 ? 23.134 -0.775 -26.714 1.00 96.00 343 ILE A N 1
ATOM 2540 C CA . ILE A 1 343 ? 22.089 -0.326 -27.634 1.00 96.00 343 ILE A CA 1
ATOM 2541 C C . ILE A 1 343 ? 22.353 1.147 -27.935 1.00 96.00 343 ILE A C 1
ATOM 2543 O O . ILE A 1 343 ? 22.011 2.021 -27.143 1.00 96.00 343 ILE A O 1
ATOM 2547 N N . ASN A 1 344 ? 22.965 1.416 -29.083 1.00 94.75 344 ASN A N 1
ATOM 2548 C CA . ASN A 1 344 ? 23.254 2.773 -29.540 1.00 94.75 344 ASN A CA 1
ATOM 2549 C C . ASN A 1 344 ? 22.351 3.140 -30.709 1.00 94.75 344 ASN A C 1
ATOM 2551 O O . ASN A 1 344 ? 21.945 2.263 -31.469 1.00 94.75 344 ASN A O 1
ATOM 2555 N N . SER A 1 345 ? 22.101 4.434 -30.909 1.00 88.50 345 SER A N 1
ATOM 2556 C CA . SER A 1 345 ? 21.442 4.902 -32.133 1.00 88.50 345 SER A CA 1
ATOM 2557 C C . SER A 1 345 ? 22.278 4.580 -33.370 1.00 88.50 345 SER A C 1
ATOM 2559 O O . SER A 1 345 ? 23.402 5.077 -33.494 1.00 88.50 345 SER A O 1
ATOM 2561 N N . PRO A 1 346 ? 21.754 3.774 -34.308 1.00 79.62 346 PRO A N 1
ATOM 2562 C CA . PRO A 1 346 ? 22.379 3.618 -35.611 1.00 79.62 346 PRO A CA 1
ATOM 2563 C C . PRO A 1 346 ? 22.532 4.980 -36.302 1.00 79.62 346 PRO A C 1
ATOM 2565 O O . PRO A 1 346 ? 21.770 5.917 -36.059 1.00 79.62 346 PRO A O 1
ATOM 2568 N N . LYS A 1 347 ? 23.518 5.111 -37.195 1.00 75.69 347 LYS A N 1
ATOM 2569 C CA . LYS A 1 347 ? 23.665 6.329 -38.005 1.00 75.69 347 LYS A CA 1
ATOM 2570 C C . LYS A 1 347 ? 22.418 6.504 -38.891 1.00 75.69 347 LYS A C 1
ATOM 2572 O O . LYS A 1 347 ? 22.241 5.750 -39.842 1.00 75.69 347 LYS A O 1
ATOM 2577 N N . GLY A 1 348 ? 21.591 7.511 -38.594 1.00 69.69 348 GLY A N 1
ATOM 2578 C CA . GLY A 1 348 ? 20.353 7.834 -39.323 1.00 69.69 348 GLY A CA 1
ATOM 2579 C C . GLY A 1 348 ? 19.065 7.428 -38.588 1.00 69.69 348 GLY A C 1
ATOM 2580 O O . GLY A 1 348 ? 19.107 6.797 -37.535 1.00 69.69 348 GLY A O 1
ATOM 2581 N N . ASN A 1 349 ? 17.901 7.803 -39.138 1.00 70.00 349 ASN A N 1
ATOM 2582 C CA . ASN A 1 349 ? 16.603 7.361 -38.609 1.00 70.00 349 ASN A CA 1
ATOM 2583 C C . ASN A 1 349 ? 16.523 5.840 -38.725 1.00 70.00 349 ASN A C 1
ATOM 2585 O O . ASN A 1 349 ? 16.545 5.303 -39.833 1.00 70.00 349 ASN A O 1
ATOM 2589 N N . SER A 1 350 ? 16.460 5.155 -37.595 1.00 80.25 350 SER A N 1
ATOM 2590 C CA . SER A 1 350 ? 16.599 3.708 -37.555 1.00 80.25 350 SER A CA 1
ATOM 2591 C C . SER A 1 350 ? 15.685 3.099 -36.506 1.00 80.25 350 SER A C 1
ATOM 2593 O O . SER A 1 350 ? 15.318 3.734 -35.514 1.00 80.25 350 SER A O 1
ATOM 2595 N N . THR A 1 351 ? 15.300 1.857 -36.777 1.00 90.19 351 THR A N 1
ATOM 2596 C CA . THR A 1 351 ? 14.389 1.078 -35.949 1.00 90.19 351 THR A CA 1
ATOM 2597 C C . THR A 1 351 ? 15.104 -0.185 -35.495 1.00 90.19 351 THR A C 1
ATOM 2599 O O . THR A 1 351 ? 15.588 -0.955 -36.323 1.00 90.19 351 THR A O 1
ATOM 2602 N N . LEU A 1 352 ? 15.170 -0.399 -34.185 1.00 93.50 352 LEU A N 1
ATOM 2603 C CA . LEU A 1 352 ? 15.646 -1.633 -33.562 1.00 93.50 352 LEU A CA 1
ATOM 2604 C C . LEU A 1 352 ? 14.425 -2.416 -33.096 1.00 93.50 352 LEU A C 1
ATOM 2606 O O . LEU A 1 352 ? 13.536 -1.826 -32.502 1.00 93.50 352 LEU A O 1
ATOM 2610 N N . THR A 1 353 ? 14.349 -3.715 -33.372 1.00 95.88 353 THR A N 1
ATOM 2611 C CA . THR A 1 353 ? 13.179 -4.531 -33.006 1.00 95.88 353 THR A CA 1
ATOM 2612 C C . THR A 1 353 ? 13.594 -5.663 -32.084 1.00 95.88 353 THR A C 1
ATOM 2614 O O . THR A 1 353 ? 14.575 -6.344 -32.369 1.00 95.88 353 THR A O 1
ATOM 2617 N N . PHE A 1 354 ? 12.840 -5.862 -31.004 1.00 97.00 354 PHE A N 1
ATOM 2618 C CA . PHE A 1 354 ? 13.021 -6.953 -30.056 1.00 97.00 354 PHE A CA 1
ATOM 2619 C C . PHE A 1 354 ? 11.778 -7.861 -30.003 1.00 97.00 354 PHE A C 1
ATOM 2621 O O . PHE A 1 354 ? 10.652 -7.351 -30.020 1.00 97.00 354 PHE A O 1
ATOM 2628 N N . PRO A 1 355 ? 11.955 -9.193 -29.896 1.00 98.00 355 PRO A N 1
ATOM 2629 C CA . PRO A 1 355 ? 13.236 -9.906 -29.849 1.00 98.00 355 PRO A CA 1
ATOM 2630 C C . PRO A 1 355 ? 14.037 -9.792 -31.157 1.00 98.00 355 PRO A C 1
ATOM 2632 O O . PRO A 1 355 ? 13.447 -9.575 -32.214 1.00 98.00 355 PRO A O 1
ATOM 2635 N N . LEU A 1 356 ? 15.368 -9.895 -31.074 1.00 96.81 356 LEU A N 1
ATOM 2636 C CA . LEU A 1 356 ? 16.255 -9.754 -32.241 1.00 96.81 356 LEU A CA 1
ATOM 2637 C C . LEU A 1 356 ? 16.105 -10.952 -33.190 1.00 96.81 356 LEU A C 1
ATOM 2639 O O . LEU A 1 356 ? 16.164 -10.810 -34.409 1.00 96.81 356 LEU A O 1
ATOM 2643 N N . ASP A 1 357 ? 15.895 -12.127 -32.608 1.00 97.19 357 ASP A N 1
ATOM 2644 C CA . ASP A 1 357 ? 15.594 -13.393 -33.250 1.00 97.19 357 ASP A CA 1
ATOM 2645 C C . ASP A 1 357 ? 14.583 -14.154 -32.379 1.00 97.19 357 ASP A C 1
ATOM 2647 O O . ASP A 1 357 ? 14.940 -14.883 -31.455 1.00 97.19 357 ASP A O 1
ATOM 2651 N N . ALA A 1 358 ? 13.292 -14.004 -32.687 1.00 95.81 358 ALA A N 1
ATOM 2652 C CA . ALA A 1 358 ? 12.202 -14.642 -31.941 1.00 95.81 358 ALA A CA 1
ATOM 2653 C C . ALA A 1 358 ? 12.290 -16.183 -31.876 1.00 95.81 358 ALA A C 1
ATOM 2655 O O . ALA A 1 358 ? 11.603 -16.806 -31.059 1.00 95.81 358 ALA A O 1
ATOM 2656 N N . THR A 1 359 ? 13.089 -16.803 -32.751 1.00 96.69 359 THR A N 1
ATOM 2657 C CA . THR A 1 359 ? 13.264 -18.258 -32.798 1.00 96.69 359 THR A CA 1
ATOM 2658 C C . THR A 1 359 ? 14.349 -18.710 -31.829 1.00 96.69 359 THR A C 1
ATOM 2660 O O . THR A 1 359 ? 14.152 -19.699 -31.126 1.00 96.69 359 THR A O 1
ATOM 2663 N N . ASN A 1 360 ? 15.469 -17.984 -31.784 1.00 97.50 360 ASN A N 1
ATOM 2664 C CA . ASN A 1 360 ? 16.685 -18.429 -31.099 1.00 97.50 360 ASN A CA 1
ATOM 2665 C C . ASN A 1 360 ? 17.027 -17.637 -29.830 1.00 97.50 360 ASN A C 1
ATOM 2667 O O . ASN A 1 360 ? 17.891 -18.067 -29.065 1.00 97.50 360 ASN A O 1
ATOM 2671 N N . ASP A 1 361 ? 16.400 -16.484 -29.598 1.00 98.25 361 ASP A N 1
ATOM 2672 C CA . ASP A 1 361 ? 16.661 -15.694 -28.399 1.00 98.25 361 ASP A CA 1
ATOM 2673 C C . ASP A 1 361 ? 16.137 -16.398 -27.135 1.00 98.25 361 ASP A C 1
ATOM 2675 O O . ASP A 1 361 ? 15.070 -17.026 -27.165 1.00 98.25 361 ASP A O 1
ATOM 2679 N N . PRO A 1 362 ? 16.872 -16.303 -26.009 1.00 97.50 362 PRO A N 1
ATOM 2680 C CA . PRO A 1 362 ? 16.510 -16.989 -24.780 1.00 97.50 362 PRO A CA 1
ATOM 2681 C C . PRO A 1 362 ? 15.207 -16.418 -24.229 1.00 97.50 362 PRO A C 1
ATOM 2683 O O . PRO A 1 362 ? 15.072 -15.203 -24.053 1.00 97.50 362 PRO A O 1
ATOM 2686 N N . LYS A 1 363 ? 14.263 -17.313 -23.938 1.00 97.19 363 LYS A N 1
ATOM 2687 C CA . LYS A 1 363 ? 12.976 -16.976 -23.339 1.00 97.19 363 LYS A CA 1
ATOM 2688 C C . LYS A 1 363 ? 12.574 -17.954 -22.250 1.00 97.19 363 LYS A C 1
ATOM 2690 O O . LYS A 1 363 ? 12.967 -19.119 -22.296 1.00 97.19 363 LYS A O 1
ATOM 2695 N N . ASP A 1 364 ? 11.797 -17.473 -21.292 1.00 95.56 364 ASP A N 1
ATOM 2696 C CA . ASP A 1 364 ? 11.220 -18.308 -20.240 1.00 95.56 364 ASP A CA 1
ATOM 2697 C C . ASP A 1 364 ? 9.948 -19.042 -20.711 1.00 95.56 364 ASP A C 1
ATOM 2699 O O . ASP A 1 364 ? 9.534 -18.959 -21.874 1.00 95.56 364 ASP A O 1
ATOM 2703 N N . SER A 1 365 ? 9.313 -19.777 -19.795 1.00 94.56 365 SER A N 1
ATOM 2704 C CA . SER A 1 365 ? 8.056 -20.494 -20.043 1.00 94.56 365 SER A CA 1
ATOM 2705 C C . SER A 1 365 ? 6.861 -19.580 -20.330 1.00 94.56 365 SER A C 1
ATOM 2707 O O . SER A 1 365 ? 5.877 -20.040 -20.904 1.00 94.56 365 SER A O 1
ATOM 2709 N N . GLU A 1 366 ? 6.937 -18.302 -19.956 1.00 92.12 366 GLU A N 1
ATOM 2710 C CA . GLU A 1 366 ? 5.902 -17.288 -20.200 1.00 92.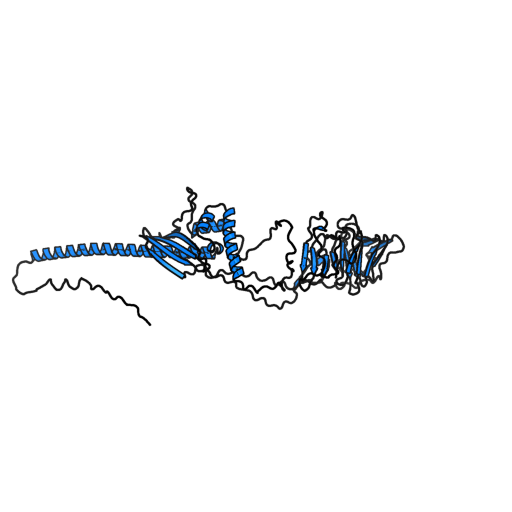12 366 GLU A CA 1
ATOM 2711 C C . GLU A 1 366 ? 6.124 -16.539 -21.527 1.00 92.12 366 GLU A C 1
ATOM 2713 O O . GLU A 1 366 ? 5.282 -15.752 -21.963 1.00 92.12 366 GLU A O 1
ATOM 2718 N N . GLY A 1 367 ? 7.240 -16.805 -22.213 1.00 95.06 367 GLY A N 1
ATOM 2719 C CA . GLY A 1 367 ? 7.583 -16.201 -23.495 1.00 95.06 367 GLY A CA 1
ATOM 2720 C C . GLY A 1 367 ? 8.228 -14.817 -23.390 1.00 95.06 367 GLY A C 1
ATOM 2721 O O . GLY A 1 367 ? 8.212 -14.078 -24.379 1.00 95.06 367 GLY A O 1
ATOM 2722 N N . ARG A 1 368 ? 8.794 -14.462 -22.229 1.00 95.69 368 ARG A N 1
ATOM 2723 C CA . ARG A 1 368 ? 9.605 -13.250 -22.036 1.00 95.69 368 ARG A CA 1
ATOM 2724 C C . ARG A 1 368 ? 11.017 -13.480 -22.554 1.00 95.69 368 ARG A C 1
ATOM 2726 O O . ARG A 1 368 ? 11.611 -14.500 -22.233 1.00 95.69 368 ARG A O 1
ATOM 2733 N N . TYR A 1 369 ? 11.558 -12.551 -23.339 1.00 97.81 369 TYR A N 1
ATOM 2734 C CA . TYR A 1 369 ? 12.898 -12.656 -23.932 1.00 97.81 369 TYR A CA 1
ATOM 2735 C C . TYR A 1 369 ? 13.939 -11.882 -23.120 1.00 97.81 369 TYR A C 1
ATOM 2737 O O . TYR A 1 369 ? 13.708 -10.720 -22.798 1.00 97.81 369 TYR A O 1
ATOM 2745 N N . TYR A 1 370 ? 15.098 -12.485 -22.847 1.00 98.06 370 TYR A N 1
ATOM 2746 C CA . TYR A 1 370 ? 16.076 -11.968 -21.881 1.00 98.06 370 TYR A CA 1
ATOM 2747 C C . TYR A 1 370 ? 17.373 -11.490 -22.542 1.00 98.06 370 TYR A C 1
ATOM 2749 O O . TYR A 1 370 ? 18.045 -12.257 -23.236 1.00 98.06 370 TYR A O 1
ATOM 2757 N N . TYR A 1 371 ? 17.789 -10.255 -22.256 1.00 98.44 371 TYR A N 1
ATOM 2758 C CA . TYR A 1 371 ? 19.035 -9.680 -22.775 1.00 98.44 371 TYR A CA 1
ATOM 2759 C C . TYR A 1 371 ? 19.872 -9.042 -21.674 1.00 98.44 371 TYR A C 1
ATOM 2761 O O . TYR A 1 371 ? 19.344 -8.369 -20.795 1.00 98.44 371 TYR A O 1
ATOM 2769 N N . GLU A 1 372 ? 21.189 -9.214 -21.755 1.00 98.38 372 GLU A N 1
ATOM 2770 C CA . GLU A 1 372 ? 22.159 -8.449 -20.968 1.00 98.38 372 GLU A CA 1
ATOM 2771 C C . GLU A 1 372 ? 22.675 -7.297 -21.838 1.00 98.38 372 GLU A C 1
ATOM 2773 O O . GLU A 1 372 ? 23.248 -7.515 -22.916 1.00 98.38 372 GLU A O 1
ATOM 2778 N N . VAL A 1 373 ? 22.438 -6.071 -21.372 1.00 98.50 373 VAL A N 1
ATOM 2779 C CA . VAL A 1 373 ? 22.684 -4.826 -22.106 1.00 98.50 373 VAL A CA 1
ATOM 2780 C C . VAL A 1 373 ? 23.723 -4.005 -21.354 1.00 98.50 373 VAL A C 1
ATOM 2782 O O . VAL A 1 373 ? 23.543 -3.686 -20.180 1.00 98.50 373 VAL A O 1
ATOM 2785 N N . SER A 1 374 ? 24.817 -3.630 -22.017 1.00 98.38 374 SER A N 1
ATOM 2786 C CA . SER A 1 374 ? 25.900 -2.904 -21.341 1.00 98.38 374 SER A CA 1
ATOM 2787 C C . SER A 1 374 ? 25.576 -1.431 -21.109 1.00 98.38 374 SER A C 1
ATOM 2789 O O . SER A 1 374 ? 26.026 -0.853 -20.128 1.00 98.38 374 SER A O 1
ATOM 2791 N N . SER A 1 375 ? 24.817 -0.815 -22.013 1.00 98.12 375 SER A N 1
ATOM 2792 C CA . SER A 1 375 ? 24.334 0.567 -21.926 1.00 98.12 375 SER A CA 1
ATOM 2793 C C . SER A 1 375 ? 23.249 0.803 -22.975 1.00 98.12 375 SER A C 1
ATOM 2795 O O . SER A 1 375 ? 23.191 0.088 -23.978 1.00 98.12 375 SER A O 1
ATOM 2797 N N . ILE A 1 376 ? 22.418 1.822 -22.772 1.00 97.00 376 ILE A N 1
ATOM 2798 C CA . ILE A 1 376 ? 21.433 2.274 -23.762 1.00 97.00 376 ILE A CA 1
ATOM 2799 C C . ILE A 1 376 ? 21.698 3.755 -24.032 1.00 97.00 376 ILE A C 1
ATOM 2801 O O . ILE A 1 376 ? 21.477 4.577 -23.154 1.00 97.00 376 ILE A O 1
ATOM 2805 N N . ASP A 1 377 ? 22.181 4.103 -25.221 1.00 95.38 377 ASP A N 1
ATOM 2806 C CA . ASP A 1 377 ? 22.437 5.490 -25.623 1.00 95.38 377 ASP A CA 1
ATOM 2807 C C . ASP A 1 377 ? 21.672 5.808 -26.911 1.00 95.38 377 ASP A C 1
ATOM 2809 O O . ASP A 1 377 ? 22.090 5.519 -28.042 1.00 95.38 377 ASP A O 1
ATOM 2813 N N . LEU A 1 378 ? 20.473 6.355 -26.724 1.00 93.25 378 LEU A N 1
ATOM 2814 C CA . LEU A 1 378 ? 19.568 6.689 -27.807 1.00 93.25 378 LEU A CA 1
ATOM 2815 C C . LEU A 1 378 ? 19.564 8.199 -28.040 1.00 93.25 378 LEU A C 1
ATOM 2817 O O . LEU A 1 378 ? 19.366 8.996 -27.127 1.00 93.25 378 LEU A O 1
ATOM 2821 N N . SER A 1 379 ? 19.744 8.600 -29.291 1.00 90.81 379 SER A N 1
ATOM 2822 C CA . SER A 1 379 ? 19.733 9.979 -29.750 1.00 90.81 379 SER A CA 1
ATOM 2823 C C . SER A 1 379 ? 18.896 10.130 -31.026 1.00 90.81 379 SER A C 1
ATOM 2825 O O . SER A 1 379 ? 18.503 9.150 -31.663 1.00 90.81 379 SER A O 1
ATOM 2827 N N . GLY A 1 380 ? 18.595 11.366 -31.427 1.00 88.44 380 GLY A N 1
ATOM 2828 C CA . GLY A 1 380 ? 17.936 11.628 -32.711 1.00 88.44 380 GLY A CA 1
ATOM 2829 C C . GLY A 1 380 ? 16.478 11.157 -32.747 1.00 88.44 380 GLY A C 1
ATOM 2830 O O . GLY A 1 380 ? 15.701 11.545 -31.885 1.00 88.44 380 GLY A O 1
ATOM 2831 N N . LYS A 1 381 ? 16.081 10.395 -33.773 1.00 89.31 381 LYS A N 1
ATOM 2832 C CA . LYS A 1 381 ? 14.715 9.851 -33.956 1.00 89.31 381 LYS A CA 1
ATOM 2833 C C . LYS A 1 381 ? 14.714 8.315 -33.963 1.00 89.31 381 LYS A C 1
ATOM 2835 O O . LYS A 1 381 ? 14.036 7.700 -34.782 1.00 89.31 381 LYS A O 1
ATOM 2840 N N . THR A 1 382 ? 15.550 7.706 -33.130 1.00 90.62 382 THR A N 1
ATOM 2841 C CA . THR A 1 382 ? 15.684 6.246 -33.060 1.00 90.62 382 THR A CA 1
ATOM 2842 C C . THR A 1 382 ? 14.461 5.624 -32.398 1.00 90.62 382 THR A C 1
ATOM 2844 O O . THR A 1 382 ? 14.066 6.048 -31.315 1.00 90.62 382 THR A O 1
ATOM 2847 N N . THR A 1 383 ? 13.890 4.594 -33.015 1.00 91.88 383 THR A N 1
ATOM 2848 C CA . THR A 1 383 ? 12.763 3.847 -32.444 1.00 91.88 383 THR A CA 1
ATOM 2849 C C . THR A 1 383 ? 13.216 2.455 -32.025 1.00 91.88 383 THR A C 1
ATOM 2851 O O . THR A 1 383 ? 13.842 1.742 -32.808 1.00 91.88 383 THR A O 1
ATOM 2854 N N . VAL A 1 384 ? 12.874 2.043 -30.810 1.00 93.50 384 VAL A N 1
ATOM 2855 C CA . VAL A 1 384 ? 13.043 0.669 -30.337 1.00 93.50 384 VAL A CA 1
ATOM 2856 C C . VAL A 1 384 ? 11.662 0.021 -30.228 1.00 93.50 384 VAL A C 1
ATOM 2858 O O . VAL A 1 384 ? 10.877 0.346 -29.341 1.00 93.50 384 VAL A O 1
ATOM 2861 N N . ASN A 1 385 ? 11.364 -0.888 -31.150 1.00 94.44 385 ASN A N 1
ATOM 2862 C CA . ASN A 1 385 ? 10.129 -1.658 -31.207 1.00 94.44 385 ASN A CA 1
ATOM 2863 C C . ASN A 1 385 ? 10.222 -2.901 -30.319 1.00 94.44 385 ASN A C 1
ATOM 2865 O O . ASN A 1 385 ? 11.148 -3.702 -30.445 1.00 94.44 385 ASN A O 1
ATOM 2869 N N . ILE A 1 386 ? 9.220 -3.093 -29.474 1.00 96.12 386 ILE A N 1
ATOM 2870 C CA . ILE A 1 386 ? 9.067 -4.228 -28.568 1.00 96.12 386 ILE A CA 1
ATOM 2871 C C . ILE A 1 386 ? 7.837 -5.020 -29.030 1.00 96.12 386 ILE A C 1
ATOM 2873 O O . ILE A 1 386 ? 6.693 -4.673 -28.729 1.00 96.12 386 ILE A O 1
ATOM 2877 N N . GLU A 1 387 ? 8.073 -6.064 -29.828 1.00 95.88 387 GLU A N 1
ATOM 2878 C CA . GLU A 1 387 ? 7.027 -6.881 -30.468 1.00 95.88 387 GLU A CA 1
ATOM 2879 C C . GLU A 1 387 ? 6.501 -8.012 -29.568 1.00 95.88 387 GLU A C 1
ATOM 2881 O O . GLU A 1 387 ? 5.456 -8.605 -29.863 1.00 95.88 387 GLU A O 1
ATOM 2886 N N . LYS A 1 388 ? 7.256 -8.351 -28.517 1.00 96.00 388 LYS A N 1
ATOM 2887 C CA . LYS A 1 388 ? 6.959 -9.364 -27.490 1.00 96.00 388 LYS A CA 1
ATOM 2888 C C . LYS A 1 388 ? 7.440 -8.864 -26.129 1.00 96.00 388 LYS A C 1
ATOM 2890 O O . LYS A 1 388 ? 8.118 -7.846 -26.069 1.00 96.00 388 LYS A O 1
ATOM 2895 N N . ASN A 1 389 ? 7.135 -9.591 -25.056 1.00 95.44 389 ASN A N 1
ATOM 2896 C CA . ASN A 1 389 ? 7.648 -9.261 -23.726 1.00 95.44 389 ASN A CA 1
ATOM 2897 C C . ASN A 1 389 ? 9.174 -9.392 -23.696 1.00 95.44 389 ASN A C 1
ATOM 2899 O O . ASN A 1 389 ? 9.713 -10.442 -24.052 1.00 95.44 389 ASN A O 1
ATOM 2903 N N . VAL A 1 390 ? 9.863 -8.327 -23.303 1.00 96.94 390 VAL A N 1
ATOM 2904 C CA . VAL A 1 390 ? 11.325 -8.229 -23.347 1.00 96.94 390 VAL A CA 1
ATOM 2905 C C . VAL A 1 390 ? 11.841 -7.737 -22.004 1.00 96.94 390 VAL A C 1
ATOM 2907 O O . VAL A 1 390 ? 11.315 -6.776 -21.451 1.00 96.94 390 VAL A O 1
ATOM 2910 N N . VAL A 1 391 ? 12.900 -8.384 -21.524 1.00 97.25 391 VAL A N 1
ATOM 2911 C CA . VAL A 1 391 ? 13.580 -8.097 -20.266 1.00 97.25 391 VAL A CA 1
ATOM 2912 C C . VAL A 1 391 ? 15.028 -7.711 -20.549 1.00 97.25 391 VAL A C 1
ATOM 2914 O O . VAL A 1 391 ? 15.801 -8.498 -21.102 1.00 97.25 391 VAL A O 1
ATOM 2917 N N . PHE A 1 392 ? 15.409 -6.502 -20.154 1.00 98.06 392 PHE A N 1
ATOM 2918 C CA . PHE A 1 392 ? 16.774 -5.998 -20.223 1.00 98.06 392 PHE A CA 1
ATOM 2919 C C . PHE A 1 392 ? 17.412 -5.989 -18.839 1.00 98.06 392 PHE A C 1
ATOM 2921 O O . PHE A 1 392 ? 16.998 -5.246 -17.958 1.00 98.06 392 PHE A O 1
ATOM 2928 N N . TYR A 1 393 ? 18.483 -6.758 -18.681 1.00 98.19 393 TYR A N 1
ATOM 2929 C CA . TYR A 1 393 ? 19.415 -6.659 -17.567 1.00 98.19 393 TYR A CA 1
ATOM 2930 C C . TYR A 1 393 ? 20.502 -5.656 -17.926 1.00 98.19 393 TYR A C 1
ATOM 2932 O O . TYR A 1 393 ? 21.453 -5.971 -18.646 1.00 98.19 393 TYR A O 1
ATOM 2940 N N . LEU A 1 394 ? 20.320 -4.424 -17.469 1.00 98.44 394 LEU A N 1
ATOM 2941 C CA . LEU A 1 394 ? 21.198 -3.305 -17.761 1.00 98.44 394 LEU A CA 1
ATOM 2942 C C . LEU A 1 394 ? 22.363 -3.290 -16.763 1.00 98.44 394 LEU A C 1
ATOM 2944 O O . LEU A 1 394 ? 22.154 -3.275 -15.551 1.00 98.44 394 LEU A O 1
ATOM 2948 N N . THR A 1 395 ? 23.600 -3.290 -17.263 1.00 98.00 395 THR A N 1
ATOM 2949 C CA . THR A 1 395 ? 24.806 -3.244 -16.412 1.00 98.00 395 THR A CA 1
ATOM 2950 C C . THR A 1 395 ? 25.475 -1.871 -16.373 1.00 98.00 395 THR A C 1
ATOM 2952 O O . THR A 1 395 ? 26.356 -1.652 -15.545 1.00 98.00 395 THR A O 1
ATOM 2955 N N . GLY A 1 396 ? 25.096 -0.958 -17.267 1.00 97.81 396 GLY A N 1
ATOM 2956 C CA . GLY A 1 396 ? 25.594 0.418 -17.318 1.00 97.81 396 GLY A CA 1
ATOM 2957 C C . GLY A 1 396 ? 24.460 1.433 -17.296 1.00 97.81 396 GLY A C 1
ATOM 2958 O O . GLY A 1 396 ? 23.390 1.166 -16.758 1.00 97.81 396 GLY A O 1
ATOM 2959 N N . ASN A 1 397 ? 24.694 2.617 -17.853 1.00 98.00 397 ASN A N 1
ATOM 2960 C CA . ASN A 1 397 ? 23.725 3.713 -17.814 1.00 98.00 397 ASN A CA 1
ATOM 2961 C C . ASN A 1 397 ? 22.818 3.732 -19.049 1.00 98.00 397 ASN A C 1
ATOM 2963 O O . ASN A 1 397 ? 23.114 3.121 -20.083 1.00 98.00 397 ASN A O 1
ATOM 2967 N N . MET A 1 398 ? 21.718 4.471 -18.922 1.00 96.75 398 MET A N 1
ATOM 2968 C CA . MET A 1 398 ? 20.764 4.714 -19.994 1.00 96.75 398 MET A CA 1
ATOM 2969 C C . MET A 1 398 ? 20.590 6.215 -20.216 1.00 96.75 398 MET A C 1
ATOM 2971 O O . MET A 1 398 ? 20.274 6.950 -19.285 1.00 96.75 398 MET A O 1
ATOM 2975 N N . THR A 1 399 ? 20.756 6.658 -21.456 1.00 94.50 399 THR A N 1
ATOM 2976 C CA . THR A 1 399 ? 20.610 8.053 -21.863 1.00 94.50 399 THR A CA 1
ATOM 2977 C C . THR A 1 399 ? 19.741 8.123 -23.110 1.00 94.50 399 THR A C 1
ATOM 2979 O O . THR A 1 399 ? 20.003 7.456 -24.108 1.00 94.50 399 THR A O 1
ATOM 2982 N N . MET A 1 400 ? 18.703 8.954 -23.061 1.00 92.19 400 MET A N 1
ATOM 2983 C CA . MET A 1 400 ? 17.835 9.256 -24.196 1.00 92.19 400 MET A CA 1
ATOM 2984 C C . MET A 1 400 ? 17.861 10.759 -24.484 1.00 92.19 400 MET A C 1
ATOM 2986 O O . MET A 1 400 ? 17.428 11.564 -23.664 1.00 92.19 400 MET A O 1
ATOM 2990 N N . SER A 1 401 ? 18.343 11.155 -25.662 1.00 88.50 401 SER A N 1
ATOM 2991 C CA . SER A 1 401 ? 18.479 12.557 -26.082 1.00 88.50 401 SER A CA 1
ATOM 2992 C C . SER A 1 401 ? 17.784 12.834 -27.421 1.00 88.50 401 SER A C 1
ATOM 2994 O O . SER A 1 401 ? 17.769 12.007 -28.320 1.00 88.50 401 SER A O 1
ATOM 2996 N N . GLY A 1 402 ? 17.182 14.010 -27.610 1.00 86.88 402 GLY A N 1
ATOM 2997 C CA . GLY A 1 402 ? 16.448 14.318 -28.847 1.00 86.88 402 GLY A CA 1
ATOM 2998 C C . GLY A 1 402 ? 15.008 13.792 -28.840 1.00 86.88 402 GLY A C 1
ATOM 2999 O O . GLY A 1 402 ? 14.189 14.308 -28.093 1.00 86.88 402 GLY A O 1
ATOM 3000 N N . ASN A 1 403 ? 14.670 12.839 -29.711 1.00 88.12 403 ASN A N 1
ATOM 3001 C CA . ASN A 1 403 ? 13.336 12.229 -29.845 1.00 88.12 403 ASN A CA 1
ATOM 3002 C C . ASN A 1 403 ? 13.370 10.685 -30.012 1.00 88.12 403 ASN A C 1
ATOM 3004 O O . ASN A 1 403 ? 12.704 10.175 -30.921 1.00 88.12 403 ASN A O 1
ATOM 3008 N N . PRO A 1 404 ? 14.162 9.930 -29.232 1.00 89.25 404 PRO A N 1
ATOM 3009 C CA . PRO A 1 404 ? 14.100 8.480 -29.272 1.00 89.25 404 PRO A CA 1
ATOM 3010 C C . PRO A 1 404 ? 12.792 7.994 -28.650 1.00 89.25 404 PRO A C 1
ATOM 3012 O O . PRO A 1 404 ? 12.244 8.656 -27.770 1.00 89.25 404 PRO A O 1
ATOM 3015 N N . ASP A 1 405 ? 12.319 6.836 -29.095 1.00 89.69 405 ASP A N 1
ATOM 3016 C CA . ASP A 1 405 ? 11.025 6.295 -28.685 1.00 89.69 405 ASP A CA 1
ATOM 3017 C C . ASP A 1 405 ? 11.104 4.785 -28.439 1.00 89.69 405 ASP A C 1
ATOM 3019 O O . ASP A 1 405 ? 11.762 4.059 -29.189 1.00 89.69 405 ASP A O 1
ATOM 3023 N N . PHE A 1 406 ? 10.404 4.322 -27.407 1.00 90.88 406 PHE A N 1
ATOM 3024 C CA . PHE A 1 406 ? 10.123 2.908 -27.187 1.00 90.88 406 PHE A CA 1
ATOM 3025 C C . PHE A 1 406 ? 8.678 2.648 -27.578 1.00 90.88 406 PHE A C 1
ATOM 3027 O O . PHE A 1 406 ? 7.759 3.217 -26.996 1.00 90.88 406 PHE A O 1
ATOM 3034 N N . VAL A 1 407 ? 8.469 1.751 -28.533 1.00 91.12 407 VAL A N 1
ATOM 3035 C CA . VAL A 1 407 ? 7.132 1.405 -29.012 1.00 91.12 407 VAL A CA 1
ATOM 3036 C C . VAL A 1 407 ? 6.851 -0.038 -28.637 1.00 91.12 407 VAL A C 1
ATOM 3038 O O . VAL A 1 407 ? 7.468 -0.952 -29.177 1.00 91.12 407 VAL A O 1
ATOM 3041 N N . THR A 1 408 ? 5.910 -0.264 -27.722 1.00 91.19 408 THR A N 1
ATOM 3042 C CA . THR A 1 408 ? 5.440 -1.617 -27.396 1.00 91.19 408 THR A CA 1
ATOM 3043 C C . THR A 1 408 ? 4.210 -1.960 -28.220 1.00 91.19 408 THR A C 1
ATOM 3045 O O . THR A 1 408 ? 3.243 -1.196 -28.264 1.00 91.19 408 THR A O 1
ATOM 3048 N N . LYS A 1 409 ? 4.202 -3.140 -28.840 1.00 91.50 409 LYS A N 1
ATOM 3049 C CA . LYS A 1 409 ? 2.995 -3.686 -29.466 1.00 91.50 409 LYS A CA 1
ATOM 3050 C C . LYS A 1 409 ? 1.915 -3.940 -28.416 1.00 91.50 409 LYS A C 1
ATOM 3052 O O . LYS A 1 409 ? 2.227 -4.196 -27.257 1.00 91.50 409 LYS A O 1
ATOM 3057 N N . ASN A 1 410 ? 0.643 -3.909 -28.820 1.00 86.06 410 ASN A N 1
ATOM 3058 C CA . ASN A 1 410 ? -0.479 -4.119 -27.905 1.00 86.06 410 ASN A CA 1
ATOM 3059 C C . ASN A 1 410 ? -0.305 -5.415 -27.082 1.00 86.06 410 ASN A C 1
ATOM 3061 O O . ASN A 1 410 ? -0.106 -6.490 -27.650 1.00 86.06 410 ASN A O 1
ATOM 3065 N N . GLY A 1 411 ? -0.337 -5.283 -25.754 1.00 86.06 411 GLY A N 1
ATOM 3066 C CA . GLY A 1 411 ? -0.123 -6.368 -24.790 1.00 86.06 411 GLY A CA 1
ATOM 3067 C C . GLY A 1 411 ? 1.337 -6.768 -24.535 1.00 86.06 411 GLY A C 1
ATOM 3068 O O . GLY A 1 411 ? 1.575 -7.576 -23.645 1.00 86.06 411 GLY A O 1
ATOM 3069 N N . SER A 1 412 ? 2.308 -6.220 -25.273 1.00 92.56 412 SER A N 1
ATOM 3070 C CA . SER A 1 412 ? 3.736 -6.443 -25.005 1.00 92.56 412 SER A CA 1
ATOM 3071 C C . SER A 1 412 ? 4.238 -5.507 -23.908 1.00 92.56 412 SER A C 1
ATOM 3073 O O . SER A 1 412 ? 3.729 -4.394 -23.756 1.00 92.56 412 SER A O 1
ATOM 3075 N N . LYS A 1 413 ? 5.243 -5.965 -23.158 1.00 93.44 413 LYS A N 1
ATOM 3076 C CA . LYS A 1 413 ? 5.874 -5.233 -22.053 1.00 93.44 413 LYS A CA 1
ATOM 3077 C C . LYS A 1 413 ? 7.388 -5.135 -22.249 1.00 93.44 413 LYS A C 1
ATOM 3079 O O . LYS A 1 413 ? 8.010 -6.064 -22.767 1.00 93.44 413 LYS A O 1
ATOM 3084 N N . LEU A 1 414 ? 7.967 -4.021 -21.815 1.00 95.19 414 LEU A N 1
ATOM 3085 C CA . LEU A 1 414 ? 9.410 -3.846 -21.680 1.00 95.19 414 LEU A CA 1
ATOM 3086 C C . LEU A 1 414 ? 9.766 -3.723 -20.199 1.00 95.19 414 LEU A C 1
ATOM 3088 O O . LEU A 1 414 ? 9.315 -2.793 -19.540 1.00 95.19 414 LEU A O 1
ATOM 3092 N N . GLU A 1 415 ? 10.600 -4.624 -19.698 1.00 96.19 415 GLU A N 1
ATOM 3093 C CA . GLU A 1 415 ? 11.130 -4.606 -18.334 1.00 96.19 415 GLU A CA 1
ATOM 3094 C C . GLU A 1 415 ? 12.625 -4.276 -18.385 1.00 96.19 415 GLU A C 1
ATOM 3096 O O . GLU A 1 415 ? 13.380 -4.902 -19.128 1.00 96.19 415 GLU A O 1
ATOM 3101 N N . ILE A 1 416 ? 13.070 -3.287 -17.613 1.00 97.31 416 ILE A N 1
ATOM 3102 C CA . ILE A 1 416 ? 14.475 -2.885 -17.517 1.00 97.31 416 ILE A CA 1
ATOM 3103 C C . ILE A 1 416 ? 14.919 -3.008 -16.064 1.00 97.31 416 ILE A C 1
ATOM 3105 O O . ILE A 1 416 ? 14.497 -2.239 -15.204 1.00 97.31 416 ILE A O 1
ATOM 3109 N N . TYR A 1 417 ? 15.822 -3.946 -15.810 1.00 98.00 417 TYR A N 1
ATOM 3110 C CA . TYR A 1 417 ? 16.433 -4.209 -14.517 1.00 98.00 417 TYR A CA 1
ATOM 3111 C C . TYR A 1 417 ? 17.855 -3.647 -14.479 1.00 98.00 417 TYR A C 1
ATOM 3113 O O . TYR A 1 417 ? 18.761 -4.175 -15.126 1.00 98.00 417 TYR A O 1
ATOM 3121 N N . GLY A 1 418 ? 18.056 -2.563 -13.732 1.00 97.81 418 GLY A N 1
ATOM 3122 C CA . GLY A 1 418 ? 19.353 -1.909 -13.563 1.00 97.81 418 GLY A CA 1
ATOM 3123 C C . GLY A 1 418 ? 20.167 -2.540 -12.439 1.00 97.81 418 GLY A C 1
ATOM 3124 O O . GLY A 1 418 ? 19.814 -2.403 -11.269 1.00 97.81 418 GLY A O 1
ATOM 3125 N N . GLY A 1 419 ? 21.273 -3.201 -12.782 1.00 95.31 419 GLY A N 1
ATOM 3126 C CA . GLY A 1 419 ? 22.189 -3.799 -11.809 1.00 95.31 419 GLY A CA 1
ATOM 3127 C C . GLY A 1 419 ? 23.016 -2.767 -11.027 1.00 95.31 419 GLY A C 1
ATOM 3128 O O . GLY A 1 419 ? 22.825 -1.558 -11.131 1.00 95.31 419 GLY A O 1
ATOM 3129 N N . ASN A 1 420 ? 24.010 -3.235 -10.265 1.00 95.00 420 ASN A N 1
ATOM 3130 C CA . ASN A 1 420 ? 24.867 -2.367 -9.436 1.00 95.00 420 ASN A CA 1
ATOM 3131 C C . ASN A 1 420 ? 25.664 -1.311 -10.230 1.00 95.00 420 ASN A C 1
ATOM 3133 O O . ASN A 1 420 ? 26.056 -0.296 -9.663 1.00 95.00 420 ASN A O 1
ATOM 3137 N N . GLY A 1 421 ? 25.919 -1.543 -11.523 1.00 96.19 421 GLY A N 1
ATOM 3138 C CA . GLY A 1 421 ? 26.603 -0.584 -12.399 1.00 96.19 421 GLY A CA 1
ATOM 3139 C C . GLY A 1 421 ? 25.687 0.491 -12.998 1.00 96.19 421 GLY A C 1
ATOM 3140 O O . GLY A 1 421 ? 26.179 1.487 -13.532 1.00 96.19 421 GLY A O 1
ATOM 3141 N N . THR A 1 422 ? 24.365 0.330 -12.894 1.00 98.19 422 THR A N 1
ATOM 3142 C CA . THR A 1 422 ? 23.385 1.295 -13.401 1.00 98.19 422 THR A CA 1
ATOM 3143 C C . THR A 1 422 ? 23.158 2.385 -12.366 1.00 98.19 422 THR A C 1
ATOM 3145 O O . THR A 1 422 ? 22.476 2.193 -11.363 1.00 98.19 422 THR A O 1
ATOM 3148 N N . THR A 1 423 ? 23.750 3.548 -12.619 1.00 97.69 423 THR A N 1
ATOM 3149 C CA . THR A 1 423 ? 23.748 4.686 -11.686 1.00 97.69 423 THR A CA 1
ATOM 3150 C C . THR A 1 423 ? 22.913 5.854 -12.187 1.00 97.69 423 THR A C 1
ATOM 3152 O O . THR A 1 423 ? 22.444 6.650 -11.380 1.00 97.69 423 THR A O 1
ATOM 3155 N N . ASN A 1 424 ? 22.703 5.955 -13.501 1.00 97.50 424 ASN A N 1
ATOM 3156 C CA . ASN A 1 424 ? 21.959 7.043 -14.124 1.00 97.50 424 ASN A CA 1
ATOM 3157 C C . ASN A 1 424 ? 21.059 6.515 -15.243 1.00 97.50 424 ASN A C 1
ATOM 3159 O O . ASN A 1 424 ? 21.516 5.767 -16.116 1.00 97.50 424 ASN A O 1
ATOM 3163 N N . ILE A 1 425 ? 19.795 6.938 -15.226 1.00 96.75 425 ILE A N 1
ATOM 3164 C CA . ILE A 1 425 ? 18.832 6.702 -16.304 1.00 96.75 425 ILE A CA 1
ATOM 3165 C C . ILE A 1 425 ? 18.162 8.033 -16.648 1.00 96.75 425 ILE A C 1
ATOM 3167 O O . ILE A 1 425 ? 17.453 8.617 -15.831 1.00 96.75 425 ILE A O 1
ATOM 3171 N N . THR A 1 426 ? 18.362 8.512 -17.870 1.00 93.75 426 THR A N 1
ATOM 3172 C CA . THR A 1 426 ? 17.636 9.663 -18.411 1.00 93.75 426 THR A CA 1
ATOM 3173 C C . THR A 1 426 ? 16.712 9.197 -19.523 1.00 93.75 426 THR A C 1
ATOM 3175 O O . THR A 1 426 ? 17.174 8.691 -20.546 1.00 93.75 426 THR A O 1
ATOM 3178 N N . LEU A 1 427 ? 15.410 9.384 -19.327 1.00 90.44 427 LEU A N 1
ATOM 3179 C CA . LEU A 1 427 ? 14.377 9.068 -20.307 1.00 90.44 427 LEU A CA 1
ATOM 3180 C C . LEU A 1 427 ? 13.965 10.312 -21.088 1.00 90.44 427 LEU A C 1
ATOM 3182 O O . LEU A 1 427 ? 14.098 11.442 -20.612 1.00 90.44 427 LEU A O 1
ATOM 3186 N N . ASN A 1 428 ? 13.389 10.084 -22.265 1.00 85.00 428 ASN A N 1
ATOM 3187 C CA . ASN A 1 428 ? 12.666 11.111 -22.994 1.00 85.00 428 ASN A CA 1
ATOM 3188 C C . ASN A 1 428 ? 11.162 10.972 -22.734 1.00 85.00 428 ASN A C 1
ATOM 3190 O O . ASN A 1 428 ? 10.607 9.889 -22.896 1.00 85.00 428 ASN A O 1
ATOM 3194 N N . GLY A 1 429 ? 10.496 12.061 -22.360 1.00 69.69 429 GLY A N 1
ATOM 3195 C CA . GLY A 1 429 ? 9.060 12.085 -22.086 1.00 69.69 429 GLY A CA 1
ATOM 3196 C C . GLY A 1 429 ? 8.161 11.949 -23.326 1.00 69.69 429 GLY A C 1
ATOM 3197 O O . GLY A 1 429 ? 6.935 11.916 -23.220 1.00 69.69 429 GLY A O 1
ATOM 3198 N N . LYS A 1 430 ? 8.751 11.850 -24.519 1.00 72.94 430 LYS A N 1
ATOM 3199 C CA . LYS A 1 430 ? 8.063 11.528 -25.765 1.00 72.94 430 LYS A CA 1
ATOM 3200 C C . LYS A 1 430 ? 8.078 10.018 -26.012 1.00 72.94 430 LYS A C 1
ATOM 3202 O O . LYS A 1 430 ? 8.724 9.563 -26.949 1.00 72.94 430 LYS A O 1
ATOM 3207 N N . ALA A 1 431 ? 7.355 9.254 -25.196 1.00 60.81 431 ALA A N 1
ATOM 3208 C CA . ALA A 1 431 ? 6.988 7.901 -25.602 1.00 60.81 431 ALA A CA 1
ATOM 3209 C C . ALA A 1 431 ? 5.676 7.948 -26.398 1.00 60.81 431 ALA A C 1
ATOM 3211 O O . ALA A 1 431 ? 4.751 8.708 -26.065 1.00 60.81 431 ALA A O 1
ATOM 3212 N N . THR A 1 432 ? 5.582 7.151 -27.462 1.00 59.81 432 THR A N 1
ATOM 3213 C CA . THR A 1 432 ? 4.295 6.909 -28.122 1.00 59.81 432 THR A CA 1
ATOM 3214 C C . THR A 1 432 ? 3.304 6.375 -27.082 1.00 59.81 432 THR A C 1
ATOM 3216 O O . THR A 1 432 ? 3.633 5.500 -26.281 1.00 59.81 432 THR A O 1
ATOM 3219 N N . ALA A 1 433 ? 2.094 6.948 -27.056 1.00 53.72 433 ALA A N 1
ATOM 3220 C CA . ALA A 1 433 ? 1.066 6.633 -26.066 1.00 53.72 433 ALA A CA 1
ATOM 3221 C C . ALA A 1 433 ? 0.893 5.113 -25.906 1.00 53.72 433 ALA A C 1
ATOM 3223 O O . ALA A 1 433 ? 0.525 4.429 -26.860 1.00 53.72 433 ALA A O 1
ATOM 3224 N N . GLY A 1 434 ? 1.128 4.604 -24.694 1.00 59.56 434 GLY A N 1
ATOM 3225 C CA . GLY A 1 434 ? 0.909 3.193 -24.368 1.00 59.56 434 GLY A CA 1
ATOM 3226 C C . GLY A 1 434 ? 2.140 2.289 -24.417 1.00 59.56 434 GLY A C 1
ATOM 3227 O O . GLY A 1 434 ? 1.960 1.075 -24.382 1.00 59.56 434 GLY A O 1
ATOM 3228 N N . ALA A 1 435 ? 3.360 2.836 -24.464 1.00 73.31 435 ALA A N 1
ATOM 3229 C CA . ALA A 1 435 ? 4.557 2.051 -24.178 1.00 73.31 435 ALA A CA 1
ATOM 3230 C C . ALA A 1 435 ? 4.492 1.507 -22.740 1.00 73.31 435 ALA A C 1
ATOM 3232 O O . ALA A 1 435 ? 4.640 2.287 -21.802 1.00 73.31 435 ALA A O 1
ATOM 3233 N N . ASN A 1 436 ? 4.242 0.202 -22.577 1.00 88.62 436 ASN A N 1
ATOM 3234 C CA . ASN A 1 436 ? 4.194 -0.474 -21.276 1.00 88.62 436 ASN A CA 1
ATOM 3235 C C . ASN A 1 436 ? 5.618 -0.774 -20.803 1.00 88.62 436 ASN A C 1
ATOM 3237 O O . ASN A 1 436 ? 6.199 -1.799 -21.176 1.00 88.62 436 ASN A O 1
ATOM 3241 N N . ILE A 1 437 ? 6.184 0.135 -20.015 1.00 92.81 437 ILE A N 1
ATOM 3242 C CA . ILE A 1 437 ? 7.571 0.084 -19.566 1.00 92.81 437 ILE A CA 1
ATOM 3243 C C . ILE A 1 437 ? 7.616 -0.041 -18.045 1.00 92.81 437 ILE A C 1
ATOM 3245 O O . ILE A 1 437 ? 7.031 0.758 -17.316 1.00 92.81 437 ILE A O 1
ATOM 3249 N N . PHE A 1 438 ? 8.365 -1.028 -17.575 1.00 95.38 438 PHE A N 1
ATOM 3250 C CA . PHE A 1 438 ? 8.777 -1.156 -16.190 1.00 95.38 438 PHE A CA 1
ATOM 3251 C C . PHE A 1 438 ? 10.279 -0.923 -16.074 1.00 95.38 438 PHE A C 1
ATOM 3253 O O . PHE A 1 438 ? 11.059 -1.528 -16.807 1.00 95.38 438 PHE A O 1
ATOM 3260 N N . ILE A 1 439 ? 10.693 -0.057 -15.153 1.00 96.50 439 ILE A N 1
ATOM 3261 C CA . ILE A 1 439 ? 12.107 0.170 -14.847 1.00 96.50 439 ILE A CA 1
ATOM 3262 C C . ILE A 1 439 ? 12.314 -0.075 -13.362 1.00 96.50 439 ILE A C 1
ATOM 3264 O O . ILE A 1 439 ? 11.699 0.600 -12.546 1.00 96.50 439 ILE A O 1
ATOM 3268 N N . HIS A 1 440 ? 13.216 -0.985 -13.016 1.00 97.38 440 HIS A N 1
ATOM 3269 C CA . HIS A 1 440 ? 13.639 -1.249 -11.646 1.00 97.38 440 HIS A CA 1
ATOM 3270 C C . HIS A 1 440 ? 15.154 -1.146 -11.542 1.00 97.38 440 HIS A C 1
ATOM 3272 O O . HIS A 1 440 ? 15.892 -2.024 -11.987 1.00 97.38 440 HIS A O 1
ATOM 3278 N N . ALA A 1 441 ? 15.625 -0.034 -10.989 1.00 97.56 441 ALA A N 1
ATOM 3279 C CA . ALA A 1 441 ? 17.036 0.294 -10.868 1.00 97.56 441 ALA A CA 1
ATOM 3280 C C . ALA A 1 441 ? 17.299 0.929 -9.489 1.00 97.56 441 ALA A C 1
ATOM 3282 O O . ALA A 1 441 ? 17.469 2.149 -9.387 1.00 97.56 441 ALA A O 1
ATOM 3283 N N . PRO A 1 442 ? 17.359 0.126 -8.408 1.00 96.44 442 PRO A N 1
ATOM 3284 C CA . PRO A 1 442 ? 17.390 0.615 -7.022 1.00 96.44 442 PRO A CA 1
ATOM 3285 C C . PRO A 1 442 ? 18.636 1.449 -6.680 1.00 96.44 442 PRO A C 1
ATOM 3287 O O . PRO A 1 442 ? 18.663 2.137 -5.663 1.00 96.44 442 PRO A O 1
ATOM 3290 N N . ASN A 1 443 ? 19.663 1.413 -7.534 1.00 96.56 443 ASN A N 1
ATOM 3291 C CA . ASN A 1 443 ? 20.895 2.190 -7.393 1.00 96.56 443 ASN A CA 1
ATOM 3292 C C . ASN A 1 443 ? 20.946 3.436 -8.291 1.00 96.56 443 ASN A C 1
ATOM 3294 O O . ASN A 1 443 ? 21.870 4.240 -8.150 1.00 96.56 443 ASN A O 1
ATOM 3298 N N . ALA A 1 444 ? 19.981 3.609 -9.198 1.00 97.69 444 ALA A N 1
ATOM 3299 C CA . ALA A 1 444 ? 20.023 4.646 -10.215 1.00 97.69 444 ALA A CA 1
ATOM 3300 C C . ALA A 1 444 ? 19.304 5.928 -9.793 1.00 97.69 444 ALA A C 1
ATOM 3302 O O . ALA A 1 444 ? 18.224 5.903 -9.200 1.00 97.69 444 ALA A O 1
ATOM 3303 N N . HIS A 1 445 ? 19.886 7.055 -10.182 1.00 96.50 445 HIS A N 1
ATOM 3304 C CA . HIS A 1 445 ? 19.216 8.344 -10.242 1.00 96.50 445 HIS A CA 1
ATOM 3305 C C . HIS A 1 445 ? 18.467 8.433 -11.574 1.00 96.50 445 HIS A C 1
ATOM 3307 O O . HIS A 1 445 ? 19.067 8.227 -12.633 1.00 96.50 445 HIS A O 1
ATOM 3313 N N . ILE A 1 446 ? 17.160 8.700 -11.531 1.00 95.56 446 ILE A N 1
ATOM 3314 C CA . ILE A 1 446 ? 16.323 8.753 -12.734 1.00 95.56 446 ILE A CA 1
ATOM 3315 C C . ILE A 1 446 ? 15.821 10.168 -12.990 1.00 95.56 446 ILE A C 1
ATOM 3317 O O . ILE A 1 446 ? 15.471 10.910 -12.073 1.00 95.56 446 ILE A O 1
ATOM 3321 N N . GLY A 1 447 ? 15.792 10.551 -14.260 1.00 92.38 447 GLY A N 1
ATOM 3322 C CA . GLY A 1 447 ? 15.165 11.776 -14.729 1.00 92.38 447 GLY A CA 1
ATOM 3323 C C . GLY A 1 447 ? 14.423 11.518 -16.027 1.00 92.38 447 GLY A C 1
ATOM 3324 O O . GLY A 1 447 ? 14.859 10.719 -16.857 1.00 92.38 447 GLY A O 1
ATOM 3325 N N . VAL A 1 448 ? 13.299 12.198 -16.206 1.00 89.25 448 VAL A N 1
ATOM 3326 C CA . VAL A 1 448 ? 12.607 12.256 -17.491 1.00 89.25 448 VAL A CA 1
ATOM 3327 C C . VAL A 1 448 ? 12.729 13.677 -18.002 1.00 89.25 448 VAL A C 1
ATOM 3329 O O . VAL A 1 448 ? 12.431 14.619 -17.273 1.00 89.25 448 VAL A O 1
ATOM 3332 N N . ASN A 1 449 ? 13.202 13.832 -19.232 1.00 83.06 449 ASN A N 1
ATOM 3333 C CA . ASN A 1 449 ? 13.334 15.126 -19.884 1.00 83.06 449 ASN A CA 1
ATOM 3334 C C . ASN A 1 449 ? 12.491 15.164 -21.162 1.00 83.06 449 ASN A C 1
ATOM 3336 O O . ASN A 1 449 ? 12.336 14.156 -21.849 1.00 83.06 449 ASN A O 1
ATOM 3340 N N . GLY A 1 450 ? 11.987 16.338 -21.521 1.00 77.69 450 GLY A N 1
ATOM 3341 C CA . GLY A 1 450 ? 11.153 16.530 -22.702 1.00 77.69 450 GLY A CA 1
ATOM 3342 C C . GLY A 1 450 ? 9.676 16.257 -22.443 1.00 77.69 450 GLY A C 1
ATOM 3343 O O . GLY A 1 450 ? 9.275 15.901 -21.338 1.00 77.69 450 GLY A O 1
ATOM 3344 N N . GLY A 1 451 ? 8.862 16.514 -23.467 1.00 70.06 451 GLY A N 1
ATOM 3345 C CA . GLY A 1 451 ? 7.400 16.547 -23.413 1.00 70.06 451 GLY A CA 1
ATOM 3346 C C . GLY A 1 451 ? 6.778 15.636 -24.467 1.00 70.06 451 GLY A C 1
ATOM 3347 O O . GLY A 1 451 ? 7.415 15.302 -25.465 1.00 70.06 451 GLY A O 1
ATOM 3348 N N . GLY A 1 452 ? 5.508 15.283 -24.295 1.00 68.94 452 GLY A N 1
ATOM 3349 C CA . GLY A 1 452 ? 4.746 14.546 -25.298 1.00 68.94 452 GLY A CA 1
ATOM 3350 C C . GLY A 1 452 ? 3.257 14.851 -25.200 1.00 68.94 452 GLY A C 1
ATOM 3351 O O . GLY A 1 452 ? 2.766 15.223 -24.140 1.00 68.94 452 GLY A O 1
ATOM 3352 N N . SER A 1 453 ? 2.537 14.694 -26.309 1.00 68.56 453 SER A N 1
ATOM 3353 C CA . SER A 1 453 ? 1.074 14.836 -26.357 1.00 68.56 453 SER A CA 1
ATOM 3354 C C . SER A 1 453 ? 0.328 13.551 -25.968 1.00 68.56 453 SER A C 1
ATOM 3356 O O . SER A 1 453 ? -0.894 13.495 -26.080 1.00 68.56 453 SER A O 1
ATOM 3358 N N . SER A 1 454 ? 1.053 12.495 -25.592 1.00 72.38 454 SER A N 1
ATOM 3359 C CA . SER A 1 454 ? 0.510 11.213 -25.144 1.00 72.38 454 SER A CA 1
ATOM 3360 C C . SER A 1 454 ? 0.035 11.283 -23.689 1.00 72.38 454 SER A C 1
ATOM 3362 O O . SER A 1 454 ? 0.625 11.984 -22.872 1.00 72.38 454 SER A O 1
ATOM 3364 N N . ASN A 1 455 ? -1.037 10.550 -23.368 1.00 78.25 455 ASN A N 1
ATOM 3365 C CA . ASN A 1 455 ? -1.594 10.457 -22.018 1.00 78.25 455 ASN A CA 1
ATOM 3366 C C . ASN A 1 455 ? -1.869 8.976 -21.635 1.00 78.25 455 ASN A C 1
ATOM 3368 O O . ASN A 1 455 ? -2.767 8.360 -22.222 1.00 78.25 455 ASN A O 1
ATOM 3372 N N . PRO A 1 456 ? -1.120 8.383 -20.682 1.00 82.38 456 PRO A N 1
ATOM 3373 C CA . PRO A 1 456 ? 0.096 8.931 -20.077 1.00 82.38 456 PRO A CA 1
ATOM 3374 C C . PRO A 1 456 ? 1.244 9.012 -21.095 1.00 82.38 456 PRO A C 1
ATOM 3376 O O . PRO A 1 456 ? 1.214 8.352 -22.139 1.00 82.38 456 PRO A O 1
ATOM 3379 N N . ASN A 1 457 ? 2.257 9.821 -20.785 1.00 85.69 457 ASN A N 1
ATOM 3380 C CA . ASN A 1 457 ? 3.493 9.883 -21.560 1.00 85.69 457 ASN A CA 1
ATOM 3381 C C . ASN A 1 457 ? 4.292 8.588 -21.425 1.00 85.69 457 ASN A C 1
ATOM 3383 O O . ASN A 1 457 ? 4.868 8.134 -22.402 1.00 85.69 457 ASN A O 1
ATOM 3387 N N . ILE A 1 458 ? 4.300 7.991 -20.230 1.00 87.94 458 ILE A N 1
ATOM 3388 C CA . ILE A 1 458 ? 4.913 6.691 -19.941 1.00 87.94 458 ILE A CA 1
ATOM 3389 C C . ILE A 1 458 ? 3.853 5.830 -19.247 1.00 87.94 458 ILE A C 1
ATOM 3391 O O . ILE A 1 458 ? 3.312 6.238 -18.218 1.00 87.94 458 ILE A O 1
ATOM 3395 N N . ALA A 1 459 ? 3.537 4.660 -19.808 1.00 90.62 459 ALA A N 1
ATOM 3396 C CA . ALA A 1 459 ? 2.638 3.701 -19.172 1.00 90.62 459 ALA A CA 1
ATOM 3397 C C . ALA A 1 459 ? 3.458 2.635 -18.428 1.00 90.62 459 ALA A C 1
ATOM 3399 O O . ALA A 1 459 ? 4.293 1.971 -19.031 1.00 90.62 459 ALA A O 1
ATOM 3400 N N . GLY A 1 460 ? 3.230 2.459 -17.130 1.00 91.88 460 GLY A N 1
ATOM 3401 C CA . GLY A 1 460 ? 3.903 1.467 -16.295 1.00 91.88 460 GLY A CA 1
ATOM 3402 C C . GLY A 1 460 ? 4.460 2.056 -15.003 1.00 91.88 460 GLY A C 1
ATOM 3403 O O . GLY A 1 460 ? 3.877 2.981 -14.440 1.00 91.88 460 GLY A O 1
ATOM 3404 N N . SER A 1 461 ? 5.575 1.500 -14.528 1.00 94.12 461 SER A N 1
ATOM 3405 C CA . SER A 1 461 ? 6.139 1.802 -13.208 1.00 94.12 461 SER A CA 1
ATOM 3406 C C . SER A 1 461 ? 7.644 2.044 -13.273 1.00 94.12 461 SER A C 1
ATOM 3408 O O . SER A 1 461 ? 8.362 1.390 -14.030 1.00 94.12 461 SER A O 1
ATOM 3410 N N . ILE A 1 462 ? 8.135 2.970 -12.451 1.00 96.06 462 ILE A N 1
ATOM 3411 C CA . ILE A 1 462 ? 9.566 3.269 -12.331 1.00 96.06 462 ILE A CA 1
ATOM 3412 C C . ILE A 1 462 ? 9.986 3.190 -10.868 1.00 96.06 462 ILE A C 1
ATOM 3414 O O . ILE A 1 462 ? 9.467 3.924 -10.033 1.00 96.06 462 ILE A O 1
ATOM 3418 N N . TRP A 1 463 ? 10.935 2.321 -10.548 1.00 97.25 463 TRP A N 1
ATOM 3419 C CA . TRP A 1 463 ? 11.494 2.139 -9.214 1.00 97.25 463 TRP A CA 1
ATOM 3420 C C . TRP A 1 463 ? 12.991 2.460 -9.240 1.00 97.25 463 TRP A C 1
ATOM 3422 O O . TRP A 1 463 ? 13.750 1.888 -10.024 1.00 97.25 463 TRP A O 1
ATOM 3432 N N . ALA A 1 464 ? 13.411 3.426 -8.427 1.00 97.44 464 ALA A N 1
ATOM 3433 C CA . ALA A 1 464 ? 14.732 4.038 -8.508 1.00 97.44 464 ALA A CA 1
ATOM 3434 C C . ALA A 1 464 ? 15.295 4.458 -7.149 1.00 97.44 464 ALA A C 1
ATOM 3436 O O . ALA A 1 464 ? 14.565 4.634 -6.180 1.00 97.44 464 ALA A O 1
ATOM 3437 N N . LYS A 1 465 ? 16.599 4.735 -7.082 1.00 96.56 465 LYS A N 1
ATOM 3438 C CA . LYS A 1 465 ? 17.196 5.319 -5.875 1.00 96.56 465 LYS A CA 1
ATOM 3439 C C . LYS A 1 465 ? 16.638 6.708 -5.590 1.00 96.56 465 LYS A C 1
ATOM 3441 O O . LYS A 1 465 ? 16.296 7.010 -4.453 1.00 96.56 465 LYS A O 1
ATOM 3446 N N . SER A 1 466 ? 16.591 7.559 -6.611 1.00 95.94 466 SER A N 1
ATOM 3447 C CA . SER A 1 466 ? 16.082 8.924 -6.498 1.00 95.94 466 SER A CA 1
ATOM 3448 C C . SER A 1 466 ? 15.518 9.412 -7.831 1.00 95.94 466 SER A C 1
ATOM 3450 O O . SER A 1 466 ? 15.825 8.863 -8.893 1.00 95.94 466 SER A O 1
ATOM 3452 N N . TRP A 1 467 ? 14.726 10.478 -7.767 1.00 95.00 467 TRP A N 1
ATOM 3453 C CA . TRP A 1 467 ? 14.107 11.129 -8.920 1.00 95.00 467 TRP A CA 1
ATOM 3454 C C . TRP A 1 467 ? 14.634 12.553 -9.106 1.00 95.00 467 TRP A C 1
ATOM 3456 O O . TRP A 1 467 ? 14.840 13.242 -8.123 1.00 95.00 467 TRP A O 1
ATOM 3466 N N . GLY A 1 468 ? 14.826 13.028 -10.334 1.00 90.62 468 GLY A N 1
ATOM 3467 C CA . GLY A 1 468 ? 15.248 14.414 -10.590 1.00 90.62 468 GLY A CA 1
ATOM 3468 C C . GLY A 1 468 ? 16.636 14.564 -11.205 1.00 90.62 468 GLY A C 1
ATOM 3469 O O . GLY A 1 468 ? 17.250 15.616 -11.080 1.00 90.62 468 GLY A O 1
ATOM 3470 N N . LEU A 1 469 ? 17.134 13.540 -11.910 1.00 87.56 469 LEU A N 1
ATOM 3471 C CA . LEU A 1 469 ? 18.368 13.656 -12.705 1.00 87.56 469 LEU A CA 1
ATOM 3472 C C . LEU A 1 469 ? 18.247 14.700 -13.842 1.00 87.56 469 LEU A C 1
ATOM 3474 O O . LEU A 1 469 ? 19.250 15.122 -14.412 1.00 87.56 469 LEU A O 1
ATOM 3478 N N . SER A 1 470 ? 17.027 15.112 -14.191 1.00 78.56 470 SER A N 1
ATOM 3479 C CA . SER A 1 470 ? 16.761 16.132 -15.202 1.00 78.56 470 SER A CA 1
ATOM 3480 C C . SER A 1 470 ? 15.637 17.069 -14.778 1.00 78.56 470 SER A C 1
ATOM 3482 O O . SER A 1 470 ? 14.582 16.618 -14.324 1.00 78.56 470 SER A O 1
ATOM 3484 N N . ASP A 1 471 ? 15.828 18.361 -15.033 1.00 67.06 471 ASP A N 1
ATOM 3485 C CA . ASP A 1 471 ? 14.817 19.397 -14.835 1.00 67.06 471 ASP A CA 1
ATOM 3486 C C . ASP A 1 471 ? 13.788 19.339 -15.970 1.00 67.06 471 ASP A C 1
ATOM 3488 O O . ASP A 1 471 ? 13.885 20.062 -16.965 1.00 67.06 471 ASP A O 1
ATOM 3492 N N . SER A 1 472 ? 12.814 18.431 -15.860 1.00 63.94 472 SER A N 1
ATOM 3493 C CA . SER A 1 472 ? 11.721 18.367 -16.832 1.00 63.94 472 SER A CA 1
ATOM 3494 C C . SER A 1 472 ? 10.981 19.702 -16.859 1.00 63.94 472 SER A C 1
ATOM 3496 O O . SER A 1 472 ? 10.359 20.109 -15.876 1.00 63.94 472 SER A O 1
ATOM 3498 N N . ASN A 1 473 ? 11.030 20.389 -17.997 1.00 65.31 473 ASN A N 1
ATOM 3499 C CA . ASN A 1 473 ? 10.282 21.621 -18.221 1.00 65.31 473 ASN A CA 1
ATOM 3500 C C . ASN A 1 473 ? 8.829 21.358 -18.654 1.00 65.31 473 ASN A C 1
ATOM 3502 O O . ASN A 1 473 ? 8.014 22.279 -18.644 1.00 65.31 473 ASN A O 1
ATOM 3506 N N . SER A 1 474 ? 8.490 20.119 -19.002 1.00 66.12 474 SER A N 1
ATOM 3507 C CA . SER A 1 474 ? 7.186 19.718 -19.532 1.00 66.12 474 SER A CA 1
ATOM 3508 C C . SER A 1 474 ? 6.462 18.758 -18.596 1.00 66.12 474 SER A C 1
ATOM 3510 O O . SER A 1 474 ? 7.072 17.884 -17.990 1.00 66.12 474 SER A O 1
ATOM 3512 N N . GLY A 1 475 ? 5.142 18.933 -18.492 1.00 76.31 475 GLY A N 1
ATOM 3513 C CA . GLY A 1 475 ? 4.242 18.186 -17.610 1.00 76.31 475 GLY A CA 1
ATOM 3514 C C . GLY A 1 475 ? 4.082 16.705 -17.956 1.00 76.31 475 GLY A C 1
ATOM 3515 O O . GLY A 1 475 ? 3.001 16.304 -18.374 1.00 76.31 475 GLY A O 1
ATOM 3516 N N . ILE A 1 476 ? 5.143 15.907 -17.827 1.00 85.62 476 ILE A N 1
ATOM 3517 C CA . ILE A 1 476 ? 5.152 14.479 -18.164 1.00 85.62 476 ILE A CA 1
ATOM 3518 C C . ILE A 1 476 ? 4.291 13.687 -17.201 1.00 85.62 476 ILE A C 1
ATOM 3520 O O . ILE A 1 476 ? 4.549 13.726 -16.009 1.00 85.62 476 ILE A O 1
ATOM 3524 N N . LEU A 1 477 ? 3.333 12.916 -17.711 1.00 87.50 477 LEU A N 1
ATOM 3525 C CA . LEU A 1 477 ? 2.531 11.992 -16.918 1.00 87.50 477 LEU A CA 1
ATOM 3526 C C . LEU A 1 477 ? 3.057 10.559 -17.007 1.00 87.50 477 LEU A C 1
ATOM 3528 O O . LEU A 1 477 ? 3.116 9.974 -18.090 1.00 87.50 477 LEU A O 1
ATOM 3532 N N . ILE A 1 478 ? 3.353 9.974 -15.852 1.00 89.19 478 ILE A N 1
ATOM 3533 C CA . ILE A 1 478 ? 3.629 8.543 -15.689 1.00 89.19 478 ILE A CA 1
ATOM 3534 C C . ILE A 1 478 ? 2.402 7.914 -15.045 1.00 89.19 478 ILE A C 1
ATOM 3536 O O . ILE A 1 478 ? 1.896 8.446 -14.061 1.00 89.19 478 ILE A O 1
ATOM 3540 N N . GLY A 1 479 ? 1.888 6.820 -15.593 1.00 89.12 479 GLY A N 1
ATOM 3541 C CA . GLY A 1 479 ? 0.619 6.259 -15.134 1.00 89.12 479 GLY A CA 1
ATOM 3542 C C . GLY A 1 479 ? 0.412 4.814 -15.532 1.00 89.12 479 GLY A C 1
ATOM 3543 O O . GLY A 1 479 ? 1.252 4.225 -16.202 1.00 89.12 479 GLY A O 1
ATOM 3544 N N . LYS A 1 480 ? -0.753 4.265 -15.178 1.00 83.50 480 LYS A N 1
ATOM 3545 C CA . LYS A 1 480 ? -1.139 2.871 -15.472 1.00 83.50 480 LYS A CA 1
ATOM 3546 C C . LYS A 1 480 ? -0.124 1.840 -14.941 1.00 83.50 480 LYS A C 1
ATOM 3548 O O . LYS A 1 480 ? 0.380 1.036 -15.730 1.00 83.50 480 LYS A O 1
ATOM 3553 N N . PRO A 1 481 ? 0.191 1.857 -13.633 1.00 83.44 481 PRO A N 1
ATOM 3554 C CA . PRO A 1 481 ? 1.011 0.803 -13.055 1.00 83.44 481 PRO A CA 1
ATOM 3555 C C . PRO A 1 481 ? 0.301 -0.556 -13.164 1.00 83.44 481 PRO A C 1
ATOM 3557 O O . PRO A 1 481 ? -0.929 -0.632 -13.140 1.00 83.44 481 PRO A O 1
ATOM 3560 N N . GLY A 1 482 ? 1.086 -1.623 -13.289 1.00 87.25 482 GLY A N 1
ATOM 3561 C CA . GLY A 1 482 ? 0.631 -3.010 -13.177 1.00 87.25 482 GLY A CA 1
ATOM 3562 C C . GLY A 1 482 ? 0.530 -3.464 -11.719 1.00 87.25 482 GLY A C 1
ATOM 3563 O O . GLY A 1 482 ? 0.411 -2.650 -10.800 1.00 87.25 482 GLY A O 1
ATOM 3564 N N . THR A 1 483 ? 0.599 -4.772 -11.488 1.00 88.75 483 THR A N 1
ATOM 3565 C CA . THR A 1 483 ? 0.749 -5.353 -10.144 1.00 88.75 483 THR A CA 1
ATOM 3566 C C . THR A 1 483 ? 2.215 -5.628 -9.820 1.00 88.75 483 THR A C 1
ATOM 3568 O O . THR A 1 483 ? 3.073 -5.631 -10.700 1.00 88.75 483 THR A O 1
ATOM 3571 N N . TYR A 1 484 ? 2.541 -5.900 -8.556 1.00 86.25 484 TYR A N 1
ATOM 3572 C CA . TYR A 1 484 ? 3.872 -6.415 -8.215 1.00 86.25 484 TYR A CA 1
ATOM 3573 C C . TYR A 1 484 ? 4.167 -7.738 -8.942 1.00 86.25 484 TYR A C 1
ATOM 3575 O O . TYR A 1 484 ? 5.282 -7.942 -9.420 1.00 86.25 484 TYR A O 1
ATOM 3583 N N . GLY A 1 485 ? 3.158 -8.601 -9.102 1.00 83.12 485 GLY A N 1
ATOM 3584 C CA . GLY A 1 485 ? 3.271 -9.842 -9.875 1.00 83.12 485 GLY A CA 1
ATOM 3585 C C . GLY A 1 485 ? 3.687 -9.634 -11.328 1.00 83.12 485 GLY A C 1
ATOM 3586 O O . GLY A 1 485 ? 4.418 -10.457 -11.864 1.00 83.12 485 GLY A O 1
ATOM 3587 N N . ASP A 1 486 ? 3.297 -8.515 -11.944 1.00 82.88 486 ASP A N 1
ATOM 3588 C CA . ASP A 1 486 ? 3.722 -8.175 -13.305 1.00 82.88 486 ASP A CA 1
ATOM 3589 C C . ASP A 1 486 ? 5.227 -7.878 -13.417 1.00 82.88 486 ASP A C 1
ATOM 3591 O O . ASP A 1 486 ? 5.750 -7.877 -14.529 1.00 82.88 486 ASP A O 1
ATOM 3595 N N . TYR A 1 487 ? 5.906 -7.585 -12.303 1.00 81.75 487 TYR A N 1
ATOM 3596 C CA . TYR A 1 487 ? 7.213 -6.919 -12.291 1.00 81.75 487 TYR A CA 1
ATOM 3597 C C . TYR A 1 487 ? 8.312 -7.648 -11.521 1.00 81.75 487 TYR A C 1
ATOM 3599 O O . TYR A 1 487 ? 9.490 -7.429 -11.789 1.00 81.75 487 TYR A O 1
ATOM 3607 N N . ILE A 1 488 ? 7.968 -8.482 -10.545 1.00 79.44 488 ILE A N 1
ATOM 3608 C CA . ILE A 1 488 ? 8.935 -9.210 -9.709 1.00 79.44 488 ILE A CA 1
ATOM 3609 C C . ILE A 1 488 ? 8.598 -10.703 -9.655 1.00 79.44 488 ILE A C 1
ATOM 3611 O O . ILE A 1 488 ? 8.621 -11.320 -8.595 1.00 79.44 488 ILE A O 1
ATOM 3615 N N . VAL A 1 489 ? 8.258 -11.291 -10.809 1.00 72.00 489 VAL A N 1
ATOM 3616 C CA . VAL A 1 489 ? 7.894 -12.715 -10.928 1.00 72.00 489 VAL A CA 1
ATOM 3617 C C . VAL A 1 489 ? 8.934 -13.599 -10.230 1.00 72.00 489 VAL A C 1
ATOM 3619 O O . VAL A 1 489 ? 10.092 -13.647 -10.639 1.00 72.00 489 VAL A O 1
ATOM 3622 N N . GLY A 1 490 ? 8.500 -14.316 -9.190 1.00 64.56 490 GLY A N 1
ATOM 3623 C CA . GLY A 1 490 ? 9.339 -15.240 -8.422 1.00 64.56 490 GLY A CA 1
ATOM 3624 C C . GLY A 1 490 ? 10.085 -14.629 -7.231 1.00 64.56 490 GLY A C 1
ATOM 3625 O O . GLY A 1 490 ? 10.721 -15.382 -6.495 1.00 64.56 490 GLY A O 1
ATOM 3626 N N . GLU A 1 491 ? 9.988 -13.317 -6.989 1.00 66.25 491 GLU A N 1
ATOM 3627 C CA . GLU A 1 491 ? 10.534 -12.688 -5.783 1.00 66.25 491 GLU A CA 1
ATOM 3628 C C . GLU A 1 491 ? 9.420 -12.293 -4.813 1.00 66.25 491 GLU A C 1
ATOM 3630 O O . GLU A 1 491 ? 8.507 -11.532 -5.131 1.00 66.25 491 GLU A O 1
ATOM 3635 N N . ASN A 1 492 ? 9.514 -12.804 -3.588 1.00 69.19 492 ASN A N 1
ATOM 3636 C CA . ASN A 1 492 ? 8.642 -12.371 -2.509 1.00 69.19 492 ASN A CA 1
ATOM 3637 C C . ASN A 1 492 ? 9.048 -10.961 -2.050 1.00 69.19 492 ASN A C 1
ATOM 3639 O O . ASN A 1 492 ? 10.237 -10.664 -1.899 1.00 69.19 492 ASN A O 1
ATOM 3643 N N . ARG A 1 493 ? 8.068 -10.106 -1.744 1.00 74.69 493 ARG A N 1
ATOM 3644 C CA . ARG A 1 493 ? 8.331 -8.765 -1.209 1.00 74.69 493 ARG A CA 1
ATOM 3645 C C . ARG A 1 493 ? 8.658 -8.859 0.276 1.00 74.69 493 ARG A C 1
ATOM 3647 O O . ARG A 1 493 ? 7.884 -9.442 1.035 1.00 74.69 493 ARG A O 1
ATOM 3654 N N . GLN A 1 494 ? 9.768 -8.255 0.695 1.00 67.31 494 GLN A N 1
ATOM 3655 C CA . GLN A 1 494 ? 10.029 -8.022 2.114 1.00 67.31 494 GLN A CA 1
ATOM 3656 C C . GLN A 1 494 ? 9.183 -6.848 2.583 1.00 67.31 494 GLN A C 1
ATOM 3658 O O . GLN A 1 494 ? 9.490 -5.691 2.305 1.00 67.31 494 GLN A O 1
ATOM 3663 N N . VAL A 1 495 ? 8.113 -7.154 3.305 1.00 70.69 495 VAL A N 1
ATOM 3664 C CA . VAL A 1 495 ? 7.336 -6.146 4.015 1.00 70.69 495 VAL A CA 1
ATOM 3665 C C . VAL A 1 495 ? 7.840 -6.156 5.456 1.00 70.69 495 VAL A C 1
ATOM 3667 O O . VAL A 1 495 ? 7.868 -7.227 6.073 1.00 70.69 495 VAL A O 1
ATOM 3670 N N . PRO A 1 496 ? 8.290 -5.013 6.013 1.00 61.94 496 PRO A N 1
ATOM 3671 C CA . PRO A 1 496 ? 8.512 -4.915 7.451 1.00 61.94 496 PRO A CA 1
ATOM 3672 C C . PRO A 1 496 ? 7.274 -5.455 8.165 1.00 61.94 496 PRO A C 1
ATOM 3674 O O . PRO A 1 496 ? 6.162 -5.160 7.736 1.00 61.94 496 PRO A O 1
ATOM 3677 N N . GLU A 1 497 ? 7.443 -6.297 9.183 1.00 58.97 497 GLU A N 1
ATOM 3678 C CA . GLU A 1 497 ? 6.300 -6.912 9.860 1.00 58.97 497 GLU A CA 1
ATOM 3679 C C . GLU A 1 497 ? 5.332 -5.805 10.296 1.00 58.97 497 GLU A C 1
ATOM 3681 O O . GLU A 1 497 ? 5.700 -4.904 11.056 1.00 58.97 497 GLU A O 1
ATOM 3686 N N . THR A 1 498 ? 4.106 -5.830 9.763 1.00 50.53 498 THR A N 1
ATOM 3687 C CA . THR A 1 498 ? 3.018 -5.022 10.299 1.00 50.53 498 THR A CA 1
ATOM 3688 C C . THR A 1 498 ? 2.848 -5.497 11.732 1.00 50.53 498 THR A C 1
ATOM 3690 O O . THR A 1 498 ? 2.210 -6.524 11.964 1.00 50.53 498 THR A O 1
ATOM 3693 N N . SER A 1 499 ? 3.347 -4.753 12.720 1.00 46.59 499 SER A N 1
ATOM 3694 C CA . SER A 1 499 ? 2.659 -4.780 14.000 1.00 46.59 499 SER A CA 1
ATOM 3695 C C . SER A 1 499 ? 1.326 -4.098 13.725 1.00 46.59 499 SER A C 1
ATOM 3697 O O . SER A 1 499 ? 1.188 -2.894 13.910 1.00 46.59 499 SER A O 1
ATOM 3699 N N . THR A 1 500 ? 0.350 -4.818 13.176 1.00 43.44 500 THR A N 1
ATOM 3700 C CA . THR A 1 500 ? -1.039 -4.482 13.451 1.00 43.44 500 THR A CA 1
ATOM 3701 C C . THR A 1 500 ? -1.129 -4.591 14.963 1.00 43.44 500 THR A C 1
ATOM 3703 O O . THR A 1 500 ? -1.041 -5.718 15.463 1.00 43.44 500 THR A O 1
ATOM 3706 N N . PRO A 1 501 ? -1.190 -3.477 15.723 1.00 46.66 501 PRO A N 1
ATOM 3707 C CA . PRO A 1 501 ? -1.549 -3.610 17.118 1.00 46.66 501 PRO A CA 1
ATOM 3708 C C . PRO A 1 501 ? -2.869 -4.374 17.103 1.00 46.66 501 PRO A C 1
ATOM 3710 O O . PRO A 1 501 ? -3.801 -3.981 16.399 1.00 46.66 501 PRO A O 1
ATOM 3713 N N . SER A 1 502 ? -2.935 -5.513 17.793 1.00 41.47 502 SER A N 1
ATOM 3714 C CA . SER A 1 502 ? -4.233 -6.089 18.120 1.00 41.47 502 SER A CA 1
ATOM 3715 C C . SER A 1 502 ? -5.038 -4.939 18.710 1.00 41.47 502 SER A C 1
ATOM 3717 O O . SER A 1 502 ? -4.557 -4.332 19.675 1.00 41.47 502 SER A O 1
ATOM 3719 N N . ASN A 1 503 ? -6.168 -4.576 18.090 1.00 43.09 503 ASN A N 1
ATOM 3720 C CA . ASN A 1 503 ? -7.003 -3.488 18.589 1.00 43.09 503 ASN A CA 1
ATOM 3721 C C . ASN A 1 503 ? -7.142 -3.679 20.101 1.00 43.09 503 ASN A C 1
ATOM 3723 O O . ASN A 1 503 ? -7.437 -4.807 20.513 1.00 43.09 503 ASN A O 1
ATOM 3727 N N . PRO A 1 504 ? -6.855 -2.658 20.929 1.00 44.84 504 PRO A N 1
ATOM 3728 C CA . PRO A 1 504 ? -7.038 -2.791 22.361 1.00 44.84 504 PRO A CA 1
ATOM 3729 C C . PRO A 1 504 ? -8.485 -3.222 22.586 1.00 44.84 504 PRO A C 1
ATOM 3731 O O . PRO A 1 504 ? -9.417 -2.467 22.311 1.00 44.84 504 PRO A O 1
ATOM 3734 N N . VAL A 1 505 ? -8.676 -4.469 23.020 1.00 45.59 505 VAL A N 1
ATOM 3735 C CA . VAL A 1 505 ? -9.997 -4.951 23.398 1.00 45.59 505 VAL A CA 1
ATOM 3736 C C . VAL A 1 505 ? -10.302 -4.236 24.698 1.00 45.59 505 VAL A C 1
ATOM 3738 O O . VAL A 1 505 ? -9.725 -4.533 25.745 1.00 45.59 505 VAL A O 1
ATOM 3741 N N . THR A 1 506 ? -11.152 -3.221 24.603 1.00 45.88 506 THR A N 1
ATOM 3742 C CA . THR A 1 506 ? -11.642 -2.527 25.783 1.00 45.88 506 THR A CA 1
ATOM 3743 C C . THR A 1 506 ? -12.769 -3.380 26.339 1.00 45.88 506 THR A C 1
ATOM 3745 O O . THR A 1 506 ? -13.905 -3.282 25.886 1.00 45.88 506 THR A O 1
ATOM 3748 N N . THR A 1 507 ? -12.470 -4.262 27.290 1.00 51.66 507 THR A N 1
ATOM 3749 C CA . THR A 1 507 ? -13.522 -4.910 28.073 1.00 51.66 507 THR A CA 1
ATOM 3750 C C . THR A 1 507 ? -13.989 -3.932 29.142 1.00 51.66 507 THR A C 1
ATOM 3752 O O . THR A 1 507 ? -13.223 -3.484 30.002 1.00 51.66 507 THR A O 1
ATOM 3755 N N . TYR A 1 508 ? -15.269 -3.565 29.086 1.00 50.44 508 TYR A N 1
ATOM 3756 C CA . TYR A 1 508 ? -15.901 -2.842 30.178 1.00 50.44 508 TYR A CA 1
ATOM 3757 C C . TYR A 1 508 ? -16.288 -3.849 31.262 1.00 50.44 508 TYR A C 1
ATOM 3759 O O . TYR A 1 508 ? -17.412 -4.335 31.339 1.00 50.44 508 TYR A O 1
ATOM 3767 N N . ASP A 1 509 ? -15.305 -4.226 32.073 1.00 53.28 509 ASP A N 1
ATOM 3768 C CA . ASP A 1 509 ? -15.505 -5.190 33.144 1.00 53.28 509 ASP A CA 1
ATOM 3769 C C . ASP A 1 509 ? -16.239 -4.537 34.329 1.00 53.28 509 ASP A C 1
ATOM 3771 O O . ASP A 1 509 ? -15.985 -3.391 34.714 1.00 53.28 509 ASP A O 1
ATOM 3775 N N . ASN A 1 510 ? -17.128 -5.301 34.969 1.00 53.66 510 ASN A N 1
ATOM 3776 C CA . ASN A 1 510 ? -17.866 -4.921 36.183 1.00 53.66 510 ASN A CA 1
ATOM 3777 C C . ASN A 1 510 ? -18.930 -3.824 36.032 1.00 53.66 510 ASN A C 1
ATOM 3779 O O . ASN A 1 510 ? -19.274 -3.202 37.042 1.00 53.66 510 ASN A O 1
ATOM 3783 N N . VAL A 1 511 ? -19.488 -3.606 34.837 1.00 49.59 511 VAL A N 1
ATOM 3784 C CA . VAL A 1 511 ? -20.686 -2.763 34.675 1.00 49.59 511 VAL A CA 1
ATOM 3785 C C . VAL A 1 511 ? -21.789 -3.308 35.565 1.00 49.59 511 VAL A C 1
ATOM 3787 O O . VAL A 1 511 ? -22.237 -4.440 35.409 1.00 49.59 511 VAL A O 1
ATOM 3790 N N . GLY A 1 512 ? -22.201 -2.518 36.548 1.00 50.50 512 GLY A N 1
ATOM 3791 C CA . GLY A 1 512 ? -23.322 -2.896 37.391 1.00 50.50 512 GLY A CA 1
ATOM 3792 C C . GLY A 1 512 ? -22.974 -3.703 38.638 1.00 50.50 512 GLY A C 1
ATOM 3793 O O . GLY A 1 512 ? -23.880 -4.221 39.281 1.00 50.50 512 GLY A O 1
ATOM 3794 N N . GLN A 1 513 ? -21.714 -3.767 39.083 1.00 60.34 513 GLN A N 1
ATOM 3795 C CA . GLN A 1 513 ? -21.488 -4.229 40.457 1.00 60.34 513 GLN A CA 1
ATOM 3796 C C . GLN A 1 513 ? -22.190 -3.283 41.445 1.00 60.34 513 GLN A C 1
ATOM 3798 O O . GLN A 1 513 ? -21.837 -2.105 41.556 1.00 60.34 513 GLN A O 1
ATOM 3803 N N . MET A 1 514 ? -23.192 -3.805 42.164 1.00 64.69 514 MET A N 1
ATOM 3804 C CA . MET A 1 514 ? -23.910 -3.055 43.195 1.00 64.69 514 MET A CA 1
ATOM 3805 C C . MET A 1 514 ? -22.981 -2.787 44.370 1.00 64.69 514 MET A C 1
ATOM 3807 O O . MET A 1 514 ? -22.579 -3.703 45.085 1.00 64.69 514 MET A O 1
ATOM 3811 N N . SER A 1 515 ? -22.661 -1.518 44.595 1.00 69.62 515 SER A N 1
ATOM 3812 C CA . SER A 1 515 ? -21.808 -1.131 45.722 1.00 69.62 515 SER A CA 1
ATOM 3813 C C . SER A 1 515 ? -22.589 -0.761 46.979 1.00 69.62 515 SER A C 1
ATOM 3815 O O . SER A 1 515 ? -22.086 -0.926 48.092 1.00 69.62 515 SER A O 1
ATOM 3817 N N . ARG A 1 516 ? -23.833 -0.302 46.818 1.00 76.19 516 ARG A N 1
ATOM 3818 C CA . ARG A 1 516 ? -24.741 0.038 47.911 1.00 76.19 516 ARG A CA 1
ATOM 3819 C C . ARG A 1 516 ? -26.180 -0.106 47.447 1.00 76.19 516 ARG A C 1
ATOM 3821 O O . ARG A 1 516 ? -26.496 0.267 46.325 1.00 76.19 516 ARG A O 1
ATOM 3828 N N . VAL A 1 517 ? -27.035 -0.611 48.334 1.00 78.38 517 VAL A N 1
ATOM 3829 C CA . VAL A 1 517 ? -28.474 -0.754 48.104 1.00 78.38 517 VAL A CA 1
ATOM 3830 C C . VAL A 1 517 ? -29.221 -0.109 49.267 1.00 78.38 517 VAL A C 1
ATOM 3832 O O . VAL A 1 517 ? -29.034 -0.503 50.419 1.00 78.38 517 VAL A O 1
ATOM 3835 N N . THR A 1 518 ? -30.066 0.883 48.980 1.00 81.62 518 THR A N 1
ATOM 3836 C CA . THR A 1 518 ? -30.942 1.507 49.985 1.00 81.62 518 THR A CA 1
ATOM 3837 C C . THR A 1 518 ? -32.386 1.101 49.727 1.00 81.62 518 THR A C 1
ATOM 3839 O O . THR A 1 518 ? -32.893 1.269 48.621 1.00 81.62 518 THR A O 1
ATOM 3842 N N . ARG A 1 519 ? -33.040 0.550 50.755 1.00 81.69 519 ARG A N 1
ATOM 3843 C CA . ARG A 1 519 ? -34.406 0.019 50.692 1.00 81.69 519 ARG A CA 1
ATOM 3844 C C . ARG A 1 519 ? -35.368 0.981 51.376 1.00 81.69 519 ARG A C 1
ATOM 3846 O O . ARG A 1 519 ? -35.190 1.269 52.559 1.00 81.69 519 ARG A O 1
ATOM 3853 N N . GLN A 1 520 ? -36.402 1.427 50.668 1.00 81.00 520 GLN A N 1
ATOM 3854 C CA . GLN A 1 520 ? -37.447 2.273 51.239 1.00 81.00 520 GLN A CA 1
ATOM 3855 C C . GLN A 1 520 ? -38.829 1.727 50.874 1.00 81.00 520 GLN A C 1
ATOM 3857 O O . GLN A 1 520 ? -39.135 1.491 49.706 1.00 81.00 520 GLN A O 1
ATOM 3862 N N . ALA A 1 521 ? -39.667 1.509 51.888 1.00 74.75 521 ALA A N 1
ATOM 3863 C CA . ALA A 1 521 ? -41.083 1.249 51.661 1.00 74.75 521 ALA A CA 1
ATOM 3864 C C . ALA A 1 521 ? -41.743 2.554 51.203 1.00 74.75 521 ALA A C 1
ATOM 3866 O O . ALA A 1 521 ? -41.590 3.584 51.869 1.00 74.75 521 ALA A O 1
ATOM 3867 N N . VAL A 1 522 ? -42.447 2.510 50.075 1.00 75.44 522 VAL A N 1
ATOM 3868 C CA . VAL A 1 522 ? -43.233 3.644 49.587 1.00 75.44 522 VAL A CA 1
ATOM 3869 C C . VAL A 1 522 ? -44.602 3.527 50.251 1.00 75.44 522 VAL A C 1
ATOM 3871 O O . VAL A 1 522 ? -45.244 2.484 50.142 1.00 75.44 522 VAL A O 1
ATOM 3874 N N . LYS A 1 523 ? -44.977 4.537 51.039 1.00 61.22 523 LYS A N 1
ATOM 3875 C CA . LYS A 1 523 ? -46.272 4.582 51.727 1.00 61.22 523 LYS A CA 1
ATOM 3876 C C . LYS A 1 523 ? -47.345 5.194 50.852 1.00 61.22 523 LYS A C 1
ATOM 3878 O O . LYS A 1 523 ? -46.999 6.151 50.125 1.00 61.22 523 LYS A O 1
#

=== Feature glossary ===
Key to the feature types in this record:

Secondary structure (8-state, DSSP). Secondary structure is the local, repeating backbone conformation. DSSP classifies it into eight states by reading the hydrogen-bond network: three helix types (H, G, I), two β types (E, B), two non-regular types (T, S), and unstructured coil (-).

Backbone torsions (φ/ψ). Backbone dihedral angles. Every residue except chain termini has a φ (preceding-C → N → Cα → C) and a ψ (N → Cα → C → next-N). They are reported in degrees following the IUPAC sign convention. Secondary structure is essentially a statement about which (φ, ψ) basin each residue occupies.

Predicted aligned error. Predicted Aligned Error (PAE) is an AlphaFold confidence matrix: entry (i, j) is the expected error in the position of residue j, in ångströms, when the prediction is superimposed on the true structure at residue i. Low PAE within a block of residues means that block is internally rigid and well-predicted; high PAE between two blocks means their relative placement is uncertain even if each block individually is confident.

B-factor. B-factor (Debye–Waller factor) reflects atomic displacement in the crystal lattice. It is an experimental observable (units Å²), not a prediction; low values mean the atom is pinned down, high values mean it moves or is heterogeneous across the crystal.

Secondary structure (3-state, P-SEA). Three-state secondary structure (P-SEA) collapses the eight DSSP classes into helix (a), strand (b), and coil (c). P-SEA assigns these from Cα geometry alone — distances and angles — without requiring backbone oxygens, so it works on any Cα trace.

Sequence. Primary structure: the covalent order of the twenty standard amino acids along the backbone. Two proteins with the same sequence will (almost always) fold to the same structure; two with 30% identity often share a fold but not the details.

pLDDT. pLDDT is the predicted lDDT-Cα score: AlphaFold's confidence that the local environment of each residue (all inter-atomic distances within 15 Å) is correctly placed. It is a per-residue number between 0 and 100, with higher meaning more reliable.

InterPro / GO / CATH / organism. Functional annotations link the protein to curated databases. InterPro entries identify conserved domains and families by matching the sequence against member-database signatures (Pfam, PROSITE, CDD, …). Gene Ontology (GO) terms describe molecular function, biological process, and cellular component in a controlled vocabulary. CATH places the structure in a hierarchical fold classification (Class/Architecture/Topology/Homologous-superfamily). The organism is the source species.

Contact-map, Ramachandran, and PAE plots. Three diagnostic plots accompany the record. The Cα contact map visualizes the tertiary structure as a 2D adjacency matrix (8 Å cutoff, sequence-local contacts suppressed). The Ramachandran plot shows the distribution of backbone (φ, ψ) torsions, with points in the α and β basins reflecting secondary structure content. The PAE plot shows AlphaFold's inter-residue confidence as a color matrix.

mmCIF coordinates. The mmCIF table is the protein's shape written out atom by atom. For each backbone N, Cα, C, and carbonyl O, it records an (x, y, z) coordinate triple in Å plus the residue type, chain letter, and residue number.

Radius of gyration, Cα contacts, bounding box. Three whole-structure scalars: the radius of gyration (RMS distance of Cα from centroid, in Å), the count of Cα–Cα contacts (pairs closer than 8 Å and separated by more than four residues in sequence — i.e. tertiary, not local, contacts), and the bounding-box dimensions. Together they distinguish compact globular folds from extended fibres or disordered chains.

Foldseek 3Di. The Foldseek 3Di string encodes local tertiary geometry as a 20-letter alphabet — one character per residue — derived from the relative positions of nearby Cα atoms. Unlike the amino-acid sequence, 3Di is a direct function of the 3D structure, so two proteins with the same fold have similar 3Di strings even at low sequence identity.

Rendered structure images. Six rendered views show the 3D structure from the faces of a cube — i.e. along ±x, ±y, ±z. Rendering representation is drawn randomly per protein from cartoon (secondary-structure ribbons), sticks (backbone bonds), or molecular surface; coloring is either N→C rainbow (blue at the N-terminus through red at the C-terminus) or one color per chain.

Nearest PDB structures. The Foldseek neighbor list gives the closest experimentally determined structures in the PDB, ranked by structural alignment. TM-score near 1 means near-identical fold; near 0.3 means only rough topology match. This is how one finds what a novel AlphaFold prediction most resembles in the solved-structure universe.

Solvent-accessible surface area. SASA measures how much of the protein is reachable by solvent. It is computed by rolling a water-sized probe over the atomic surface and summing the exposed area (Å²). Per-residue SASA distinguishes core (buried, low SASA) from surface (exposed, high SASA) residues; total SASA is a whole-molecule size measure.